Protein AF-A0A2L2TK72-F1 (afdb_monomer_lite)

Radius of gyration: 31.45 Å; chains: 1; bounding box: 76×54×98 Å

Organism: NCBI:txid56646

Foldseek 3Di:
DDPQVVLVCLVPDDDPQCVVVCVVVVDRDDPDPDPDFPDPLQVLQVDPPVQAEPDPVPKDKAKFKDFPDDPQSDDDLQAFWIKMKIKIKDLQQEDEQEDHGRAQHAWDWADADPPQQVDDQPDKGKTKTFDQDPPPCRRVSCCPVHNFQRKYDDYCVHDRRAIKRWHDKAQDPDQDGDPVVVVVGDTPDTIIMTMIGLDQARHDQPMKMKMKMKTWRFRPPSVQRSPDRNDLAPPDPPVTDDDPGPSWQWDKDWPKDWQDKDWDAFDDDDPDTDIFMKTKIKGWIWTKTKTKMKMWIFMDHHRDPDTHTPFIFMWIWIWGKTKMKIKMATFFKDQVVVVVQFFWRKDPKDKDWTDKDKDQSGPNHGIDIDIDMDIDMDIHHKDFAPDDRPPDGGAMFGFHWMWMKIKMWTPFTGGQTPPDGDDPVNVVVRCVPTDDIDIDTDPPTDTPDRPGDPGMDD

Secondary structure (DSSP, 8-state):
--TTHHHHHHHH---TT-HHHHHHHSSPPP--SS------S-HHHHS-TTTS-S--SS-EEEEEEEESS-TTS---TTTS-EEEEEEEE-TTTEEE-S--TTSPPPPEES-PPTTTTTS-TT--EEEEEE--SS-HHHHTGGGTT-STT-EEEPPTTTSTT-EEEEEEEEE-S-----HHHHTT---SS--EEEEEE---SS--TT-PEEEEEEEESSTTHHHHHHTSSS-SS---GGGS--S--TTSEEEEEE--EEEEEEEEEEEEETTEEEEEEEEEEEEEEEEEEEEEEEEEEEEE-TT-SS-EEEEEEEEEEEEEEEEEEEEEEEEEEEETTTTTS-SSEE---EEEE---EEEE-HHHH-EEEE--EEEE--EE--EETTB-TTS-S--EEEEEEEEEEEEEEE--EEE--BS-PPPHHHHHHHHTTSPPPEEEE-TT-EEEE--S-TTEE-

pLDDT: mean 70.31, std 17.59, range [26.52, 97.31]

Structure (mmCIF, N/CA/C/O backbone):
data_AF-A0A2L2TK72-F1
#
_entry.id   AF-A0A2L2TK72-F1
#
loop_
_atom_site.group_PDB
_atom_site.id
_atom_site.type_symbol
_atom_site.label_atom_id
_atom_site.label_alt_id
_atom_site.label_comp_id
_atom_site.label_asym_id
_atom_site.label_e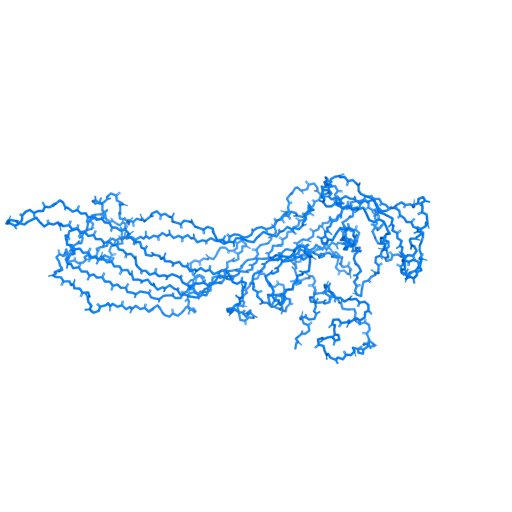ntity_id
_atom_site.label_seq_id
_atom_site.pdbx_PDB_ins_code
_atom_site.Cartn_x
_atom_site.Cartn_y
_atom_site.Cartn_z
_atom_site.occupancy
_atom_site.B_iso_or_equiv
_atom_site.auth_seq_id
_atom_site.auth_comp_id
_atom_site.auth_asym_id
_atom_site.auth_atom_id
_atom_site.pdbx_PDB_model_num
ATOM 1 N N . MET A 1 1 ? 1.131 -26.979 3.089 1.00 32.81 1 MET A N 1
ATOM 2 C CA . MET A 1 1 ? 0.862 -25.588 3.504 1.00 32.81 1 MET A CA 1
ATOM 3 C C . MET A 1 1 ? 1.694 -25.320 4.748 1.00 32.81 1 MET A C 1
ATOM 5 O O . MET A 1 1 ? 1.658 -26.150 5.648 1.00 32.81 1 MET A O 1
ATOM 9 N N . GLY A 1 2 ? 2.533 -24.282 4.749 1.00 26.52 2 GLY A N 1
ATOM 10 C CA . GLY A 1 2 ? 3.331 -23.904 5.924 1.00 26.52 2 GLY A CA 1
ATOM 11 C C . GLY A 1 2 ? 2.484 -23.118 6.926 1.00 26.52 2 GLY A C 1
ATOM 12 O O . GLY A 1 2 ? 1.538 -22.449 6.516 1.00 26.52 2 GLY A O 1
ATOM 13 N N . LEU A 1 3 ? 2.827 -23.199 8.217 1.00 31.69 3 LEU A N 1
ATOM 14 C CA . LEU A 1 3 ? 2.132 -22.524 9.329 1.00 31.69 3 LEU A CA 1
ATOM 15 C C . LEU A 1 3 ? 1.908 -21.009 9.102 1.00 31.69 3 LEU A C 1
ATOM 17 O O . LEU A 1 3 ? 0.992 -20.441 9.683 1.00 31.69 3 LEU A O 1
ATOM 21 N N . SER A 1 4 ? 2.713 -20.369 8.251 1.00 32.19 4 SER A N 1
ATOM 22 C CA . SER A 1 4 ? 2.692 -18.926 7.974 1.00 32.19 4 SER A CA 1
ATOM 23 C C . SER A 1 4 ? 1.518 -18.475 7.083 1.00 32.19 4 SER A C 1
ATOM 25 O O . SER A 1 4 ? 1.006 -17.376 7.274 1.00 32.19 4 SER A O 1
ATOM 27 N N . GLY A 1 5 ? 1.017 -19.343 6.190 1.00 34.62 5 GLY A N 1
ATOM 28 C CA . GLY A 1 5 ? -0.156 -19.051 5.342 1.00 34.62 5 GLY A CA 1
ATOM 29 C C . GLY A 1 5 ? -1.495 -19.179 6.081 1.00 34.62 5 GLY A C 1
ATOM 30 O O . GLY A 1 5 ? -2.492 -18.588 5.686 1.00 34.62 5 GLY A O 1
ATOM 31 N N . LEU A 1 6 ? -1.497 -19.903 7.204 1.00 36.97 6 LEU A N 1
ATOM 32 C CA . LEU A 1 6 ? -2.614 -19.963 8.152 1.00 36.97 6 LEU A CA 1
ATOM 33 C C . LEU A 1 6 ? -2.793 -18.639 8.910 1.00 36.97 6 LEU A C 1
ATOM 35 O O . LEU A 1 6 ? -3.885 -18.348 9.379 1.00 36.97 6 LEU A O 1
ATOM 39 N N . MET A 1 7 ? -1.736 -17.828 9.019 1.00 42.94 7 MET A N 1
ATOM 40 C CA . MET A 1 7 ? -1.713 -16.658 9.895 1.00 42.94 7 MET A CA 1
ATOM 41 C C . MET A 1 7 ? -2.426 -15.439 9.310 1.00 42.94 7 MET A C 1
ATOM 43 O O . MET A 1 7 ? -3.015 -14.681 10.065 1.00 42.94 7 MET A O 1
ATOM 47 N N . VAL A 1 8 ? -2.410 -15.243 7.988 1.00 38.62 8 VAL A N 1
ATOM 48 C CA . VAL A 1 8 ? -3.185 -14.150 7.365 1.00 38.62 8 VAL A CA 1
ATOM 49 C C . VAL A 1 8 ? -4.665 -14.468 7.356 1.00 38.62 8 VAL A C 1
ATOM 51 O O . VAL A 1 8 ? -5.501 -13.594 7.531 1.00 38.62 8 VAL A O 1
ATOM 54 N N . TRP A 1 9 ? -4.979 -15.745 7.211 1.00 39.47 9 TRP A N 1
ATOM 55 C CA . TRP A 1 9 ? -6.352 -16.192 7.191 1.00 39.47 9 TRP A CA 1
ATOM 56 C C . TRP A 1 9 ? -6.968 -16.231 8.597 1.00 39.47 9 TRP A C 1
ATOM 58 O O . TRP A 1 9 ? -8.109 -15.825 8.767 1.00 39.47 9 TRP A O 1
ATOM 68 N N . ALA A 1 10 ? -6.162 -16.534 9.622 1.00 39.47 10 ALA A N 1
ATOM 69 C CA . ALA A 1 10 ? -6.520 -16.329 11.029 1.00 39.47 10 ALA A CA 1
ATOM 70 C C . ALA A 1 10 ? -6.624 -14.844 11.436 1.00 39.47 10 ALA A C 1
ATOM 72 O O . ALA A 1 10 ? -7.178 -14.528 12.485 1.00 39.47 10 ALA A O 1
ATOM 73 N N . ILE A 1 11 ? -6.064 -13.926 10.643 1.00 41.03 11 ILE A N 1
ATOM 74 C CA . ILE A 1 11 ? -6.147 -12.482 10.890 1.00 41.03 11 ILE A CA 1
ATOM 75 C C . ILE A 1 11 ? -7.401 -11.865 10.249 1.00 41.03 11 ILE A C 1
ATOM 77 O O . ILE A 1 11 ? -7.839 -10.824 10.741 1.00 41.03 11 ILE A O 1
ATOM 81 N N . ASP A 1 12 ? -7.967 -12.483 9.203 1.00 38.78 12 ASP A N 1
ATOM 82 C CA . ASP A 1 12 ? -9.069 -11.891 8.433 1.00 38.78 12 ASP A CA 1
ATOM 83 C C . ASP A 1 12 ? -10.415 -12.632 8.545 1.00 38.78 12 ASP A C 1
ATOM 85 O O . ASP A 1 12 ? -11.428 -11.945 8.598 1.00 38.78 12 ASP A O 1
ATOM 89 N N . GLN A 1 13 ? -10.498 -13.972 8.646 1.00 40.56 13 GLN A N 1
ATOM 90 C CA . GLN A 1 13 ? -11.813 -14.648 8.597 1.00 40.56 13 GLN A CA 1
ATOM 91 C C . GLN A 1 13 ? -11.909 -16.025 9.268 1.00 40.56 13 GLN A C 1
ATOM 93 O O . GLN A 1 13 ? -11.942 -17.043 8.584 1.00 40.56 13 GLN A O 1
ATOM 98 N N . ASP A 1 14 ? -12.111 -16.088 10.581 1.00 42.03 14 ASP A N 1
ATOM 99 C CA . ASP A 1 14 ? -12.797 -17.262 11.131 1.00 42.03 14 ASP A CA 1
ATOM 100 C C . ASP A 1 14 ? -13.988 -16.804 11.976 1.00 42.03 14 ASP A C 1
ATOM 102 O O . ASP A 1 14 ? -13.871 -16.089 12.971 1.00 42.03 14 ASP A O 1
ATOM 106 N N . ASP A 1 15 ? -15.178 -17.192 11.516 1.00 41.12 15 ASP A N 1
ATOM 107 C CA . ASP A 1 15 ? -16.360 -17.241 12.359 1.00 41.12 15 ASP A CA 1
ATOM 108 C C . ASP A 1 15 ? -16.159 -18.295 13.470 1.00 41.12 15 ASP A C 1
ATOM 110 O O . ASP A 1 15 ? -15.282 -19.159 13.407 1.00 41.12 15 ASP A O 1
ATOM 114 N N . SER A 1 16 ? -17.023 -18.281 14.489 1.00 37.28 16 SER A N 1
ATOM 115 C CA . SER A 1 16 ? -16.998 -19.243 15.610 1.00 37.28 16 SER A CA 1
ATOM 116 C C . SER A 1 16 ? -17.074 -20.738 15.226 1.00 37.28 16 SER A C 1
ATOM 118 O O . SER A 1 16 ? -17.052 -21.600 16.109 1.00 37.28 16 SER A O 1
ATOM 120 N N . THR A 1 17 ? -17.199 -21.073 13.937 1.00 36.41 17 THR A N 1
ATOM 121 C CA . THR A 1 17 ? -17.339 -22.442 13.436 1.00 36.41 17 THR A CA 1
ATOM 122 C C . THR A 1 17 ? -16.125 -22.967 12.671 1.00 36.41 17 THR A C 1
ATOM 124 O O . THR A 1 17 ? -16.161 -24.133 12.270 1.00 36.41 17 THR A O 1
ATOM 127 N N . LEU A 1 18 ? -15.034 -22.191 12.526 1.00 43.56 18 LEU A N 1
ATOM 128 C CA . LEU A 1 18 ? -13.811 -22.615 11.810 1.00 43.56 18 LEU A CA 1
ATOM 129 C C . LEU A 1 18 ? -14.148 -23.177 10.413 1.00 43.56 18 LEU A C 1
ATOM 131 O O . LEU A 1 18 ? -13.574 -24.175 9.944 1.00 43.56 18 LEU A O 1
ATOM 135 N N . SER A 1 19 ? -15.186 -22.605 9.800 1.00 42.16 19 SER A N 1
ATOM 136 C CA . SER A 1 19 ? -15.826 -23.078 8.571 1.00 42.16 19 SER A CA 1
ATOM 137 C C . SER A 1 19 ? -14.838 -23.040 7.411 1.00 42.16 19 SER A C 1
ATOM 139 O O . SER A 1 19 ? -14.729 -23.986 6.621 1.00 42.16 19 SER A O 1
ATOM 141 N N . ALA A 1 20 ? -14.027 -21.994 7.401 1.00 40.66 20 ALA A N 1
ATOM 142 C CA . ALA A 1 20 ? -12.966 -21.783 6.461 1.00 40.66 20 ALA A CA 1
ATOM 143 C C . ALA A 1 20 ? -11.881 -22.867 6.671 1.00 40.66 20 ALA A C 1
ATOM 145 O O . ALA A 1 20 ? -11.504 -23.567 5.718 1.00 40.66 20 ALA A O 1
ATOM 146 N N . LEU A 1 21 ? -11.407 -23.093 7.912 1.00 36.22 21 LEU A N 1
ATOM 147 C CA . LEU A 1 21 ? -10.333 -24.064 8.223 1.00 36.22 21 LEU A CA 1
ATOM 148 C C . LEU A 1 21 ? -10.729 -25.499 7.857 1.00 36.22 21 LEU A C 1
ATOM 150 O O . LEU A 1 21 ? -9.910 -26.298 7.387 1.00 36.22 21 LEU A O 1
ATOM 154 N N . THR A 1 22 ? -12.013 -25.808 8.009 1.00 38.25 22 THR A N 1
ATOM 155 C CA . THR A 1 22 ? -12.614 -27.088 7.633 1.00 38.25 22 THR A CA 1
ATOM 156 C C . THR A 1 22 ? -12.670 -27.267 6.109 1.00 38.25 22 THR A C 1
ATOM 158 O O . THR A 1 22 ? -12.417 -28.369 5.619 1.00 38.25 22 THR A O 1
ATOM 161 N N . ALA A 1 23 ? -12.918 -26.198 5.342 1.00 38.03 23 ALA A N 1
ATOM 162 C CA . ALA A 1 23 ? -12.967 -26.234 3.877 1.00 38.03 23 ALA A CA 1
ATOM 163 C C . ALA A 1 23 ? -11.594 -26.492 3.228 1.00 38.03 23 ALA A C 1
ATOM 165 O O . ALA A 1 23 ? -11.513 -27.147 2.189 1.00 38.03 23 ALA A O 1
ATOM 166 N N . VAL A 1 24 ? -10.506 -26.029 3.856 1.00 33.03 24 VAL A N 1
ATOM 167 C CA . VAL A 1 24 ? -9.132 -26.202 3.344 1.00 33.03 24 VAL A CA 1
ATOM 168 C C . VAL A 1 24 ? -8.485 -27.506 3.823 1.00 33.03 24 VAL A C 1
ATOM 170 O O . VAL A 1 24 ? -7.696 -28.111 3.096 1.00 33.03 24 VAL A O 1
ATOM 173 N N . THR A 1 25 ? -8.802 -27.964 5.038 1.00 36.28 25 THR A N 1
ATOM 174 C CA . THR A 1 25 ? -8.199 -29.179 5.622 1.00 36.28 25 THR A CA 1
ATOM 175 C C . THR A 1 25 ? -9.037 -30.443 5.418 1.00 36.28 25 THR A C 1
ATOM 177 O O . THR A 1 25 ? -8.523 -31.545 5.598 1.00 36.28 25 THR A O 1
ATOM 180 N N . GLY A 1 26 ? -10.313 -30.310 5.036 1.00 30.77 26 GLY A N 1
ATOM 181 C CA . GLY A 1 26 ? -11.240 -31.431 4.856 1.00 30.77 26 GLY A CA 1
ATOM 182 C C . GLY A 1 26 ? -11.622 -32.149 6.158 1.00 30.77 26 GLY A C 1
ATOM 183 O O . GLY A 1 26 ? -12.250 -33.206 6.111 1.00 30.77 26 GLY A O 1
ATOM 184 N N . SER A 1 27 ? -11.243 -31.610 7.321 1.00 33.19 27 SER A N 1
ATOM 185 C CA . SER A 1 27 ? -11.465 -32.226 8.631 1.00 33.19 27 SER A CA 1
ATOM 186 C C . SER A 1 27 ? -11.706 -31.171 9.706 1.00 33.19 27 SER A C 1
ATOM 188 O O . SER A 1 27 ? -11.025 -30.151 9.727 1.00 33.19 27 SER A O 1
ATOM 190 N N . THR A 1 28 ? -12.632 -31.432 10.630 1.00 37.25 28 THR A N 1
ATOM 191 C CA . THR A 1 28 ? -12.854 -30.572 11.797 1.00 37.25 28 THR A CA 1
ATOM 192 C C . THR A 1 28 ? -11.617 -30.597 12.708 1.00 37.25 28 THR A C 1
ATOM 194 O O . THR A 1 28 ? -11.225 -31.674 13.179 1.00 37.25 28 THR A O 1
ATOM 197 N N . PRO A 1 29 ? -10.970 -29.447 12.977 1.00 36.25 29 PRO A N 1
ATOM 198 C CA . PRO A 1 29 ? -9.775 -29.402 13.807 1.00 36.25 29 PRO A CA 1
ATOM 199 C C . PRO A 1 29 ? -10.086 -29.847 15.237 1.00 36.25 29 PRO A C 1
ATOM 201 O O . PRO A 1 29 ? -11.012 -29.364 15.890 1.00 36.25 29 PRO A O 1
ATOM 204 N N . ARG A 1 30 ? -9.284 -30.777 15.758 1.00 30.41 30 ARG A N 1
ATOM 205 C CA . ARG A 1 30 ? -9.352 -31.190 17.161 1.00 30.41 30 ARG A CA 1
ATOM 206 C C . ARG A 1 30 ? -8.782 -30.058 18.020 1.00 30.41 30 ARG A C 1
ATOM 208 O O . ARG A 1 30 ? -7.614 -29.717 17.861 1.00 30.41 30 ARG A O 1
ATOM 215 N N . ARG A 1 31 ? -9.593 -29.507 18.934 1.00 31.34 31 ARG A N 1
ATOM 216 C CA . ARG A 1 31 ? -9.184 -28.519 19.955 1.00 31.34 31 ARG A CA 1
ATOM 217 C C . ARG A 1 31 ? -7.857 -28.960 20.593 1.00 31.34 31 ARG A C 1
ATOM 219 O O . ARG A 1 31 ? -7.825 -29.963 21.307 1.00 31.34 31 ARG A O 1
ATOM 226 N N . HIS A 1 32 ? -6.764 -28.254 20.304 1.00 30.98 32 HIS A N 1
ATOM 227 C CA . HIS A 1 32 ? -5.466 -28.540 20.909 1.00 30.98 32 HIS A CA 1
ATOM 228 C C . HIS A 1 32 ? -5.526 -28.214 22.408 1.00 30.98 32 HIS A C 1
ATOM 230 O O . HIS A 1 32 ? -5.906 -27.121 22.814 1.00 30.98 32 HIS A O 1
ATOM 236 N N . SER A 1 33 ? -5.166 -29.190 23.240 1.00 29.67 33 SER A N 1
ATOM 237 C CA . SER A 1 33 ? -5.298 -29.182 24.702 1.00 29.67 33 SER A CA 1
ATOM 238 C C . SER A 1 33 ? -4.138 -28.497 25.442 1.00 29.67 33 SER A C 1
ATOM 240 O O . SER A 1 33 ? -3.812 -28.872 26.565 1.00 29.67 33 SER A O 1
ATOM 242 N N . SER A 1 34 ? -3.487 -27.512 24.832 1.00 30.72 34 SER A N 1
ATOM 243 C CA . SER A 1 34 ? -2.422 -26.730 25.467 1.00 30.72 34 SER A CA 1
ATOM 244 C C . SER A 1 34 ? -2.531 -25.290 24.982 1.00 30.72 34 SER A C 1
ATOM 246 O O . SER A 1 34 ? -2.223 -25.025 23.823 1.00 30.72 34 SER A O 1
ATOM 248 N N . GLY A 1 35 ? -3.020 -24.403 25.853 1.00 30.30 35 GLY A N 1
ATOM 249 C CA . GLY A 1 35 ? -3.303 -22.990 25.583 1.00 30.30 35 GLY A CA 1
ATOM 250 C C . GLY A 1 35 ? -2.060 -22.154 25.282 1.00 30.30 35 GLY A C 1
ATOM 251 O O . GLY A 1 35 ? -1.646 -21.338 26.096 1.00 30.30 35 GLY A O 1
ATOM 252 N N . GLY A 1 36 ? -1.446 -22.387 24.126 1.00 30.09 36 GLY A N 1
ATOM 253 C CA . GLY A 1 36 ? -0.603 -21.398 23.476 1.00 30.09 36 GLY A CA 1
ATOM 254 C C . GLY A 1 36 ? -1.496 -20.543 22.592 1.00 30.09 36 GLY A C 1
ATOM 255 O O . GLY A 1 36 ? -2.000 -21.045 21.588 1.00 30.09 36 GLY A O 1
ATOM 256 N N . ASP A 1 37 ? -1.708 -19.291 22.985 1.00 34.56 37 ASP A N 1
ATOM 257 C CA . ASP A 1 37 ? -2.432 -18.315 22.177 1.00 34.56 37 ASP A CA 1
ATOM 258 C C . ASP A 1 37 ? -1.758 -18.180 20.808 1.00 34.56 37 ASP A C 1
ATOM 260 O O . ASP A 1 37 ? -0.535 -18.019 20.707 1.00 34.56 37 ASP A O 1
ATOM 264 N N . PHE A 1 38 ? -2.555 -18.245 19.742 1.00 35.31 38 PHE A N 1
ATOM 265 C CA . PHE A 1 38 ? -2.121 -17.837 18.411 1.00 35.31 38 PHE A CA 1
ATOM 266 C C . PHE A 1 38 ? -1.865 -16.327 18.448 1.00 35.31 38 PHE A C 1
ATOM 268 O O . PHE A 1 38 ? -2.761 -15.516 18.251 1.00 35.31 38 PHE A O 1
ATOM 275 N N . ASN A 1 39 ? -0.634 -15.940 18.770 1.00 40.09 39 ASN A N 1
ATOM 276 C CA . ASN A 1 39 ? -0.240 -14.540 18.828 1.00 40.09 39 ASN A CA 1
ATOM 277 C C . ASN A 1 39 ? 0.274 -14.084 17.459 1.00 40.09 39 ASN A C 1
ATOM 279 O O . ASN A 1 39 ? 0.845 -14.885 16.719 1.00 40.09 39 ASN A O 1
ATOM 283 N N . LEU A 1 40 ? 0.100 -12.800 17.142 1.00 46.66 40 LEU A N 1
ATOM 284 C CA . LEU A 1 40 ? 0.697 -12.153 15.974 1.00 46.66 40 LEU A CA 1
ATOM 285 C C . LEU A 1 40 ? 2.171 -12.544 15.798 1.00 46.66 40 LEU A C 1
ATOM 287 O O . LEU A 1 40 ? 2.887 -12.782 16.774 1.00 46.66 40 LEU A O 1
ATOM 291 N N . VAL A 1 41 ? 2.653 -12.505 14.552 1.00 52.47 41 VAL A N 1
ATOM 292 C CA . VAL A 1 41 ? 4.094 -12.459 14.264 1.00 52.47 41 VAL A CA 1
ATOM 293 C C . VAL A 1 41 ? 4.745 -11.454 15.217 1.00 52.47 41 VAL A C 1
ATOM 295 O O . VAL A 1 41 ? 4.272 -10.322 15.320 1.00 52.47 41 VAL A O 1
ATOM 298 N N . ASP A 1 42 ? 5.802 -11.876 15.920 1.00 59.44 42 ASP A N 1
ATOM 299 C CA . ASP A 1 42 ? 6.518 -11.044 16.895 1.00 59.44 42 ASP A CA 1
ATOM 300 C C . ASP A 1 42 ? 6.739 -9.640 16.316 1.00 59.44 42 ASP A C 1
ATOM 302 O O . ASP A 1 42 ? 7.415 -9.488 15.296 1.00 59.44 42 ASP A O 1
ATOM 306 N N . LEU A 1 43 ? 6.159 -8.614 16.950 1.00 63.19 43 LEU A N 1
ATOM 307 C CA . LEU A 1 43 ? 6.202 -7.231 16.466 1.00 63.19 43 LEU A CA 1
ATOM 308 C C . LEU A 1 43 ? 7.628 -6.723 16.264 1.00 63.19 43 LEU A C 1
ATOM 310 O O . LEU A 1 43 ? 7.859 -5.871 15.408 1.00 63.19 43 LEU A O 1
ATOM 314 N N . LYS A 1 44 ? 8.601 -7.304 16.977 1.00 63.66 44 LYS A N 1
ATOM 315 C CA . LYS A 1 44 ? 10.039 -7.045 16.799 1.00 63.66 44 LYS A CA 1
ATOM 316 C C . LYS A 1 44 ? 10.563 -7.451 15.421 1.00 63.66 44 LYS A C 1
ATOM 318 O O . LYS A 1 44 ? 11.668 -7.064 15.051 1.00 63.66 44 LYS A O 1
ATOM 323 N N . ARG A 1 45 ? 9.806 -8.256 14.675 1.00 60.72 45 ARG A N 1
ATOM 324 C CA . ARG A 1 45 ? 10.068 -8.613 13.276 1.00 60.72 45 ARG A CA 1
ATOM 325 C C . ARG A 1 45 ? 9.358 -7.688 12.295 1.00 60.72 45 ARG A C 1
ATOM 327 O O . ARG A 1 45 ? 9.772 -7.628 11.143 1.00 60.72 45 ARG A O 1
ATOM 334 N N . LEU A 1 46 ? 8.307 -6.992 12.732 1.00 64.62 46 LEU A N 1
ATOM 335 C CA . LEU A 1 46 ? 7.503 -6.124 11.876 1.00 64.62 46 LEU A CA 1
ATOM 336 C C . LEU A 1 46 ? 7.933 -4.655 11.928 1.00 64.62 46 LEU A C 1
ATOM 338 O O . LEU A 1 46 ? 7.734 -3.950 10.942 1.00 64.62 46 LEU A O 1
ATOM 342 N N . PHE A 1 47 ? 8.539 -4.215 13.029 1.00 68.50 47 PHE A N 1
ATOM 343 C CA . PHE A 1 47 ? 8.961 -2.834 13.247 1.00 68.50 47 PHE A CA 1
ATOM 344 C C . PHE A 1 47 ? 10.406 -2.766 13.776 1.00 68.50 47 PHE A C 1
ATOM 346 O O . PHE A 1 47 ? 10.851 -3.684 14.474 1.00 68.50 47 PHE A O 1
ATOM 353 N N . PRO A 1 48 ? 11.145 -1.675 13.500 1.00 69.00 48 PRO A N 1
ATOM 354 C CA . PRO A 1 48 ? 12.385 -1.358 14.195 1.00 69.00 48 PRO A CA 1
ATOM 355 C C . PRO A 1 48 ? 12.153 -1.278 15.706 1.00 69.00 48 PRO A C 1
ATOM 357 O O . PRO A 1 48 ? 11.129 -0.769 16.156 1.00 69.00 48 PRO A O 1
ATOM 360 N N . LYS A 1 49 ? 13.116 -1.750 16.507 1.00 68.94 49 LYS A N 1
ATOM 361 C CA . LYS A 1 49 ? 12.990 -1.780 17.977 1.00 68.94 49 LYS A CA 1
ATOM 362 C C . LYS A 1 49 ? 12.727 -0.395 18.568 1.00 68.94 49 LYS A C 1
ATOM 364 O O . LYS A 1 49 ? 12.033 -0.286 19.568 1.00 68.94 49 LYS A O 1
ATOM 369 N N . GLU A 1 50 ? 13.295 0.631 17.950 1.00 70.31 50 GLU A N 1
ATOM 370 C CA . GLU A 1 50 ? 13.166 2.038 18.314 1.00 70.31 50 GLU A CA 1
ATOM 371 C C . GLU A 1 50 ? 11.763 2.628 18.081 1.00 70.31 50 GLU A C 1
ATOM 373 O O . GLU A 1 50 ? 11.430 3.638 18.703 1.00 70.31 50 GLU A O 1
ATOM 378 N N . ASP A 1 51 ? 10.939 2.000 17.235 1.00 70.19 51 ASP A N 1
ATOM 379 C CA . ASP A 1 51 ? 9.618 2.504 16.838 1.00 70.19 51 ASP A CA 1
ATOM 380 C C . ASP A 1 51 ? 8.446 1.684 17.416 1.00 70.19 51 ASP A C 1
ATOM 382 O O . ASP A 1 51 ? 7.290 2.060 17.234 1.00 70.19 51 ASP A O 1
ATOM 386 N N . ILE A 1 52 ? 8.715 0.584 18.128 1.00 68.88 52 ILE A N 1
ATOM 387 C CA . ILE A 1 52 ? 7.698 -0.234 18.815 1.00 68.88 52 ILE A CA 1
ATOM 388 C C . ILE A 1 52 ? 7.335 0.415 20.165 1.00 68.88 52 ILE A C 1
ATOM 390 O O . ILE A 1 52 ? 8.199 1.035 20.789 1.00 68.88 52 ILE A O 1
ATOM 394 N N . PRO A 1 53 ? 6.084 0.271 20.651 1.00 66.19 53 PRO A N 1
ATOM 395 C CA . PRO A 1 53 ? 5.721 0.568 22.036 1.00 66.19 53 PRO A CA 1
ATOM 396 C C . PRO A 1 53 ? 6.755 0.108 23.070 1.00 66.19 53 PRO A C 1
ATOM 398 O O . PRO A 1 53 ? 7.343 -0.967 22.941 1.00 66.19 53 PRO A O 1
ATOM 401 N N . SER A 1 54 ? 6.956 0.917 24.115 1.00 64.19 54 SER A N 1
ATOM 402 C CA . SER A 1 54 ? 7.957 0.635 25.156 1.00 64.19 54 SER A CA 1
ATOM 403 C C . SER A 1 54 ? 7.611 -0.643 25.920 1.00 64.19 54 SER A C 1
ATOM 405 O O . SER A 1 54 ? 8.499 -1.404 26.308 1.00 64.19 54 SER A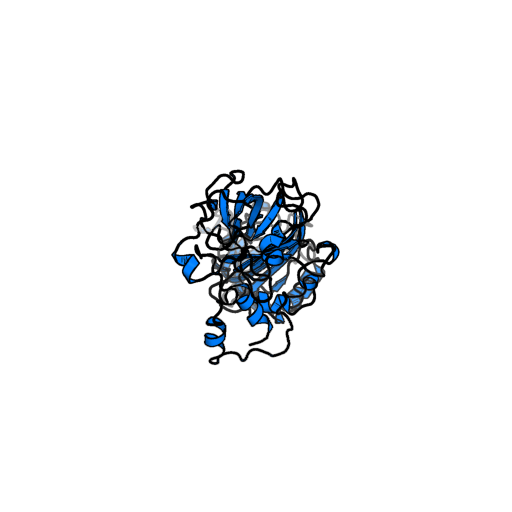 O 1
ATOM 407 N N . ASP A 1 55 ? 6.311 -0.881 26.102 1.00 64.50 55 ASP A N 1
ATOM 408 C CA . ASP A 1 55 ? 5.763 -2.126 26.613 1.00 64.50 55 ASP A CA 1
ATOM 409 C C . ASP A 1 55 ? 5.267 -3.011 25.459 1.00 64.50 55 ASP A C 1
ATOM 411 O O . ASP A 1 55 ? 4.368 -2.649 24.700 1.00 64.50 55 ASP A O 1
ATOM 415 N N . THR A 1 56 ? 5.881 -4.188 25.333 1.00 57.91 56 THR A N 1
ATOM 416 C CA . THR A 1 56 ? 5.529 -5.219 24.342 1.00 57.91 56 THR A CA 1
ATOM 417 C C . THR A 1 56 ? 4.945 -6.469 24.995 1.00 57.91 56 THR A C 1
ATOM 419 O O . THR A 1 56 ? 4.838 -7.498 24.332 1.00 57.91 56 THR A O 1
ATOM 422 N N . SER A 1 57 ? 4.611 -6.408 26.290 1.00 59.22 57 SER A N 1
ATOM 423 C CA . SER A 1 57 ? 4.037 -7.537 27.028 1.00 59.22 57 SER A CA 1
ATOM 424 C C . SER A 1 57 ? 2.606 -7.852 26.586 1.00 59.22 57 SER A C 1
ATOM 426 O O . SER A 1 57 ? 2.265 -9.025 26.458 1.00 59.22 57 SER A O 1
ATOM 428 N N . ASP A 1 58 ? 1.816 -6.825 26.260 1.00 63.91 58 ASP A N 1
ATOM 429 C CA . ASP A 1 58 ? 0.502 -6.953 25.623 1.00 63.91 58 ASP A CA 1
ATOM 430 C C . ASP A 1 58 ? 0.286 -5.860 24.561 1.00 63.91 58 ASP A C 1
ATOM 432 O O . ASP A 1 58 ? -0.402 -4.859 24.791 1.00 63.91 58 ASP A O 1
ATOM 436 N N . PRO A 1 59 ? 0.905 -6.004 23.382 1.00 64.06 59 PRO A N 1
ATOM 437 C CA . PRO A 1 59 ? 0.780 -5.002 22.351 1.00 64.06 59 PRO A CA 1
ATOM 438 C C . PRO A 1 59 ? -0.605 -5.083 21.708 1.00 64.06 59 PRO A C 1
ATOM 440 O O . PRO A 1 59 ? -1.050 -6.152 21.264 1.00 64.06 59 PRO A O 1
ATOM 443 N N . GLN A 1 60 ? -1.258 -3.927 21.622 1.00 71.00 60 GLN A N 1
ATOM 444 C CA . GLN A 1 60 ? -2.505 -3.770 20.893 1.00 71.00 60 GLN A CA 1
ATOM 445 C C . GLN A 1 60 ? -2.207 -3.308 19.478 1.00 71.00 60 GLN A C 1
ATOM 447 O O . GLN A 1 60 ? -1.305 -2.498 19.233 1.00 71.00 60 GLN A O 1
ATOM 452 N N . TYR A 1 61 ? -2.976 -3.837 18.539 1.00 70.94 61 TYR A N 1
ATOM 453 C CA . TYR A 1 61 ? -2.828 -3.509 17.137 1.00 70.94 61 TYR A CA 1
ATOM 454 C C . TYR A 1 61 ? -4.182 -3.330 16.475 1.00 70.94 61 TYR A C 1
ATOM 456 O O . TYR A 1 61 ? -5.176 -3.808 16.993 1.00 70.94 61 TYR A O 1
ATOM 464 N N . GLY A 1 62 ? -4.236 -2.667 15.335 1.00 64.94 62 GLY A N 1
ATOM 465 C CA . GLY A 1 62 ? -5.393 -2.760 14.458 1.00 64.94 62 GLY A CA 1
ATOM 466 C C . GLY A 1 62 ? -4.933 -2.965 13.033 1.00 64.94 62 GLY A C 1
ATOM 467 O O . GLY A 1 62 ? -3.840 -2.516 12.668 1.00 64.94 62 GLY A O 1
ATOM 468 N N . LEU A 1 63 ? -5.753 -3.654 12.250 1.00 68.31 63 LEU A N 1
ATOM 469 C CA . LEU A 1 63 ? -5.447 -3.972 10.867 1.00 68.31 63 LEU A CA 1
ATOM 470 C C . LEU A 1 63 ? -6.556 -3.476 9.960 1.00 68.31 63 LEU A C 1
ATOM 472 O O . LEU A 1 63 ? -7.725 -3.727 10.214 1.00 68.31 63 LEU A O 1
ATOM 476 N N . ILE A 1 64 ? -6.161 -2.834 8.872 1.00 65.00 64 ILE A N 1
ATOM 477 C CA . ILE A 1 64 ? -7.064 -2.526 7.776 1.00 65.00 64 ILE A CA 1
ATOM 478 C C . ILE A 1 64 ? -6.475 -3.114 6.498 1.00 65.00 64 ILE A C 1
ATOM 480 O O . ILE A 1 64 ? -5.283 -2.929 6.244 1.00 65.00 64 ILE A O 1
ATOM 484 N N . THR A 1 65 ? -7.275 -3.835 5.717 1.00 60.09 65 THR A N 1
ATOM 485 C CA . THR A 1 65 ? -6.866 -4.492 4.468 1.00 60.09 65 THR A CA 1
ATOM 486 C C . THR A 1 65 ? -7.461 -3.754 3.273 1.00 60.09 65 THR A C 1
ATOM 488 O O . THR A 1 65 ? -8.560 -3.217 3.330 1.00 60.09 65 THR A O 1
ATOM 491 N N . PHE A 1 66 ? -6.734 -3.670 2.160 1.00 59.91 66 PHE A N 1
ATOM 492 C CA . PHE A 1 66 ? -7.240 -3.011 0.953 1.00 59.91 66 PHE A CA 1
ATOM 493 C C . PHE A 1 66 ? -6.775 -3.732 -0.310 1.00 59.91 66 PHE A C 1
ATOM 495 O O . PHE A 1 66 ? -5.603 -4.097 -0.439 1.00 59.91 66 PHE A O 1
ATOM 502 N N . GLY A 1 67 ? -7.700 -3.925 -1.249 1.00 49.06 67 GLY A N 1
ATOM 503 C CA . GLY A 1 67 ? -7.467 -4.628 -2.507 1.00 49.06 67 GLY A CA 1
ATOM 504 C C . GLY A 1 67 ? -7.564 -3.701 -3.712 1.00 49.06 67 GLY A C 1
ATOM 505 O O . GLY A 1 67 ? -8.277 -2.696 -3.701 1.00 49.06 67 GLY A O 1
ATOM 506 N N . ALA A 1 68 ? -6.869 -4.055 -4.794 1.00 38.12 68 ALA A N 1
ATOM 507 C CA . ALA A 1 68 ? -7.034 -3.404 -6.089 1.00 38.12 68 ALA A CA 1
ATOM 508 C C . ALA A 1 68 ? -8.380 -3.807 -6.738 1.00 38.12 68 ALA A C 1
ATOM 510 O O . ALA A 1 68 ? -8.388 -4.497 -7.752 1.00 38.12 68 ALA A O 1
ATOM 511 N N . GLY A 1 69 ? -9.512 -3.382 -6.160 1.00 39.69 69 GLY A N 1
ATOM 512 C CA . GLY A 1 69 ? -10.827 -3.452 -6.814 1.00 39.69 69 GLY A CA 1
ATOM 513 C C . GLY A 1 69 ? -12.014 -4.020 -6.028 1.00 39.69 69 GLY A C 1
ATOM 514 O O . GLY A 1 69 ? -13.034 -4.261 -6.664 1.00 39.69 69 GLY A O 1
ATOM 515 N N . SER A 1 70 ? -11.951 -4.223 -4.710 1.00 35.72 70 SER A N 1
ATOM 516 C CA . SER A 1 70 ? -13.132 -4.623 -3.926 1.00 35.72 70 SER A CA 1
ATOM 517 C C . SER A 1 70 ? -13.701 -3.438 -3.139 1.00 35.72 70 SER A C 1
ATOM 519 O O . SER A 1 70 ? -13.070 -2.911 -2.228 1.00 35.72 70 SER A O 1
ATOM 521 N N . GLU A 1 71 ? -14.933 -3.042 -3.466 1.00 34.25 71 GLU A N 1
ATOM 522 C CA . GLU A 1 71 ? -15.785 -2.168 -2.639 1.00 34.25 71 GLU A CA 1
ATOM 523 C C . GLU A 1 71 ? -16.175 -2.815 -1.289 1.00 34.25 71 GLU A C 1
ATOM 525 O O . GLU A 1 71 ? -16.893 -2.210 -0.502 1.00 34.25 71 GLU A O 1
ATOM 530 N N . SER A 1 72 ? -15.703 -4.035 -0.996 1.00 37.97 72 SER A N 1
ATOM 531 C CA . SER A 1 72 ? -16.165 -4.864 0.124 1.00 37.97 72 SER A CA 1
ATOM 532 C C . SER A 1 72 ? -15.120 -5.165 1.203 1.00 37.97 72 SER A C 1
ATOM 534 O O . SER A 1 72 ? -15.403 -5.968 2.082 1.00 37.97 72 SER A O 1
ATOM 536 N N . GLY A 1 73 ? -13.920 -4.571 1.170 1.00 40.81 73 GLY A N 1
ATOM 537 C CA . GLY A 1 73 ? -12.913 -4.746 2.236 1.00 40.81 73 GLY A CA 1
ATOM 538 C C . GLY A 1 73 ? -12.326 -6.161 2.374 1.00 40.81 73 GLY A C 1
ATOM 539 O O . GLY A 1 73 ? -11.347 -6.346 3.084 1.00 40.81 73 GLY A O 1
ATOM 540 N N . GLU A 1 74 ? -12.857 -7.145 1.655 1.00 39.44 74 GLU A N 1
ATOM 541 C CA . GLU A 1 74 ? -12.309 -8.492 1.584 1.00 39.44 74 GLU A CA 1
ATOM 542 C C . GLU A 1 74 ? -11.159 -8.492 0.575 1.00 39.44 74 GLU A C 1
ATOM 544 O O . GLU A 1 74 ? -11.308 -8.107 -0.596 1.00 39.44 74 GLU A O 1
ATOM 549 N N . VAL A 1 75 ? -9.978 -8.865 1.050 1.00 48.94 75 VAL A N 1
ATOM 550 C CA . VAL A 1 75 ? -8.766 -8.920 0.244 1.00 48.94 75 VAL A CA 1
ATOM 551 C C . VAL A 1 75 ? -8.242 -10.331 0.342 1.00 48.94 75 VAL A C 1
ATOM 553 O O . VAL A 1 75 ? -8.071 -10.840 1.438 1.00 48.94 75 VAL A O 1
ATOM 556 N N . ASP A 1 76 ? -7.967 -10.963 -0.797 1.00 47.88 76 ASP A N 1
ATOM 557 C CA . ASP A 1 76 ? -7.250 -12.233 -0.822 1.00 47.88 76 ASP A CA 1
ATOM 558 C C . ASP A 1 76 ? -5.749 -11.943 -1.011 1.00 47.88 76 ASP A C 1
ATOM 560 O O . ASP A 1 76 ? -5.300 -11.734 -2.149 1.00 47.88 76 ASP A O 1
ATOM 564 N N . PRO A 1 77 ? -4.952 -11.910 0.075 1.00 46.50 77 PRO A N 1
ATOM 565 C CA . PRO A 1 77 ? -3.515 -11.657 0.020 1.00 46.50 77 PRO A CA 1
ATOM 566 C C . PRO A 1 77 ? -2.732 -12.816 -0.602 1.00 46.50 77 PRO A C 1
ATOM 568 O O . PRO A 1 77 ? -1.562 -12.657 -0.969 1.00 46.50 77 PRO A O 1
ATOM 571 N N . ALA A 1 78 ? -3.361 -13.986 -0.746 1.00 46.41 78 ALA A N 1
ATOM 572 C CA . ALA A 1 78 ? -2.777 -15.125 -1.424 1.00 46.41 78 ALA A CA 1
ATOM 573 C C . ALA A 1 78 ? -2.972 -15.046 -2.942 1.00 46.41 78 ALA A C 1
ATOM 575 O O . ALA A 1 78 ? -2.119 -15.578 -3.649 1.00 46.41 78 ALA A O 1
ATOM 576 N N . ASN A 1 79 ? -4.024 -14.392 -3.460 1.00 44.88 79 ASN A N 1
ATOM 577 C CA . ASN A 1 79 ? -4.359 -14.405 -4.894 1.00 44.88 79 ASN A CA 1
ATOM 578 C C . ASN A 1 79 ? -4.392 -13.039 -5.606 1.00 44.88 79 ASN A C 1
ATOM 580 O O . ASN A 1 79 ? -4.317 -13.017 -6.837 1.00 44.88 79 ASN A O 1
ATOM 584 N N . SER A 1 80 ? -4.418 -11.913 -4.891 1.00 47.19 80 SER A N 1
ATOM 585 C CA . SER A 1 80 ? -4.459 -10.563 -5.479 1.00 47.19 80 SER A CA 1
ATOM 586 C C . SER A 1 80 ? -3.313 -9.666 -4.997 1.00 47.19 80 SER A C 1
ATOM 588 O O . SER A 1 80 ? -2.642 -9.962 -4.007 1.00 47.19 80 SER A O 1
ATOM 590 N N . GLY A 1 81 ? -3.053 -8.570 -5.719 1.00 52.44 81 GLY A N 1
ATOM 591 C CA . GLY A 1 81 ? -2.259 -7.479 -5.160 1.00 52.44 81 GLY A CA 1
ATOM 592 C C . GLY A 1 81 ? -3.014 -6.876 -3.978 1.00 52.44 81 GLY A C 1
ATOM 593 O O . GLY A 1 81 ? -4.128 -6.380 -4.153 1.00 52.44 81 GLY A O 1
ATOM 594 N N . PHE A 1 82 ? -2.420 -6.945 -2.792 1.00 61.72 82 PHE A N 1
ATOM 595 C CA . PHE A 1 82 ? -3.028 -6.503 -1.544 1.00 61.72 82 PHE A CA 1
ATOM 596 C C . PHE A 1 82 ? -2.155 -5.450 -0.872 1.00 61.72 82 PHE A C 1
ATOM 598 O O . PHE A 1 82 ? -0.934 -5.392 -1.067 1.00 61.72 82 PHE A O 1
ATOM 605 N N . GLY A 1 83 ? -2.784 -4.619 -0.055 1.00 63.03 83 GLY A N 1
ATOM 606 C CA . GLY A 1 83 ? -2.081 -3.850 0.949 1.00 63.03 83 GLY A CA 1
ATOM 607 C C . GLY A 1 83 ? -2.795 -3.905 2.281 1.00 63.03 83 GLY A C 1
ATOM 608 O O . GLY A 1 83 ? -3.977 -4.233 2.358 1.00 63.03 83 GLY A O 1
ATOM 609 N N . PHE A 1 84 ? -2.064 -3.597 3.338 1.00 68.62 84 PHE A N 1
ATOM 610 C CA . PHE A 1 84 ? -2.647 -3.453 4.659 1.00 68.62 84 PHE A CA 1
ATOM 611 C C . PHE A 1 84 ? -1.999 -2.296 5.406 1.00 68.62 84 PHE A C 1
ATOM 613 O O . PHE A 1 84 ? -0.863 -1.907 5.123 1.00 68.62 84 PHE A O 1
ATOM 620 N N . LEU A 1 85 ? -2.732 -1.769 6.379 1.00 73.38 85 LEU A N 1
ATOM 621 C CA . LEU A 1 85 ? -2.234 -0.851 7.385 1.00 73.38 85 LEU A CA 1
ATOM 622 C C . LEU A 1 85 ? -2.328 -1.531 8.743 1.00 73.38 85 LEU A C 1
ATOM 624 O O . LEU A 1 85 ? -3.416 -1.856 9.207 1.00 73.38 85 LEU A O 1
ATOM 628 N N . LEU A 1 86 ? -1.180 -1.700 9.385 1.00 76.69 86 LEU A N 1
ATOM 629 C CA . LEU A 1 86 ? -1.054 -2.172 10.752 1.00 76.69 86 LEU A CA 1
ATOM 630 C C . LEU A 1 86 ? -0.693 -0.988 11.647 1.00 76.69 86 LEU A C 1
ATOM 632 O O . LEU A 1 86 ? 0.378 -0.397 11.501 1.00 76.69 86 LEU A O 1
ATOM 636 N N . ALA A 1 87 ? -1.572 -0.651 12.583 1.00 77.50 87 ALA A N 1
ATOM 637 C CA . ALA A 1 87 ? -1.283 0.303 13.645 1.00 77.50 87 ALA A CA 1
ATOM 638 C C . ALA A 1 87 ? -0.979 -0.463 14.930 1.00 77.50 87 ALA A C 1
ATOM 640 O O . ALA A 1 87 ? -1.687 -1.410 15.245 1.00 77.50 87 ALA A O 1
ATOM 641 N N . VAL A 1 88 ? 0.047 -0.061 15.676 1.00 77.12 88 VAL A N 1
ATOM 642 C CA . VAL A 1 88 ? 0.435 -0.689 16.946 1.00 77.12 88 VAL A CA 1
ATOM 643 C C . VAL A 1 88 ? 0.639 0.382 18.012 1.00 77.12 88 VAL A C 1
ATOM 645 O O . VAL A 1 88 ? 1.232 1.435 17.745 1.00 77.12 88 VAL A O 1
ATOM 648 N N . ARG A 1 89 ? 0.148 0.115 19.227 1.00 74.69 89 ARG A N 1
ATOM 649 C CA . ARG A 1 89 ? 0.283 1.000 20.392 1.00 74.69 89 ARG A CA 1
ATOM 650 C C . ARG A 1 89 ? 0.271 0.207 21.702 1.00 74.69 89 ARG A C 1
ATOM 652 O O . ARG A 1 89 ? -0.062 -0.975 21.731 1.00 74.69 89 ARG A O 1
ATOM 659 N N . GLU A 1 90 ? 0.631 0.889 22.785 1.00 73.44 90 GLU A N 1
ATOM 660 C CA . GLU A 1 90 ? 0.367 0.431 24.156 1.00 73.44 90 GLU A CA 1
ATOM 661 C C . GLU A 1 90 ? -1.152 0.295 24.385 1.00 73.44 90 GLU A C 1
ATOM 663 O O . GLU A 1 90 ? -1.943 0.976 23.721 1.00 73.44 90 GLU A O 1
ATOM 668 N N . SER A 1 91 ? -1.558 -0.562 25.326 1.00 69.62 91 SER A N 1
ATOM 669 C CA . SER A 1 91 ? -2.954 -0.993 25.526 1.00 69.62 91 SER A CA 1
ATOM 670 C C . SER A 1 91 ? -3.972 0.137 25.701 1.00 69.62 91 SER A C 1
ATOM 672 O O . SER A 1 91 ? -5.061 0.087 25.139 1.00 69.62 91 SER A O 1
ATOM 674 N N . HIS A 1 92 ? -3.590 1.207 26.395 1.00 77.06 92 HIS A N 1
ATOM 675 C CA . HIS A 1 92 ? -4.437 2.379 26.633 1.00 77.06 92 HIS A CA 1
ATOM 676 C C . HIS A 1 92 ? -4.537 3.338 25.433 1.00 77.06 92 HIS A C 1
ATOM 678 O O . HIS A 1 92 ? -5.336 4.274 25.430 1.00 77.06 92 HIS A O 1
ATOM 684 N N . GLY A 1 93 ? -3.684 3.175 24.420 1.00 79.62 93 GLY A N 1
ATOM 685 C CA . GLY A 1 93 ? -3.653 4.054 23.258 1.00 79.62 93 GLY A CA 1
ATOM 686 C C . GLY A 1 93 ? -4.357 3.482 22.027 1.00 79.62 93 GLY A C 1
ATOM 687 O O . GLY A 1 93 ? -4.738 4.266 21.154 1.00 79.62 93 GLY A O 1
ATOM 688 N N . LEU A 1 94 ? -4.513 2.163 21.922 1.00 84.69 94 LEU A N 1
ATOM 689 C CA . LEU A 1 94 ? -5.229 1.506 20.828 1.00 84.69 94 LEU A CA 1
ATOM 690 C C . LEU A 1 94 ? -6.058 0.348 21.382 1.00 84.69 94 LEU A C 1
ATOM 692 O O . LEU A 1 94 ? -5.530 -0.482 22.113 1.00 84.69 94 LEU A O 1
ATOM 696 N N . THR A 1 95 ? -7.331 0.270 21.000 1.00 85.81 95 THR A N 1
ATOM 697 C CA . THR A 1 95 ? -8.216 -0.848 21.350 1.00 85.81 95 THR A CA 1
ATOM 698 C C . THR A 1 95 ? -8.843 -1.452 20.094 1.00 85.81 95 THR A C 1
ATOM 700 O O . THR A 1 95 ? -9.248 -0.736 19.180 1.00 85.81 95 THR A O 1
ATOM 703 N N . GLN A 1 96 ? -8.924 -2.778 20.045 1.00 80.94 96 GLN A N 1
ATOM 704 C CA . GLN A 1 96 ? -9.644 -3.501 19.000 1.00 80.94 96 GLN A CA 1
ATOM 705 C C . GLN A 1 96 ? -11.119 -3.576 19.380 1.00 80.94 96 GLN A C 1
ATOM 707 O O . GLN A 1 96 ? -11.434 -4.100 20.444 1.00 80.94 96 GLN A O 1
ATOM 712 N N . LEU A 1 97 ? -12.015 -3.061 18.534 1.00 84.50 97 LEU A N 1
ATOM 713 C CA . LEU A 1 97 ? -13.460 -3.263 18.696 1.00 84.50 97 LEU A CA 1
ATOM 714 C C . LEU A 1 97 ? -14.026 -4.282 17.697 1.00 84.50 97 LEU A C 1
ATOM 716 O O . LEU A 1 97 ? -15.235 -4.492 17.639 1.00 84.50 97 LEU A O 1
ATOM 720 N N . LYS A 1 98 ? -13.142 -4.945 16.945 1.00 77.56 98 LYS A N 1
ATOM 721 C CA . LYS A 1 98 ? -13.434 -6.111 16.111 1.00 77.56 98 LYS A CA 1
ATOM 722 C C . LYS A 1 98 ? -13.008 -7.379 16.857 1.00 77.56 98 LYS A C 1
ATOM 724 O O . LYS A 1 98 ? -11.885 -7.447 17.355 1.00 77.56 98 LYS A O 1
ATOM 729 N N . ALA A 1 99 ? -13.911 -8.354 16.962 1.00 72.19 99 ALA A N 1
ATOM 730 C CA . ALA A 1 99 ? -13.649 -9.614 17.659 1.00 72.19 99 ALA A CA 1
ATOM 731 C C . ALA A 1 99 ? -12.576 -10.438 16.926 1.00 72.19 99 ALA A C 1
ATOM 733 O O . ALA A 1 99 ? -12.558 -10.466 15.695 1.00 72.19 99 ALA A O 1
ATOM 734 N N . ARG A 1 100 ? -11.675 -11.085 17.679 1.00 69.44 100 ARG A N 1
ATOM 735 C CA . ARG A 1 100 ? -10.576 -11.912 17.152 1.00 69.44 100 ARG A CA 1
ATOM 736 C C . ARG A 1 100 ? -10.257 -13.060 18.108 1.00 69.44 100 ARG A C 1
ATOM 738 O O . ARG A 1 100 ? -10.249 -12.868 19.324 1.00 69.44 100 ARG A O 1
ATOM 745 N N . ASP A 1 101 ? -9.913 -14.220 17.560 1.00 59.19 101 ASP A N 1
ATOM 746 C CA . ASP A 1 101 ? -9.535 -15.390 18.355 1.00 59.19 101 ASP A CA 1
ATOM 747 C C . ASP A 1 101 ? -8.296 -15.133 19.229 1.00 59.19 101 ASP A C 1
ATOM 749 O O . ASP A 1 101 ? -7.311 -14.524 18.806 1.00 59.19 101 ASP A O 1
ATOM 753 N N . GLY A 1 102 ? -8.338 -15.619 20.474 1.00 63.91 102 GLY A N 1
ATOM 754 C CA . GLY A 1 102 ? -7.244 -15.462 21.442 1.00 63.91 102 GLY A CA 1
ATOM 755 C C . GLY A 1 102 ? -7.091 -14.045 22.012 1.00 63.91 102 GLY A C 1
ATOM 756 O O . GLY A 1 102 ? -6.123 -13.777 22.724 1.00 63.91 102 GLY A O 1
ATOM 757 N N . ARG A 1 103 ? -8.022 -13.128 21.722 1.00 69.81 103 ARG A N 1
ATOM 758 C CA . ARG A 1 103 ? -8.098 -11.793 22.332 1.00 69.81 103 ARG A CA 1
ATOM 759 C C . ARG A 1 103 ? -9.391 -11.649 23.146 1.00 69.81 103 ARG A C 1
ATOM 761 O O . ARG A 1 103 ? -10.348 -12.370 22.877 1.00 69.81 103 ARG A O 1
ATOM 768 N N . PRO A 1 104 ? -9.427 -10.757 24.155 1.00 74.44 104 PRO A N 1
ATOM 769 C CA . PRO A 1 104 ? -10.670 -10.443 24.851 1.00 74.44 104 PRO A CA 1
ATOM 770 C C . PRO A 1 104 ? -11.736 -9.957 23.867 1.00 74.44 104 PRO A C 1
ATOM 772 O O . PRO A 1 104 ? -11.436 -9.142 22.992 1.00 74.44 104 PRO A O 1
ATOM 775 N N . ASP A 1 105 ? -12.967 -10.441 24.021 1.00 81.19 105 ASP A N 1
ATOM 776 C CA . ASP A 1 105 ? -14.079 -10.007 23.179 1.00 81.19 105 ASP A CA 1
ATOM 777 C C . ASP A 1 105 ? -14.347 -8.508 23.396 1.00 81.19 105 ASP A C 1
ATOM 779 O O . ASP A 1 105 ? -14.453 -8.071 24.548 1.00 81.19 105 ASP A O 1
ATOM 783 N N . PRO A 1 106 ? -14.504 -7.705 22.332 1.00 85.44 106 PRO A N 1
ATOM 784 C CA . PRO A 1 106 ? -14.938 -6.325 22.476 1.00 85.44 106 PRO A CA 1
ATOM 785 C C . PRO A 1 106 ? -16.421 -6.250 22.861 1.00 85.44 106 PRO A C 1
ATOM 787 O O . PRO A 1 106 ? -17.174 -7.225 22.781 1.00 85.44 106 PRO A O 1
ATOM 790 N N . PHE A 1 107 ? -16.879 -5.058 23.248 1.00 90.69 107 PHE A N 1
ATOM 791 C CA . PHE A 1 107 ? -18.316 -4.813 23.349 1.00 90.69 107 PHE A CA 1
ATOM 792 C C . PHE A 1 107 ? -19.006 -4.921 21.977 1.00 90.69 107 PHE A C 1
ATOM 794 O O . PHE A 1 107 ? -18.437 -4.595 20.936 1.00 90.69 107 PHE A O 1
ATOM 801 N N . VAL A 1 108 ? -20.265 -5.355 21.993 1.00 90.31 108 VAL A N 1
ATOM 802 C CA . VAL A 1 108 ? -21.140 -5.485 20.824 1.00 90.31 108 VAL A CA 1
ATOM 803 C C . VAL A 1 108 ? -21.846 -4.158 20.575 1.00 90.31 108 VAL A C 1
ATOM 805 O O . VAL A 1 108 ? -22.409 -3.578 21.505 1.00 90.31 108 VAL A O 1
ATOM 808 N N . PHE A 1 109 ? -21.839 -3.693 19.327 1.00 91.81 109 PHE A N 1
ATOM 809 C CA . PHE A 1 109 ? -22.581 -2.510 18.896 1.00 91.81 109 PHE A CA 1
ATOM 810 C C . PHE A 1 109 ? -24.042 -2.865 18.601 1.00 91.81 109 PHE A C 1
ATOM 812 O O . PHE A 1 109 ? -24.329 -3.906 18.017 1.00 91.81 109 PHE A O 1
ATOM 819 N N . LEU A 1 110 ? -24.965 -2.003 19.026 1.00 91.69 110 LEU A N 1
ATOM 820 C CA . LEU A 1 110 ? -26.410 -2.216 18.914 1.00 91.69 110 LEU A CA 1
ATOM 821 C C . LEU A 1 110 ? -27.041 -1.347 17.824 1.00 91.69 110 LEU A C 1
ATOM 823 O O . LEU A 1 110 ? -27.843 -1.845 17.042 1.00 91.69 110 LEU A O 1
ATOM 827 N N . ASP A 1 111 ? -26.667 -0.066 17.771 1.00 90.50 111 ASP A N 1
ATOM 828 C CA . ASP A 1 111 ? -27.255 0.920 16.856 1.00 90.50 111 ASP A CA 1
ATOM 829 C C . ASP A 1 111 ? -26.148 1.758 16.225 1.00 90.50 111 ASP A C 1
ATOM 831 O O . ASP A 1 111 ? -25.817 2.851 16.690 1.00 90.50 111 ASP A O 1
ATOM 835 N N . CYS A 1 112 ? -25.522 1.207 15.193 1.00 91.00 112 CYS A N 1
ATOM 836 C CA . CYS A 1 112 ? -24.530 1.939 14.425 1.00 91.00 112 CYS A CA 1
ATOM 837 C C . CYS A 1 112 ? -25.201 2.953 13.492 1.00 91.00 112 CYS A C 1
ATOM 839 O O . CYS A 1 112 ? -26.161 2.597 12.809 1.00 91.00 112 CYS A O 1
ATOM 841 N N . PRO A 1 113 ? -24.727 4.211 13.459 1.00 90.25 113 PRO A N 1
ATOM 842 C CA . PRO A 1 113 ? -25.249 5.196 12.528 1.00 90.25 113 PRO A CA 1
ATOM 843 C C . PRO A 1 113 ? -24.869 4.848 11.084 1.00 90.25 113 PRO A C 1
ATOM 845 O O . PRO A 1 113 ? -23.795 4.307 10.824 1.00 90.25 113 PRO A O 1
ATOM 848 N N . ASP A 1 114 ? -25.734 5.205 10.137 1.00 88.38 114 ASP A N 1
ATOM 849 C CA . ASP A 1 114 ? -25.475 5.001 8.711 1.00 88.38 114 ASP A CA 1
ATOM 850 C C . ASP A 1 114 ? -24.484 6.036 8.156 1.00 88.38 114 ASP A C 1
ATOM 852 O O . ASP A 1 114 ? -24.460 7.196 8.575 1.00 88.38 114 ASP A O 1
ATOM 856 N N . ASN A 1 115 ? -23.716 5.640 7.134 1.00 85.44 115 ASN A N 1
ATOM 857 C CA . ASN A 1 115 ? -22.843 6.521 6.342 1.00 85.44 115 ASN A CA 1
ATOM 858 C C . ASN A 1 115 ? -21.846 7.347 7.177 1.00 85.44 115 ASN A C 1
ATOM 860 O O . ASN A 1 115 ? -21.509 8.479 6.825 1.00 85.44 115 ASN A O 1
ATOM 864 N N . VAL A 1 116 ? -21.350 6.794 8.289 1.00 87.62 116 VAL A N 1
ATOM 865 C CA . VAL A 1 116 ? -20.413 7.491 9.192 1.00 87.62 116 VAL A CA 1
ATOM 866 C C . VAL A 1 116 ? -19.123 7.937 8.508 1.00 87.62 116 VAL A C 1
ATOM 868 O O . VAL A 1 116 ? -18.539 8.940 8.908 1.00 87.62 116 VAL A O 1
ATOM 871 N N . LEU A 1 117 ? -18.692 7.218 7.467 1.00 83.19 117 LEU A N 1
ATOM 872 C CA . LEU A 1 117 ? -17.479 7.519 6.702 1.00 83.19 117 LEU A CA 1
ATOM 873 C C . LEU A 1 117 ? -17.653 8.695 5.725 1.00 83.19 117 LEU A C 1
ATOM 875 O O . LEU A 1 117 ? -16.651 9.294 5.333 1.00 83.19 117 LEU A O 1
ATOM 879 N N . ASP A 1 118 ? -18.893 9.050 5.375 1.00 86.06 118 ASP A N 1
ATOM 880 C CA . ASP A 1 118 ? -19.212 10.179 4.488 1.00 86.06 118 ASP A CA 1
ATOM 881 C C . ASP A 1 118 ? -19.379 11.501 5.255 1.00 86.06 118 ASP A C 1
ATOM 883 O O . ASP A 1 118 ? -19.433 12.582 4.661 1.00 86.06 118 ASP A O 1
ATOM 887 N N . GLN A 1 119 ? -19.473 11.429 6.585 1.00 87.50 119 GLN A N 1
ATOM 888 C CA . GLN A 1 119 ? -19.608 12.599 7.444 1.00 87.50 119 GLN A CA 1
ATOM 889 C C . GLN A 1 119 ? -18.258 13.328 7.609 1.00 87.50 119 GLN A C 1
ATOM 891 O O . GLN A 1 119 ? -17.189 12.719 7.505 1.00 87.50 119 GLN A O 1
ATOM 896 N N . PRO A 1 120 ? -18.269 14.641 7.911 1.00 88.06 120 PRO A N 1
ATOM 897 C CA . PRO A 1 120 ? -17.076 15.375 8.317 1.00 88.06 120 PRO A CA 1
ATOM 898 C C . PRO A 1 120 ? -16.300 14.648 9.421 1.00 88.06 120 PRO A C 1
ATOM 900 O O . PRO A 1 120 ? -16.878 14.167 10.392 1.00 88.06 120 PRO A O 1
ATOM 903 N N . SER A 1 121 ? -14.971 14.614 9.314 1.00 85.94 121 SER A N 1
ATOM 904 C CA . SER A 1 121 ? -14.131 13.822 10.222 1.00 85.94 121 SER A CA 1
ATOM 905 C C . SER A 1 121 ? -14.213 14.248 11.691 1.00 85.94 121 SER A C 1
ATOM 907 O O . SER A 1 121 ? -13.955 13.439 12.574 1.00 85.94 121 SER A O 1
ATOM 909 N N . ASN A 1 122 ? -14.579 15.499 11.966 1.00 88.12 122 ASN A N 1
ATOM 910 C CA . ASN A 1 122 ? -14.785 16.041 13.310 1.00 88.12 122 ASN A CA 1
ATOM 911 C C . ASN A 1 122 ? -16.221 15.879 13.832 1.00 88.12 122 ASN A C 1
ATOM 913 O O . ASN A 1 122 ? -16.515 16.332 14.937 1.00 88.12 122 ASN A O 1
ATOM 917 N N . GLN A 1 123 ? -17.126 15.292 13.049 1.00 92.62 123 GLN A N 1
ATOM 918 C CA . GLN A 1 123 ? -18.496 15.065 13.478 1.00 92.62 123 GLN A CA 1
ATOM 919 C C . GLN A 1 123 ? -18.566 13.828 14.368 1.00 92.62 123 GLN A C 1
ATOM 921 O O . GLN A 1 123 ? -18.339 12.704 13.917 1.00 92.62 123 GLN A O 1
ATOM 926 N N . THR A 1 124 ? -18.939 14.049 15.626 1.00 94.94 124 THR A N 1
ATOM 927 C CA . THR A 1 124 ? -19.196 12.978 16.584 1.00 94.94 124 THR A CA 1
ATOM 928 C C . THR A 1 124 ? -20.372 12.114 16.144 1.00 94.94 124 THR A C 1
ATOM 930 O O . THR A 1 124 ? -21.474 12.606 15.904 1.00 94.94 124 THR A O 1
ATOM 933 N N . GLN A 1 125 ? -20.116 10.816 16.097 1.00 95.12 125 GLN A N 1
ATOM 934 C CA . GLN A 1 125 ? -21.074 9.742 15.913 1.00 95.12 125 GLN A CA 1
ATOM 935 C C . GLN A 1 125 ? -21.314 9.052 17.254 1.00 95.12 125 GLN A C 1
ATOM 937 O O . GLN A 1 125 ? -20.455 9.074 18.140 1.00 95.12 125 GLN A O 1
ATOM 942 N N . LYS A 1 126 ? -22.486 8.439 17.405 1.00 95.62 126 LYS A N 1
ATOM 943 C CA . LYS A 1 126 ? -22.897 7.752 18.629 1.00 95.62 126 LYS A CA 1
ATOM 944 C C . LYS A 1 126 ? -23.461 6.389 18.283 1.00 95.62 126 LYS A C 1
ATOM 946 O O . LYS A 1 126 ? -24.256 6.282 17.356 1.00 95.62 126 LYS A O 1
ATOM 951 N N . ALA A 1 127 ? -23.077 5.381 19.050 1.00 95.38 127 ALA A N 1
ATOM 952 C CA . ALA A 1 127 ? -23.659 4.051 18.976 1.00 95.38 127 ALA A CA 1
ATOM 953 C C . ALA A 1 127 ? -23.867 3.496 20.383 1.00 95.38 127 ALA A C 1
ATOM 955 O O . ALA A 1 127 ? -23.058 3.742 21.280 1.00 95.38 127 ALA A O 1
ATOM 956 N N . ARG A 1 128 ? -24.935 2.725 20.592 1.00 95.50 128 ARG A N 1
ATOM 957 C CA . ARG A 1 128 ? -25.103 1.979 21.844 1.00 95.50 128 ARG A CA 1
ATOM 958 C C . ARG A 1 128 ? -24.277 0.702 21.806 1.00 95.50 128 ARG A C 1
ATOM 960 O O . ARG A 1 128 ? -24.208 0.042 20.772 1.00 95.50 128 ARG A O 1
ATOM 967 N N . VAL A 1 129 ? -23.656 0.361 22.929 1.00 94.94 129 VAL A N 1
ATOM 968 C CA . VAL A 1 129 ? -22.743 -0.774 23.058 1.00 94.94 129 VAL A CA 1
ATOM 969 C C . VAL A 1 129 ? -22.981 -1.544 24.349 1.00 94.94 129 VAL A C 1
ATOM 971 O O . VAL A 1 129 ? -23.379 -0.974 25.366 1.00 94.94 129 VAL A O 1
ATOM 974 N N . VAL A 1 130 ? -22.711 -2.846 24.332 1.00 94.38 130 VAL A N 1
ATOM 975 C CA . VAL A 1 130 ? -22.898 -3.725 25.493 1.00 94.38 130 VAL A CA 1
ATOM 976 C C . VAL A 1 130 ? -21.843 -4.827 25.520 1.00 94.38 130 VAL A C 1
ATOM 978 O O . VAL A 1 130 ? -21.490 -5.378 24.481 1.00 94.38 130 VAL A O 1
ATOM 981 N N . CYS A 1 131 ? -21.327 -5.178 26.696 1.00 93.31 131 CYS A N 1
ATOM 982 C CA . CYS A 1 131 ? -20.487 -6.365 26.825 1.00 93.31 131 CYS A CA 1
ATOM 983 C C . CYS A 1 131 ? -21.371 -7.608 26.951 1.00 93.31 131 CYS A C 1
ATOM 985 O O . CYS A 1 131 ? -22.381 -7.610 27.659 1.00 93.31 131 CYS A O 1
ATOM 987 N N . THR A 1 132 ? -20.982 -8.667 26.250 1.00 90.19 132 THR A N 1
ATOM 988 C CA . THR A 1 132 ? -21.655 -9.976 26.296 1.00 90.19 132 THR A CA 1
ATOM 989 C C . THR A 1 132 ? -20.710 -11.090 26.756 1.00 90.19 132 THR A C 1
ATOM 991 O O . THR A 1 132 ? -21.134 -12.226 26.970 1.00 90.19 132 THR A O 1
ATOM 994 N N . SER A 1 133 ? -19.432 -10.753 26.958 1.00 88.25 133 SER A N 1
ATOM 995 C CA . SER A 1 133 ? -18.395 -11.655 27.447 1.00 88.25 133 SER A CA 1
ATOM 996 C C . SER A 1 133 ? -18.320 -11.650 28.970 1.00 88.25 133 SER A C 1
ATOM 998 O O . SER A 1 133 ? -18.691 -10.680 29.630 1.00 88.25 133 SER A O 1
ATOM 1000 N N . GLN A 1 134 ? -17.828 -12.744 29.546 1.00 86.19 134 GLN A N 1
ATOM 1001 C CA . GLN A 1 134 ? -17.601 -12.831 30.994 1.00 86.19 134 GLN A CA 1
ATOM 1002 C C . GLN A 1 134 ? -16.416 -11.960 31.437 1.00 86.19 134 GLN A C 1
ATOM 1004 O O . GLN A 1 134 ? -16.366 -11.538 32.591 1.00 86.19 134 GLN A O 1
ATOM 1009 N N . ASP A 1 135 ? -15.488 -11.663 30.523 1.00 86.94 135 ASP A N 1
ATOM 1010 C CA . ASP A 1 135 ? -14.388 -10.727 30.748 1.00 86.94 135 ASP A CA 1
ATOM 1011 C C . ASP A 1 135 ? -14.847 -9.279 30.500 1.00 86.94 135 ASP A C 1
ATOM 1013 O O . ASP A 1 135 ? -14.583 -8.673 29.460 1.00 86.94 135 ASP A O 1
ATOM 1017 N N . VAL A 1 136 ? -15.593 -8.728 31.463 1.00 86.88 136 VAL A N 1
ATOM 1018 C CA . VAL A 1 136 ? -16.138 -7.361 31.375 1.00 86.88 136 VAL A CA 1
ATOM 1019 C C . VAL A 1 136 ? -15.025 -6.309 31.329 1.00 86.88 136 VAL A C 1
ATOM 1021 O O . VAL A 1 136 ? -15.150 -5.314 30.612 1.00 86.88 136 VAL A O 1
ATOM 1024 N N . ASP A 1 137 ? -13.925 -6.528 32.052 1.00 85.69 137 ASP A N 1
ATOM 1025 C CA . ASP A 1 137 ? -12.772 -5.624 32.028 1.00 85.69 137 ASP A CA 1
ATOM 1026 C C . ASP A 1 137 ? -12.084 -5.651 30.654 1.00 85.69 137 ASP A C 1
ATOM 1028 O O . ASP A 1 137 ? -11.728 -4.595 30.125 1.00 85.69 137 ASP A O 1
ATOM 1032 N N . GLY A 1 138 ? -11.980 -6.833 30.034 1.00 83.56 138 GLY A N 1
ATOM 1033 C CA . GLY A 1 138 ? -11.532 -7.020 28.654 1.00 83.56 138 GLY A CA 1
ATOM 1034 C C . GLY A 1 138 ? -12.384 -6.263 27.632 1.00 83.56 138 GLY A C 1
ATOM 1035 O O . GLY A 1 138 ? -11.838 -5.491 26.840 1.00 83.56 138 GLY A O 1
ATOM 1036 N N . CYS A 1 139 ? -13.715 -6.395 27.710 1.00 88.00 139 CYS A N 1
ATOM 1037 C CA . CYS A 1 139 ? -14.664 -5.678 26.846 1.00 88.00 139 CYS A CA 1
ATOM 1038 C C . CYS A 1 139 ? -14.458 -4.158 26.866 1.00 88.00 139 CYS A C 1
ATOM 1040 O O . CYS A 1 139 ? -14.547 -3.493 25.834 1.00 88.00 139 CYS A O 1
ATOM 1042 N N . PHE A 1 140 ? -14.218 -3.587 28.051 1.00 89.81 140 PHE A N 1
ATOM 1043 C CA . PHE A 1 140 ? -14.151 -2.138 28.255 1.00 89.81 140 PHE A CA 1
ATOM 1044 C C . PHE A 1 140 ? -12.728 -1.603 28.415 1.00 89.81 140 PHE A C 1
ATOM 1046 O O . PHE A 1 140 ? -12.537 -0.518 28.970 1.00 89.81 140 PHE A O 1
ATOM 1053 N N . ARG A 1 141 ? -11.734 -2.294 27.846 1.00 86.00 141 ARG A N 1
ATOM 1054 C CA . ARG A 1 141 ? -10.334 -1.839 27.795 1.00 86.00 141 ARG A CA 1
ATOM 1055 C C . ARG A 1 141 ? -10.148 -0.430 27.247 1.00 86.00 141 ARG A C 1
ATOM 1057 O O . ARG A 1 141 ? -9.233 0.264 27.673 1.00 86.00 141 ARG A O 1
ATOM 1064 N N . VAL A 1 142 ? -11.060 0.043 26.395 1.00 89.31 142 VAL A N 1
ATOM 1065 C CA . VAL A 1 142 ? -11.068 1.432 25.903 1.00 89.31 142 VAL A CA 1
ATOM 1066 C C . VAL A 1 142 ? -11.107 2.481 27.029 1.00 89.31 142 VAL A C 1
ATOM 1068 O O . VAL A 1 142 ? -10.762 3.630 26.781 1.00 89.31 142 VAL A O 1
ATOM 1071 N N . ARG A 1 143 ? -11.518 2.109 28.257 1.00 89.75 143 ARG A N 1
ATOM 1072 C CA . ARG A 1 143 ? -11.517 2.967 29.458 1.00 89.75 143 ARG A CA 1
ATOM 1073 C C . ARG A 1 143 ? -10.154 3.086 30.136 1.00 89.75 143 ARG A C 1
ATOM 1075 O O . ARG A 1 143 ? -10.009 3.901 31.053 1.00 89.75 143 ARG A O 1
ATOM 1082 N N . GLU A 1 144 ? -9.179 2.263 29.761 1.00 86.06 144 GLU A N 1
ATOM 1083 C CA . GLU A 1 144 ? -7.864 2.266 30.386 1.00 86.06 144 GLU A CA 1
ATOM 1084 C C . GLU A 1 144 ? -7.224 3.656 30.238 1.00 86.06 144 GLU A C 1
ATOM 1086 O O . GLU A 1 144 ? -7.006 4.160 29.139 1.00 86.06 144 GLU A O 1
ATOM 1091 N N . ARG A 1 145 ? -6.952 4.310 31.375 1.00 85.31 145 ARG A N 1
ATOM 1092 C CA . ARG A 1 145 ? -6.459 5.699 31.440 1.00 85.31 145 ARG A CA 1
ATOM 1093 C C . ARG A 1 145 ? -7.384 6.732 30.765 1.00 85.31 145 ARG A C 1
ATOM 1095 O O . ARG A 1 145 ? -6.911 7.770 30.308 1.00 85.31 145 ARG A O 1
ATOM 1102 N N . GLY A 1 146 ? -8.694 6.480 30.711 1.00 89.25 146 GLY A N 1
ATOM 1103 C CA . GLY A 1 146 ? -9.723 7.351 30.113 1.00 89.25 146 GLY A CA 1
ATOM 1104 C C . GLY A 1 146 ? -10.245 6.809 28.779 1.00 89.25 146 GLY A C 1
ATOM 1105 O O . GLY A 1 146 ? -9.732 5.809 28.303 1.00 89.25 146 GLY A O 1
ATOM 1106 N N . VAL A 1 147 ? -11.218 7.469 28.149 1.00 92.44 147 VAL A N 1
ATOM 1107 C CA . VAL A 1 147 ? -11.746 7.064 26.822 1.00 92.44 147 VAL A CA 1
ATOM 1108 C C . VAL A 1 147 ? -11.305 8.024 25.720 1.00 92.44 147 VAL A C 1
ATOM 1110 O O . VAL A 1 147 ? -10.929 7.598 24.629 1.00 92.44 147 VAL A O 1
ATOM 1113 N N . GLU A 1 148 ? -11.317 9.319 26.019 1.00 92.94 148 GLU A N 1
ATOM 1114 C CA . GLU A 1 148 ? -11.057 10.379 25.053 1.00 92.94 148 GLU A CA 1
ATOM 1115 C C . GLU A 1 148 ? -9.673 10.246 24.398 1.00 92.94 148 GLU A C 1
ATOM 1117 O O . GLU A 1 148 ? -8.637 10.117 25.058 1.00 92.94 148 GLU A O 1
ATOM 1122 N N . GLY A 1 149 ? -9.648 10.276 23.067 1.00 89.19 149 GLY A N 1
ATOM 1123 C CA . GLY A 1 149 ? -8.415 10.233 22.287 1.00 89.19 149 GLY A CA 1
ATOM 1124 C C . GLY A 1 149 ? -7.805 8.835 22.124 1.00 89.19 149 GLY A C 1
ATOM 1125 O O . GLY A 1 149 ? -6.714 8.732 21.541 1.00 89.19 149 GLY A O 1
ATOM 1126 N N . THR A 1 150 ? -8.464 7.779 22.621 1.00 90.56 150 THR A N 1
ATOM 1127 C CA . THR A 1 150 ? -8.093 6.381 22.351 1.00 90.56 150 THR A CA 1
ATOM 1128 C C . THR A 1 150 ? -8.396 6.043 20.889 1.00 90.56 150 THR A C 1
ATOM 1130 O O . THR A 1 150 ? -9.450 6.394 20.365 1.00 90.56 150 THR A O 1
ATOM 1133 N N . LEU A 1 151 ? -7.453 5.393 20.206 1.00 89.06 151 LEU A N 1
ATOM 1134 C CA . LEU A 1 151 ? -7.642 4.930 18.832 1.00 89.06 151 LEU A CA 1
ATOM 1135 C C . LEU A 1 151 ? -8.384 3.592 18.852 1.00 89.06 151 LEU A C 1
ATOM 1137 O O . LEU A 1 151 ? -7.976 2.697 19.586 1.00 89.06 151 LEU A O 1
ATOM 1141 N N . VAL A 1 152 ? -9.427 3.433 18.046 1.00 89.94 152 VAL A N 1
ATOM 1142 C CA . VAL A 1 152 ? -10.204 2.192 17.992 1.00 89.94 152 VAL A CA 1
ATOM 1143 C C . VAL A 1 152 ? -10.281 1.649 16.572 1.00 89.94 152 VAL A C 1
ATOM 1145 O O . VAL A 1 152 ? -10.550 2.400 15.636 1.00 89.94 152 VAL A O 1
ATOM 1148 N N . GLU A 1 153 ? -10.005 0.356 16.402 1.00 86.25 153 GLU A N 1
ATOM 1149 C CA . GLU A 1 153 ? -10.342 -0.367 15.169 1.00 86.25 153 GLU A CA 1
ATOM 1150 C C . GLU A 1 153 ? -11.844 -0.642 15.185 1.00 86.25 153 GLU A C 1
ATOM 1152 O O . GLU A 1 153 ? -12.328 -1.302 16.106 1.00 86.25 153 GLU A O 1
ATOM 1157 N N . MET A 1 154 ? -12.571 -0.102 14.211 1.00 86.81 154 MET A N 1
ATOM 1158 C CA . MET A 1 154 ? -14.028 -0.181 14.183 1.00 86.81 154 MET A CA 1
ATOM 1159 C C . MET A 1 154 ? -14.506 -1.527 13.621 1.00 86.81 154 MET A C 1
ATOM 1161 O O . MET A 1 154 ? -13.868 -2.068 12.716 1.00 86.81 154 MET A O 1
ATOM 1165 N N . PRO A 1 155 ? -15.628 -2.072 14.124 1.00 86.00 155 PRO A N 1
ATOM 1166 C CA . PRO A 1 155 ? -16.205 -3.293 13.578 1.00 86.00 155 PRO A CA 1
ATOM 1167 C C . PRO A 1 155 ? -16.875 -3.049 12.223 1.00 86.00 155 PRO A C 1
ATOM 1169 O O . PRO A 1 155 ? -17.288 -1.928 11.898 1.00 86.00 155 PRO A O 1
ATOM 1172 N N . ASP A 1 156 ? -17.033 -4.140 11.473 1.00 78.69 156 ASP A N 1
ATOM 1173 C CA . ASP A 1 156 ? -17.546 -4.133 10.101 1.00 78.69 156 ASP A CA 1
ATOM 1174 C C . ASP A 1 156 ? -18.973 -3.571 10.002 1.00 78.69 156 ASP A C 1
ATOM 1176 O O . ASP A 1 156 ? -19.279 -2.830 9.072 1.00 78.69 156 ASP A O 1
ATOM 1180 N N . ASP A 1 157 ? -19.809 -3.824 11.011 1.00 80.31 157 ASP A N 1
ATOM 1181 C CA . ASP A 1 157 ? -21.202 -3.357 11.050 1.00 80.31 157 ASP A CA 1
ATOM 1182 C C . ASP A 1 157 ? -21.348 -1.850 11.328 1.00 80.31 157 ASP A C 1
ATOM 1184 O O . ASP A 1 157 ? -22.436 -1.300 11.174 1.00 80.31 157 ASP A O 1
ATOM 1188 N N . CYS A 1 158 ? -20.280 -1.172 11.766 1.00 87.31 158 CYS A N 1
ATOM 1189 C CA . CYS A 1 158 ? -20.353 0.229 12.191 1.00 87.31 158 CYS A CA 1
ATOM 1190 C C . CYS A 1 158 ? -19.568 1.171 11.291 1.00 87.31 158 CYS A C 1
ATOM 1192 O O . CYS A 1 158 ? -20.072 2.197 10.846 1.00 87.31 158 CYS A O 1
ATOM 1194 N N . ALA A 1 159 ? -18.303 0.842 11.060 1.00 84.44 159 ALA A N 1
ATOM 1195 C CA . ALA A 1 159 ? -17.428 1.612 10.198 1.00 84.44 159 ALA A CA 1
ATOM 1196 C C . ALA A 1 159 ? -16.387 0.640 9.635 1.00 84.44 159 ALA A C 1
ATOM 1198 O O . ALA A 1 159 ? -15.268 0.568 10.158 1.00 84.44 159 ALA A O 1
ATOM 1199 N N . PRO A 1 160 ? -16.764 -0.152 8.618 1.00 76.44 160 PRO A N 1
ATOM 1200 C CA . PRO A 1 160 ? -15.937 -1.245 8.146 1.00 76.44 160 PRO A CA 1
ATOM 1201 C C . PRO A 1 160 ? -14.574 -0.744 7.707 1.00 76.44 160 PRO A C 1
ATOM 1203 O O . PRO A 1 160 ? -14.451 0.318 7.089 1.00 76.44 160 PRO A O 1
ATOM 1206 N N . ASN A 1 161 ? -13.552 -1.543 8.019 1.00 72.44 161 ASN A N 1
ATOM 1207 C CA . ASN A 1 161 ? -12.205 -1.330 7.513 1.00 72.44 161 ASN A CA 1
ATOM 1208 C C . ASN A 1 161 ? -11.671 0.086 7.847 1.00 72.44 161 ASN A C 1
ATOM 1210 O O . ASN A 1 161 ? -11.109 0.783 6.997 1.00 72.44 161 ASN A O 1
ATOM 1214 N N . SER A 1 162 ? -11.896 0.552 9.083 1.00 78.31 162 SER A N 1
ATOM 1215 C CA . SER A 1 162 ? -11.568 1.920 9.498 1.00 78.31 162 SER A CA 1
ATOM 1216 C C . SER A 1 162 ? -11.060 2.020 10.941 1.00 78.31 162 SER A C 1
ATOM 1218 O O . SER A 1 162 ? -11.282 1.144 11.779 1.00 78.31 162 SER A O 1
ATOM 1220 N N . PHE A 1 163 ? -10.371 3.127 11.231 1.00 85.00 163 PHE A N 1
ATOM 1221 C CA . PHE A 1 163 ? -10.070 3.543 12.598 1.00 85.00 163 PHE A CA 1
ATOM 1222 C C . PHE A 1 163 ? -10.868 4.785 12.958 1.00 85.00 163 PHE A C 1
ATOM 1224 O O . PHE A 1 163 ? -10.978 5.707 12.149 1.00 85.00 163 PHE A O 1
ATOM 1231 N N . ALA A 1 164 ? -11.313 4.843 14.207 1.00 90.12 164 ALA A N 1
ATOM 1232 C CA . ALA A 1 164 ? -11.926 6.021 14.794 1.00 90.12 164 ALA A CA 1
ATOM 1233 C C . ALA A 1 164 ? -11.190 6.445 16.068 1.00 90.12 164 ALA A C 1
ATOM 1235 O O . ALA A 1 164 ? -10.381 5.713 16.646 1.00 90.12 164 ALA A O 1
ATOM 1236 N N . ARG A 1 165 ? -11.478 7.659 16.514 1.00 91.88 165 ARG A N 1
ATOM 1237 C CA . ARG A 1 165 ? -11.097 8.162 17.823 1.00 91.88 165 ARG A CA 1
ATOM 1238 C C . ARG A 1 165 ? -12.289 8.022 18.760 1.00 91.88 165 ARG A C 1
ATOM 1240 O O . ARG A 1 165 ? -13.357 8.560 18.488 1.00 91.88 165 ARG A O 1
ATOM 1247 N N . ALA A 1 166 ? -12.083 7.351 19.885 1.00 93.81 166 ALA A N 1
ATOM 1248 C CA . ALA A 1 166 ? -13.047 7.331 20.972 1.00 93.81 166 ALA A CA 1
ATOM 1249 C C . ALA A 1 166 ? -13.106 8.708 21.654 1.00 93.81 166 ALA A C 1
ATOM 1251 O O . ALA A 1 166 ? -12.071 9.306 21.959 1.00 93.81 166 ALA A O 1
ATOM 1252 N N . ILE A 1 167 ? -14.318 9.202 21.895 1.00 95.44 167 ILE A N 1
ATOM 1253 C CA . ILE A 1 167 ? -14.587 10.479 22.570 1.00 95.44 167 ILE A CA 1
ATOM 1254 C C . ILE A 1 167 ? -15.085 10.204 23.985 1.00 95.44 167 ILE A C 1
ATOM 1256 O O . ILE A 1 167 ? -14.501 10.687 24.951 1.00 95.44 167 ILE A O 1
ATOM 1260 N N . ALA A 1 168 ? -16.138 9.395 24.116 1.00 96.38 168 ALA A N 1
ATOM 1261 C CA . ALA A 1 168 ? -16.778 9.124 25.397 1.00 96.38 168 ALA A CA 1
ATOM 1262 C C . ALA A 1 168 ? -17.436 7.741 25.419 1.00 96.38 168 ALA A C 1
ATOM 1264 O O . ALA A 1 168 ? -17.745 7.163 24.377 1.00 96.38 168 ALA A O 1
ATOM 1265 N N . LEU A 1 169 ? -17.641 7.219 26.627 1.00 96.56 169 LEU A N 1
ATOM 1266 C CA . LEU A 1 169 ? -18.388 5.992 26.879 1.00 96.56 169 LEU A CA 1
ATOM 1267 C C . LEU A 1 169 ? -19.235 6.197 28.138 1.00 96.56 169 LEU A C 1
ATOM 1269 O O . LEU A 1 169 ? -18.744 6.034 29.258 1.00 96.56 169 LEU A O 1
ATOM 1273 N N . GLU A 1 170 ? -20.489 6.578 27.943 1.00 96.56 170 GLU A N 1
ATOM 1274 C CA . GLU A 1 170 ? -21.407 7.016 29.001 1.00 96.56 170 GLU A CA 1
ATOM 1275 C C . GLU A 1 170 ? -22.552 6.022 29.167 1.00 96.56 170 GLU A C 1
ATOM 1277 O O . GLU A 1 170 ? -22.804 5.216 28.281 1.00 96.56 170 GLU A O 1
ATOM 1282 N N . LEU A 1 171 ? -23.225 5.998 30.318 1.00 96.88 171 LEU A N 1
ATOM 1283 C CA . LEU A 1 171 ? -24.361 5.090 30.501 1.00 96.88 171 LEU A CA 1
ATOM 1284 C C . LEU A 1 171 ? -25.501 5.515 29.565 1.00 96.88 171 LEU A C 1
ATOM 1286 O O . LEU A 1 171 ? -25.919 6.669 29.614 1.00 96.88 171 LEU A O 1
ATOM 1290 N N . ALA A 1 172 ? -26.001 4.600 28.733 1.00 96.19 172 ALA A N 1
ATOM 1291 C CA . ALA A 1 172 ? -27.093 4.922 27.820 1.00 96.19 172 ALA A CA 1
ATOM 1292 C C . ALA A 1 172 ? -28.398 5.144 28.600 1.00 96.19 172 ALA A C 1
ATOM 1294 O O . ALA A 1 172 ? -28.700 4.406 29.540 1.00 96.19 172 ALA A O 1
ATOM 1295 N N . GLU A 1 173 ? -29.208 6.117 28.189 1.00 94.56 173 GLU A N 1
ATOM 1296 C CA . GLU A 1 173 ? -30.556 6.284 28.750 1.00 94.56 173 GLU A CA 1
ATOM 1297 C C . GLU A 1 173 ? -31.445 5.083 28.397 1.00 94.56 173 GLU A C 1
ATOM 1299 O O . GLU A 1 173 ? -32.184 4.566 29.237 1.00 94.56 173 GLU A O 1
ATOM 1304 N N . ASP A 1 174 ? -31.317 4.600 27.159 1.00 93.44 174 ASP A N 1
ATOM 1305 C CA . ASP A 1 174 ? -32.030 3.431 26.666 1.00 93.44 174 ASP A CA 1
ATOM 1306 C C . ASP A 1 174 ? -31.224 2.142 26.896 1.00 93.44 174 ASP A C 1
ATOM 1308 O O . ASP A 1 174 ? -30.260 1.841 26.185 1.00 93.44 174 ASP A O 1
ATOM 1312 N N . GLN A 1 175 ? -31.670 1.364 27.883 1.00 94.50 175 GLN A N 1
ATOM 1313 C CA . GLN A 1 175 ? -31.116 0.062 28.267 1.00 94.50 175 GLN A CA 1
ATOM 1314 C C . GLN A 1 175 ? -31.777 -1.125 27.538 1.00 94.50 175 GLN A C 1
ATOM 1316 O O . GLN A 1 175 ? -31.612 -2.275 27.948 1.00 94.50 175 GLN A O 1
ATOM 1321 N N . THR A 1 176 ? -32.542 -0.879 26.472 1.00 91.88 176 THR A N 1
ATOM 1322 C CA . THR A 1 176 ? -33.148 -1.945 25.665 1.00 91.88 176 THR A CA 1
ATOM 1323 C C . THR A 1 176 ? -32.172 -2.498 24.631 1.00 91.88 176 THR A C 1
ATOM 1325 O O . THR A 1 176 ? -31.446 -1.755 23.977 1.00 91.88 176 THR A O 1
ATOM 1328 N N . MET A 1 177 ? -32.165 -3.820 24.456 1.00 88.69 177 MET A N 1
ATOM 1329 C CA . MET A 1 177 ? -31.350 -4.485 23.440 1.00 88.69 177 MET A CA 1
ATOM 1330 C C . MET A 1 177 ? -32.244 -4.983 22.296 1.00 88.69 177 MET A C 1
ATOM 1332 O O . MET A 1 177 ? -33.297 -5.559 22.580 1.00 88.69 177 MET A O 1
ATOM 1336 N N . PRO A 1 178 ? -31.852 -4.807 21.019 1.00 88.06 178 PRO A N 1
ATOM 1337 C CA . PRO A 1 178 ? -32.635 -5.286 19.885 1.00 88.06 178 PRO A CA 1
ATOM 1338 C C . PRO A 1 178 ? -32.941 -6.791 19.952 1.00 88.06 178 PRO A C 1
ATOM 1340 O O . PRO A 1 178 ? -32.054 -7.610 20.208 1.00 88.06 178 PRO A O 1
ATOM 1343 N N . ASP A 1 179 ? -34.183 -7.178 19.643 1.00 84.81 179 ASP A N 1
ATOM 1344 C CA . ASP A 1 179 ? -34.686 -8.559 19.785 1.00 84.81 179 ASP A CA 1
ATOM 1345 C C . ASP A 1 179 ? -33.834 -9.618 19.067 1.00 84.81 179 ASP A C 1
ATOM 1347 O O . ASP A 1 179 ? -33.724 -10.766 19.510 1.00 84.81 179 ASP A O 1
ATOM 1351 N N . HIS A 1 180 ? -33.238 -9.253 17.931 1.00 79.38 180 HIS A N 1
ATOM 1352 C CA . HIS A 1 180 ? -32.398 -10.152 17.142 1.00 79.38 180 HIS A CA 1
ATOM 1353 C C . HIS A 1 180 ? -31.055 -10.469 17.826 1.00 79.38 180 HIS A C 1
ATOM 1355 O O . HIS A 1 180 ? -30.493 -11.537 17.568 1.00 79.38 180 HIS A O 1
ATOM 1361 N N . LEU A 1 181 ? -30.583 -9.594 18.723 1.00 81.19 181 LEU A N 1
ATOM 1362 C CA . LEU A 1 181 ? -29.370 -9.778 19.523 1.00 81.19 181 LEU A CA 1
ATOM 1363 C C . LEU A 1 181 ? -29.668 -10.471 20.855 1.00 81.19 181 LEU A C 1
ATOM 1365 O O . LEU A 1 181 ? -28.881 -11.316 21.274 1.00 81.19 181 LEU A O 1
ATOM 1369 N N . VAL A 1 182 ? -30.823 -10.208 21.483 1.00 81.81 182 VAL A N 1
ATOM 1370 C CA . VAL A 1 182 ? -31.243 -10.854 22.754 1.00 81.81 182 VAL A CA 1
ATOM 1371 C C . VAL A 1 182 ? -31.296 -12.375 22.638 1.00 81.81 182 VAL A C 1
ATOM 1373 O O . VAL A 1 182 ? -31.033 -13.096 23.595 1.00 81.81 182 VAL A O 1
ATOM 1376 N N . LYS A 1 183 ? -31.592 -12.889 21.443 1.00 78.38 183 LYS A N 1
ATOM 1377 C CA . LYS A 1 183 ? -31.611 -14.334 21.177 1.00 78.38 183 LYS A CA 1
ATOM 1378 C C . LYS A 1 183 ? -30.221 -14.959 21.047 1.00 78.38 183 LYS A C 1
ATOM 1380 O O . LYS A 1 183 ? -30.116 -16.179 21.131 1.00 78.38 183 LYS A O 1
ATOM 1385 N N . ARG A 1 184 ? -29.184 -14.157 20.786 1.00 76.50 184 ARG A N 1
ATOM 1386 C CA . ARG A 1 184 ? -27.812 -14.624 20.523 1.00 76.50 184 ARG A CA 1
ATOM 1387 C C . ARG A 1 184 ? -26.856 -14.338 21.674 1.00 76.50 184 ARG A C 1
ATOM 1389 O O . ARG A 1 184 ? -25.899 -15.084 21.849 1.00 76.50 184 ARG A O 1
ATOM 1396 N N . HIS A 1 185 ? -27.124 -13.295 22.453 1.00 81.44 185 HIS A N 1
ATOM 1397 C CA . HIS A 1 185 ? -26.217 -12.811 23.481 1.00 81.44 185 HIS A CA 1
ATOM 1398 C C . HIS A 1 185 ? -26.937 -12.544 24.800 1.00 81.44 185 HIS A C 1
ATOM 1400 O O . HIS A 1 185 ? -28.048 -12.015 24.823 1.00 81.44 185 HIS A O 1
ATOM 1406 N N . THR A 1 186 ? -26.250 -12.847 25.900 1.00 85.75 186 THR A N 1
ATOM 1407 C CA . THR A 1 186 ? -26.662 -12.448 27.247 1.00 85.75 186 THR A CA 1
ATOM 1408 C C . THR A 1 186 ? -25.800 -11.261 27.676 1.00 85.75 186 THR A C 1
ATOM 1410 O O . THR A 1 186 ? -24.581 -11.421 27.757 1.00 85.75 186 THR A O 1
ATOM 1413 N N . PRO A 1 187 ? -26.385 -10.083 27.954 1.00 88.75 187 PRO A N 1
ATOM 1414 C CA . PRO A 1 187 ? -25.632 -8.932 28.440 1.00 88.75 187 PRO A CA 1
ATOM 1415 C C . PRO A 1 187 ? -24.945 -9.250 29.768 1.00 88.75 187 PRO A C 1
ATOM 1417 O O . PRO A 1 187 ? -25.583 -9.737 30.702 1.00 88.75 187 PRO A O 1
ATOM 1420 N N . THR A 1 188 ? -23.657 -8.943 29.868 1.00 92.12 188 THR A N 1
ATOM 1421 C CA . THR A 1 188 ? -22.875 -9.029 31.112 1.00 92.12 188 THR A CA 1
ATOM 1422 C C . THR A 1 188 ? -22.600 -7.651 31.716 1.00 92.12 188 THR A C 1
ATOM 1424 O O . THR A 1 188 ? -22.100 -7.554 32.836 1.00 92.12 188 THR A O 1
ATOM 1427 N N . SER A 1 189 ? -22.981 -6.576 31.016 1.00 93.44 189 SER A N 1
ATOM 1428 C CA . SER A 1 189 ? -22.884 -5.187 31.471 1.00 93.44 189 SER A CA 1
ATOM 1429 C C . SER A 1 189 ? -24.167 -4.392 31.189 1.00 93.44 189 SER A C 1
ATOM 1431 O O . SER A 1 189 ? -24.979 -4.817 30.365 1.00 93.44 189 SER A O 1
ATOM 1433 N N . PRO A 1 190 ? -24.330 -3.196 31.793 1.00 94.88 190 PRO A N 1
ATOM 1434 C CA . PRO A 1 190 ? -25.261 -2.187 31.290 1.00 94.88 190 PRO A CA 1
ATOM 1435 C C . PRO A 1 190 ? -24.935 -1.786 29.844 1.00 94.88 190 PRO A C 1
ATOM 1437 O O . PRO A 1 190 ? -23.806 -1.984 29.379 1.00 94.88 190 PRO A O 1
ATOM 1440 N N . ILE A 1 191 ? -25.911 -1.192 29.159 1.00 95.94 191 ILE A N 1
ATOM 1441 C CA . ILE A 1 191 ? -25.730 -0.590 27.837 1.00 95.94 191 ILE A CA 1
ATOM 1442 C C . ILE A 1 191 ? -25.099 0.793 28.009 1.0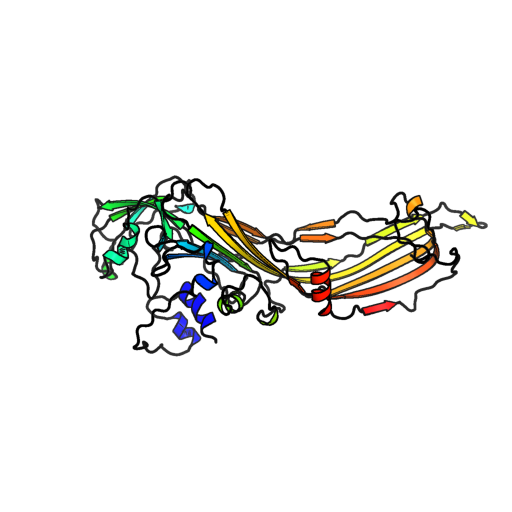0 95.94 191 ILE A C 1
ATOM 1444 O O . ILE A 1 191 ? -25.531 1.597 28.839 1.00 95.94 191 ILE A O 1
ATOM 1448 N N . TYR A 1 192 ? -24.074 1.079 27.219 1.00 96.75 192 TYR A N 1
ATOM 1449 C CA . TYR A 1 192 ? -23.389 2.365 27.196 1.00 96.75 192 TYR A CA 1
ATOM 1450 C C . TYR A 1 192 ? -23.581 3.045 25.841 1.00 96.75 192 TYR A C 1
ATOM 1452 O O . TYR A 1 192 ? -23.731 2.380 24.824 1.00 96.75 192 TYR A O 1
ATOM 1460 N N . GLU A 1 193 ? -23.565 4.369 25.814 1.00 97.31 193 GLU A N 1
ATOM 1461 C CA . GLU A 1 193 ? -23.431 5.164 24.603 1.00 97.31 193 GLU A CA 1
ATOM 1462 C C . GLU A 1 193 ? -21.941 5.409 24.341 1.00 97.31 193 GLU A C 1
ATOM 1464 O O . GLU A 1 193 ? -21.247 6.053 25.132 1.00 97.31 193 GLU A O 1
ATOM 1469 N N . PHE A 1 194 ? -21.438 4.869 23.235 1.00 97.12 194 PHE A N 1
ATOM 1470 C CA . PHE A 1 194 ? -20.085 5.079 22.747 1.00 97.12 194 PHE A CA 1
ATOM 1471 C C . PHE A 1 194 ? -20.081 6.201 21.710 1.00 97.12 194 PHE A C 1
ATOM 1473 O O . PHE A 1 194 ? -20.708 6.094 20.656 1.00 97.12 194 PHE A O 1
ATOM 1480 N N . SER A 1 195 ? -19.365 7.280 22.017 1.00 96.50 195 SER A N 1
ATOM 1481 C CA . SER A 1 195 ? -19.171 8.415 21.115 1.00 96.50 195 SER A CA 1
ATOM 1482 C C . SER A 1 195 ? -17.807 8.324 20.442 1.00 96.50 195 SER A C 1
ATOM 1484 O O . SER A 1 195 ? -16.796 8.135 21.125 1.00 96.50 195 SER A O 1
ATOM 1486 N N . PHE A 1 196 ? -17.758 8.508 19.125 1.00 95.00 196 PHE A N 1
ATOM 1487 C CA . PHE A 1 196 ? -16.525 8.447 18.337 1.00 95.00 196 PHE A CA 1
ATOM 1488 C C . PHE A 1 196 ? -16.538 9.432 17.165 1.00 95.00 196 PHE A C 1
ATOM 1490 O O . PHE A 1 196 ? -17.595 9.870 16.726 1.00 95.00 196 PHE A O 1
ATOM 1497 N N . ASP A 1 197 ? -15.367 9.796 16.652 1.00 93.00 197 ASP A N 1
ATOM 1498 C CA . ASP A 1 197 ? -15.223 10.543 15.398 1.00 93.00 197 ASP A CA 1
ATOM 1499 C C . ASP A 1 197 ? -14.011 10.054 14.593 1.00 93.00 197 ASP A C 1
ATOM 1501 O O . ASP A 1 197 ? -13.299 9.134 14.999 1.00 93.00 197 ASP A O 1
ATOM 1505 N N . PHE A 1 198 ? -13.759 10.669 13.441 1.00 89.00 198 PHE A N 1
ATOM 1506 C CA . PHE A 1 198 ? -12.614 10.349 12.588 1.00 89.00 198 PHE A CA 1
ATOM 1507 C C . PHE A 1 198 ? -11.532 11.440 12.652 1.00 89.00 198 PHE A C 1
ATOM 1509 O O . PHE A 1 198 ? -10.701 11.569 11.747 1.00 89.00 198 PHE A O 1
ATOM 1516 N N . ASN A 1 199 ? -11.515 12.244 13.724 1.00 86.31 199 ASN A N 1
ATOM 1517 C CA . ASN A 1 199 ? -10.582 13.349 13.879 1.00 86.31 199 ASN A CA 1
ATOM 1518 C C . ASN A 1 199 ? -9.240 12.847 14.423 1.00 86.31 199 ASN A C 1
ATOM 1520 O O . ASN A 1 199 ? -9.027 12.671 15.624 1.00 86.31 199 ASN A O 1
ATOM 1524 N N . LYS A 1 200 ? -8.279 12.669 13.517 1.00 78.19 200 LYS A N 1
ATOM 1525 C CA . LYS A 1 200 ? -6.938 12.164 13.842 1.00 78.19 200 LYS A CA 1
ATOM 1526 C C . LYS A 1 200 ? -6.060 13.114 14.676 1.00 78.19 200 LYS A C 1
ATOM 1528 O O . LYS A 1 200 ? -5.000 12.682 15.149 1.00 78.19 200 LYS A O 1
ATOM 1533 N N . HIS A 1 201 ? -6.448 14.385 14.832 1.00 76.50 201 HIS A N 1
ATOM 1534 C CA . HIS A 1 201 ? -5.601 15.430 15.423 1.00 76.50 201 HIS A CA 1
ATOM 1535 C C . HIS A 1 201 ? -5.562 15.387 16.947 1.00 76.50 201 HIS A C 1
ATOM 1537 O O . HIS A 1 201 ? -4.482 15.441 17.534 1.00 76.50 201 HIS A O 1
ATOM 1543 N N . GLU A 1 202 ? -6.711 15.206 17.587 1.00 81.62 202 GLU A N 1
ATOM 1544 C CA . GLU A 1 202 ? -6.843 15.289 19.046 1.00 81.62 202 GLU A CA 1
ATOM 1545 C C . GLU A 1 202 ? -6.866 13.891 19.684 1.00 81.62 202 GLU A C 1
ATOM 1547 O O . GLU A 1 202 ? -7.703 13.533 20.510 1.00 81.62 202 GLU A O 1
ATOM 1552 N N . ARG A 1 203 ? -5.891 13.075 19.272 1.00 81.56 203 ARG A N 1
ATOM 1553 C CA . ARG A 1 203 ? -5.549 11.819 19.944 1.00 81.56 203 ARG A CA 1
ATOM 1554 C C . ARG A 1 203 ? -4.815 12.081 21.258 1.00 81.56 203 ARG A C 1
ATOM 1556 O O . ARG A 1 203 ? -4.238 13.143 21.484 1.00 81.56 203 ARG A O 1
ATOM 1563 N N . ARG A 1 204 ? -4.737 11.037 22.079 1.00 81.56 204 ARG A N 1
ATOM 1564 C CA . ARG A 1 204 ? -3.880 10.962 23.268 1.00 81.56 204 ARG A CA 1
ATOM 1565 C C . ARG A 1 204 ? -2.439 11.406 23.007 1.00 81.56 204 ARG A C 1
ATOM 1567 O O . ARG A 1 204 ? -1.775 10.851 22.129 1.00 81.56 204 ARG A O 1
ATOM 1574 N N . ALA A 1 205 ? -1.956 12.367 23.796 1.00 78.00 205 ALA A N 1
ATOM 1575 C CA . ALA A 1 205 ? -0.570 12.847 23.749 1.00 78.00 205 ALA A CA 1
ATOM 1576 C C . ALA A 1 205 ? 0.424 11.854 24.370 1.00 78.00 205 ALA A C 1
ATOM 1578 O O . ALA A 1 205 ? 1.591 11.822 23.991 1.00 78.00 205 ALA A O 1
ATOM 1579 N N . ASP A 1 206 ? -0.048 11.053 25.321 1.00 75.69 206 ASP A N 1
ATOM 1580 C CA . ASP A 1 206 ? 0.730 10.135 26.149 1.00 75.69 206 ASP A CA 1
ATOM 1581 C C . ASP A 1 206 ? 1.060 8.808 25.464 1.00 75.69 206 ASP A C 1
ATOM 1583 O O . ASP A 1 206 ? 1.800 8.010 26.027 1.00 75.69 206 ASP A O 1
ATOM 1587 N N . ALA A 1 207 ? 0.600 8.583 24.232 1.00 72.56 207 ALA A N 1
ATOM 1588 C CA . ALA A 1 207 ? 0.965 7.375 23.510 1.00 72.56 207 ALA A CA 1
ATOM 1589 C C . ALA A 1 207 ? 1.303 7.646 22.034 1.00 72.56 207 ALA A C 1
ATOM 1591 O O . ALA A 1 207 ? 0.707 8.490 21.365 1.00 72.56 207 ALA A O 1
ATOM 1592 N N . LYS A 1 208 ? 2.268 6.906 21.494 1.00 77.56 208 LYS A N 1
ATOM 1593 C CA . LYS A 1 208 ? 2.697 7.011 20.092 1.00 77.56 208 LYS A CA 1
ATOM 1594 C C . LYS A 1 208 ? 2.112 5.851 19.297 1.00 77.56 208 LYS A C 1
ATOM 1596 O O . LYS A 1 208 ? 2.061 4.741 19.811 1.00 77.56 208 LYS A O 1
ATOM 1601 N N . VAL A 1 209 ? 1.663 6.107 18.069 1.00 80.06 209 VAL A N 1
ATOM 1602 C CA . VAL A 1 209 ? 1.218 5.039 17.161 1.00 80.06 209 VAL A CA 1
ATOM 1603 C C . VAL A 1 209 ? 2.360 4.720 16.205 1.00 80.06 209 VAL A C 1
ATOM 1605 O O . VAL A 1 209 ? 2.832 5.619 15.500 1.00 80.06 209 VAL A O 1
ATOM 1608 N N . ALA A 1 210 ? 2.774 3.457 16.180 1.00 81.31 210 ALA A N 1
ATOM 1609 C CA . ALA A 1 210 ? 3.610 2.908 15.123 1.00 81.31 210 ALA A CA 1
ATOM 1610 C C . ALA A 1 210 ? 2.700 2.411 14.000 1.00 81.31 210 ALA A C 1
ATOM 1612 O O . ALA A 1 210 ? 1.704 1.741 14.261 1.00 81.31 210 ALA A O 1
ATOM 1613 N N . ILE A 1 211 ? 3.011 2.774 12.764 1.00 80.94 211 ILE A N 1
ATOM 1614 C CA . ILE A 1 211 ? 2.209 2.450 11.588 1.00 80.94 211 ILE A CA 1
ATOM 1615 C C . ILE A 1 211 ? 3.106 1.730 10.605 1.00 80.94 211 ILE A C 1
ATOM 1617 O O . ILE A 1 211 ? 4.196 2.204 10.285 1.00 80.94 211 ILE A O 1
ATOM 1621 N N . ARG A 1 212 ? 2.625 0.602 10.107 1.00 80.38 212 ARG A N 1
ATOM 1622 C CA . ARG A 1 212 ? 3.233 -0.124 9.010 1.00 80.38 212 ARG A CA 1
ATOM 1623 C C . ARG A 1 212 ? 2.215 -0.239 7.890 1.00 80.38 212 ARG A C 1
ATOM 1625 O O . ARG A 1 212 ? 1.096 -0.682 8.119 1.00 80.38 212 ARG A O 1
ATOM 1632 N N . MET A 1 213 ? 2.606 0.191 6.702 1.00 78.19 213 MET A N 1
ATOM 1633 C CA . MET A 1 213 ? 1.815 0.056 5.489 1.00 78.19 213 MET A CA 1
ATOM 1634 C C . MET A 1 213 ? 2.591 -0.808 4.512 1.00 78.19 213 MET A C 1
ATOM 1636 O O . MET A 1 213 ? 3.728 -0.475 4.186 1.00 78.19 213 MET A O 1
ATOM 1640 N N . ASP A 1 214 ? 1.983 -1.872 4.011 1.00 74.31 214 ASP A N 1
ATOM 1641 C CA . ASP A 1 214 ? 2.565 -2.679 2.943 1.00 74.31 214 ASP A CA 1
ATOM 1642 C C . ASP A 1 214 ? 1.636 -2.647 1.731 1.00 74.31 214 ASP A C 1
ATOM 1644 O O . ASP A 1 214 ? 0.416 -2.648 1.872 1.00 74.31 214 ASP A O 1
ATOM 1648 N N . MET A 1 215 ? 2.215 -2.605 0.535 1.00 75.19 215 MET A N 1
ATOM 1649 C CA . MET A 1 215 ? 1.502 -2.712 -0.734 1.00 75.19 215 MET A CA 1
ATOM 1650 C C . MET A 1 215 ? 2.329 -3.512 -1.719 1.00 75.19 215 MET A C 1
ATOM 1652 O O . MET A 1 215 ? 3.517 -3.248 -1.899 1.00 75.19 215 MET A O 1
ATOM 1656 N N . THR A 1 216 ? 1.690 -4.446 -2.410 1.00 75.44 216 THR A N 1
ATOM 1657 C CA . THR A 1 216 ? 2.369 -5.305 -3.374 1.00 75.44 216 THR A CA 1
ATOM 1658 C C . THR A 1 216 ? 1.435 -5.739 -4.492 1.00 75.44 216 THR A C 1
ATOM 1660 O O . THR A 1 216 ? 0.234 -5.893 -4.285 1.00 75.44 216 THR A O 1
ATOM 1663 N N . ASN A 1 217 ? 1.987 -5.963 -5.682 1.00 73.69 217 ASN A N 1
ATOM 1664 C CA . ASN A 1 217 ? 1.308 -6.729 -6.731 1.00 73.69 217 ASN A CA 1
ATOM 1665 C C . ASN A 1 217 ? 1.868 -8.161 -6.864 1.00 73.69 217 ASN A C 1
ATOM 1667 O O . ASN A 1 217 ? 1.511 -8.891 -7.790 1.00 73.69 217 ASN A O 1
ATOM 1671 N N . VAL A 1 218 ? 2.743 -8.574 -5.939 1.00 72.44 218 VAL A N 1
ATOM 1672 C CA . VAL A 1 218 ? 3.412 -9.879 -5.937 1.00 72.44 218 VAL A CA 1
ATOM 1673 C C . VAL A 1 218 ? 2.631 -10.898 -5.118 1.00 72.44 218 VAL A C 1
ATOM 1675 O O . VAL A 1 218 ? 2.405 -10.729 -3.920 1.00 72.44 218 VAL A O 1
ATOM 1678 N N . LYS A 1 219 ? 2.281 -12.010 -5.768 1.00 68.06 219 LYS A N 1
ATOM 1679 C CA . LYS A 1 219 ? 1.612 -13.152 -5.139 1.00 68.06 219 LYS A CA 1
ATOM 1680 C C . LYS A 1 219 ? 2.499 -13.789 -4.060 1.00 68.06 219 LYS A C 1
ATOM 1682 O O . LYS A 1 219 ? 3.675 -14.051 -4.308 1.00 68.06 219 LYS A O 1
ATOM 1687 N N . GLY A 1 220 ? 1.934 -14.082 -2.885 1.00 57.53 220 GLY A N 1
ATOM 1688 C CA . GLY A 1 220 ? 2.664 -14.731 -1.784 1.00 57.53 220 GLY A CA 1
ATOM 1689 C C . GLY A 1 220 ? 3.711 -13.834 -1.113 1.00 57.53 220 GLY A C 1
ATOM 1690 O O . GLY A 1 220 ? 4.618 -14.329 -0.447 1.00 57.53 220 GLY A O 1
ATOM 1691 N N . TYR A 1 221 ? 3.606 -12.513 -1.295 1.00 62.12 221 TYR A N 1
ATOM 1692 C CA . TYR A 1 221 ? 4.504 -11.537 -0.680 1.00 62.12 221 TYR A CA 1
ATOM 1693 C C . TYR A 1 221 ? 4.563 -11.667 0.852 1.00 62.12 221 TYR A C 1
ATOM 1695 O O . TYR A 1 221 ? 5.642 -11.586 1.439 1.00 62.12 221 TYR A O 1
ATOM 1703 N N . TRP A 1 222 ? 3.421 -11.914 1.498 1.00 58.16 222 TRP A N 1
ATOM 1704 C CA . TRP A 1 222 ? 3.361 -12.002 2.955 1.00 58.16 222 TRP A CA 1
ATOM 1705 C C . TRP A 1 222 ? 4.168 -13.169 3.524 1.00 58.16 222 TRP A C 1
ATOM 1707 O O . TRP A 1 222 ? 4.955 -12.972 4.450 1.00 58.16 222 TRP A O 1
ATOM 1717 N N . ASP A 1 223 ? 4.027 -14.357 2.929 1.00 56.41 223 ASP A N 1
ATOM 1718 C CA . ASP A 1 223 ? 4.707 -15.580 3.372 1.00 56.41 223 ASP A CA 1
ATOM 1719 C C . ASP A 1 223 ? 6.232 -15.392 3.407 1.00 56.41 223 ASP A C 1
ATOM 1721 O O . ASP A 1 223 ? 6.911 -15.827 4.337 1.00 56.41 223 ASP A O 1
ATOM 1725 N N . GLY A 1 224 ? 6.788 -14.685 2.416 1.00 55.38 224 GLY A N 1
ATOM 1726 C CA . GLY A 1 224 ? 8.221 -14.398 2.346 1.00 55.38 224 GLY A CA 1
ATOM 1727 C C . GLY A 1 224 ? 8.720 -13.426 3.423 1.00 55.38 224 GLY A C 1
ATOM 1728 O O . GLY A 1 224 ? 9.870 -13.538 3.860 1.00 55.38 224 GLY A O 1
ATOM 1729 N N . LEU A 1 225 ? 7.864 -12.495 3.851 1.00 57.94 225 LEU A N 1
ATOM 1730 C CA . LEU A 1 225 ? 8.189 -11.388 4.749 1.00 57.94 225 LEU A CA 1
ATOM 1731 C C . LEU A 1 225 ? 8.223 -11.824 6.222 1.00 57.94 225 LEU A C 1
ATOM 1733 O O . LEU A 1 225 ? 9.210 -11.568 6.917 1.00 57.94 225 LEU A O 1
ATOM 1737 N N . VAL A 1 226 ? 7.187 -12.528 6.688 1.00 50.88 226 VAL A N 1
ATOM 1738 C CA . VAL A 1 226 ? 7.030 -12.930 8.104 1.00 50.88 226 VAL A CA 1
ATOM 1739 C C . VAL A 1 226 ? 7.985 -14.044 8.545 1.00 50.88 226 VAL A C 1
ATOM 1741 O O . VAL A 1 226 ? 8.330 -14.153 9.726 1.00 50.88 226 VAL A O 1
ATOM 1744 N N . ASP A 1 227 ? 8.495 -14.815 7.584 1.00 44.28 227 ASP A N 1
ATOM 1745 C CA . ASP A 1 227 ? 9.483 -15.880 7.788 1.00 44.28 227 ASP A CA 1
ATOM 1746 C C . ASP A 1 227 ? 10.929 -15.356 7.924 1.00 44.28 227 ASP A C 1
ATOM 1748 O O . ASP A 1 227 ? 11.885 -16.140 7.927 1.00 44.28 227 ASP A O 1
ATOM 1752 N N . SER A 1 228 ? 11.136 -14.036 8.002 1.00 42.00 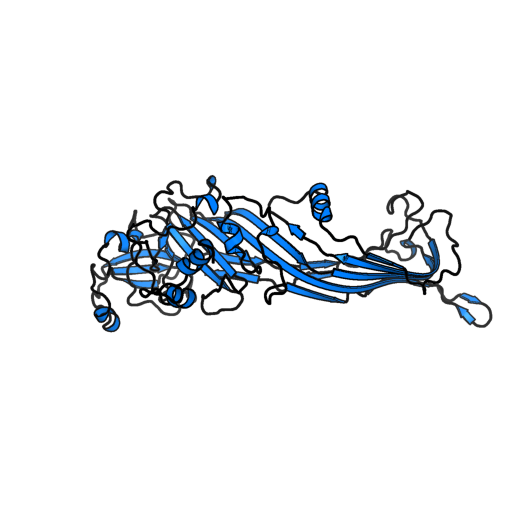228 SER A N 1
ATOM 1753 C CA . SER A 1 228 ? 12.458 -13.426 8.173 1.00 42.00 228 SER A CA 1
ATOM 1754 C C . SER A 1 228 ? 12.513 -12.522 9.416 1.00 42.00 228 SER A C 1
ATOM 1756 O O . SER A 1 228 ? 11.606 -11.727 9.653 1.00 42.00 228 SER A O 1
ATOM 1758 N N . PRO A 1 229 ? 13.548 -12.640 10.271 1.00 35.72 229 PRO A N 1
ATOM 1759 C CA . PRO A 1 229 ? 13.654 -11.814 11.468 1.00 35.72 229 PRO A CA 1
ATOM 1760 C C . PRO A 1 229 ? 14.025 -10.381 11.087 1.00 35.72 229 PRO A C 1
ATOM 1762 O O . PRO A 1 229 ? 15.193 -10.135 10.806 1.00 35.72 229 PRO A O 1
ATOM 1765 N N . GLY A 1 230 ? 13.049 -9.462 11.079 1.00 35.78 230 GLY A N 1
ATOM 1766 C CA . GLY A 1 230 ? 13.234 -7.999 11.092 1.00 35.78 230 GLY A CA 1
ATOM 1767 C C . GLY A 1 230 ? 14.300 -7.444 10.143 1.00 35.78 230 GLY A C 1
ATOM 1768 O O . GLY A 1 230 ? 14.914 -6.418 10.441 1.00 35.78 230 GLY A O 1
ATOM 1769 N N . LYS A 1 231 ? 14.601 -8.147 9.045 1.00 37.81 231 LYS A N 1
ATOM 1770 C CA . LYS A 1 231 ? 15.653 -7.734 8.124 1.00 37.81 231 LYS A CA 1
ATOM 1771 C C . LYS A 1 231 ? 15.093 -6.588 7.295 1.00 37.81 231 LYS A C 1
ATOM 1773 O O . LYS A 1 231 ? 14.118 -6.750 6.572 1.00 37.81 231 LYS A O 1
ATOM 1778 N N . ARG A 1 232 ? 15.759 -5.443 7.432 1.00 43.94 232 ARG A N 1
ATOM 1779 C CA . ARG A 1 232 ? 15.467 -4.133 6.826 1.00 43.94 232 ARG A CA 1
ATOM 1780 C C . ARG A 1 232 ? 15.612 -4.106 5.297 1.00 43.94 232 ARG A C 1
ATOM 1782 O O . ARG A 1 232 ? 15.402 -3.083 4.665 1.00 43.94 232 ARG A O 1
ATOM 1789 N N . THR A 1 233 ? 15.990 -5.222 4.684 1.00 42.19 233 THR A N 1
ATOM 1790 C CA . THR A 1 233 ? 16.315 -5.319 3.263 1.00 42.19 233 THR A CA 1
ATOM 1791 C C . THR A 1 233 ? 15.702 -6.579 2.664 1.00 42.19 233 THR A C 1
ATOM 1793 O O . THR A 1 233 ? 15.818 -7.677 3.216 1.00 42.19 233 THR A O 1
ATOM 1796 N N . PHE A 1 234 ? 15.069 -6.423 1.496 1.00 48.94 234 PHE A N 1
ATOM 1797 C CA . PHE A 1 234 ? 14.598 -7.514 0.637 1.00 48.94 234 PHE A CA 1
ATOM 1798 C C . PHE A 1 234 ? 15.802 -8.254 0.023 1.00 48.94 234 PHE A C 1
ATOM 1800 O O . PHE A 1 234 ? 16.044 -8.197 -1.174 1.00 48.94 234 PHE A O 1
ATOM 1807 N N . GLU A 1 235 ? 16.614 -8.912 0.850 1.00 43.75 235 GLU A N 1
ATOM 1808 C CA . GLU A 1 235 ? 17.907 -9.478 0.437 1.00 43.75 235 GLU A CA 1
ATOM 1809 C C . GLU A 1 235 ? 17.813 -10.825 -0.287 1.00 43.75 235 GLU A C 1
ATOM 1811 O O . GLU A 1 235 ? 18.836 -11.358 -0.705 1.00 43.75 235 GLU A O 1
ATOM 1816 N N . LYS A 1 236 ? 16.621 -11.404 -0.469 1.00 44.97 236 LYS A N 1
ATOM 1817 C CA . LYS A 1 236 ? 16.481 -12.650 -1.234 1.00 44.97 236 LYS A CA 1
ATOM 1818 C C . LYS A 1 236 ? 15.226 -12.667 -2.093 1.00 44.97 236 LYS A C 1
ATOM 1820 O O . LYS A 1 236 ? 14.138 -12.989 -1.620 1.00 44.97 236 LYS A O 1
ATOM 1825 N N . GLY A 1 237 ? 15.423 -12.394 -3.382 1.00 44.78 237 GLY A N 1
ATOM 1826 C CA . GLY A 1 237 ? 14.445 -12.662 -4.437 1.00 44.78 237 GLY A CA 1
ATOM 1827 C C . GLY A 1 237 ? 14.016 -14.135 -4.510 1.00 44.78 237 GLY A C 1
ATOM 1828 O O . GLY A 1 237 ? 12.926 -14.415 -4.989 1.00 44.78 237 GLY A O 1
ATOM 1829 N N . ASP A 1 238 ? 14.798 -15.065 -3.953 1.00 47.53 238 ASP A N 1
ATOM 1830 C CA . ASP A 1 238 ? 14.563 -16.515 -4.048 1.00 47.53 238 ASP A CA 1
ATOM 1831 C C . ASP A 1 238 ? 13.267 -17.019 -3.383 1.00 47.53 238 ASP A C 1
ATOM 1833 O O . ASP A 1 238 ? 12.831 -18.135 -3.664 1.00 47.53 238 ASP A O 1
ATOM 1837 N N . LYS A 1 239 ? 12.648 -16.243 -2.479 1.00 50.84 239 LYS A N 1
ATOM 1838 C CA . LYS A 1 239 ? 11.419 -16.659 -1.771 1.00 50.84 239 LYS A CA 1
ATOM 1839 C C . LYS A 1 239 ? 10.122 -16.270 -2.481 1.00 50.84 239 LYS A C 1
ATOM 1841 O O . LYS A 1 239 ? 9.071 -16.819 -2.157 1.00 50.84 239 LYS A O 1
ATOM 1846 N N . PHE A 1 240 ? 10.174 -15.333 -3.420 1.00 56.94 240 PHE A N 1
ATOM 1847 C CA . PHE A 1 240 ? 8.981 -14.813 -4.079 1.00 56.94 240 PHE A CA 1
ATOM 1848 C C . PHE A 1 240 ? 8.781 -15.515 -5.424 1.00 56.94 240 PHE A C 1
ATOM 1850 O O . PHE A 1 240 ? 9.705 -15.639 -6.228 1.00 56.94 240 PHE A O 1
ATOM 1857 N N . LYS A 1 241 ? 7.558 -15.988 -5.685 1.00 55.38 241 LYS A N 1
ATOM 1858 C CA . LYS A 1 241 ? 7.218 -16.601 -6.972 1.00 55.38 241 LYS A CA 1
ATOM 1859 C C . LYS A 1 241 ? 6.876 -15.511 -7.980 1.00 55.38 241 LYS A C 1
ATOM 1861 O O . LYS A 1 241 ? 5.738 -15.059 -8.056 1.00 55.38 241 LYS A O 1
ATOM 1866 N N . TYR A 1 242 ? 7.874 -15.114 -8.760 1.00 59.66 242 TYR A N 1
ATOM 1867 C CA . TYR A 1 242 ? 7.702 -14.225 -9.904 1.00 59.66 242 TYR A CA 1
ATOM 1868 C C . TYR A 1 242 ? 7.357 -15.060 -11.139 1.00 59.66 242 TYR A C 1
ATOM 1870 O O . TYR A 1 242 ? 8.163 -15.864 -11.600 1.00 59.66 242 TYR A O 1
ATOM 1878 N N . GLY A 1 243 ? 6.144 -14.912 -11.651 1.00 53.41 243 GLY A N 1
ATOM 1879 C CA . GLY A 1 243 ? 5.657 -15.625 -12.828 1.00 53.41 243 GLY A CA 1
ATOM 1880 C C . GLY A 1 243 ? 4.390 -14.960 -13.343 1.00 53.41 243 GLY A C 1
ATOM 1881 O O . GLY A 1 243 ? 3.792 -14.181 -12.604 1.00 53.41 243 GLY A O 1
ATOM 1882 N N . SER A 1 244 ? 4.008 -15.264 -14.590 1.00 46.78 244 SER A N 1
ATOM 1883 C CA . SER A 1 244 ? 2.899 -14.655 -15.341 1.00 46.78 244 SER A CA 1
ATOM 1884 C C . SER A 1 244 ? 1.547 -14.789 -14.622 1.00 46.78 244 SER A C 1
ATOM 1886 O O . SER A 1 244 ? 0.730 -15.652 -14.941 1.00 46.78 244 SER A O 1
ATOM 1888 N N . GLY A 1 245 ? 1.331 -13.970 -13.602 1.00 50.91 245 GLY A N 1
ATOM 1889 C CA . GLY A 1 245 ? 0.066 -13.803 -12.907 1.00 50.91 245 GLY A CA 1
ATOM 1890 C C . GLY A 1 245 ? -0.671 -12.582 -13.445 1.00 50.91 245 GLY A C 1
ATOM 1891 O O . GLY A 1 245 ? -0.065 -11.685 -14.024 1.00 50.91 245 GLY A O 1
ATOM 1892 N N . GLU A 1 246 ? -1.981 -12.526 -13.227 1.00 56.59 246 GLU A N 1
ATOM 1893 C CA . GLU A 1 246 ? -2.851 -11.431 -13.689 1.00 56.59 246 GLU A CA 1
ATOM 1894 C C . GLU A 1 246 ? -2.521 -10.059 -13.063 1.00 56.59 246 GLU A C 1
ATOM 1896 O O . GLU A 1 246 ? -2.966 -9.033 -13.570 1.00 56.59 246 GLU A O 1
ATOM 1901 N N . ASN A 1 247 ? -1.700 -10.022 -12.005 1.00 66.00 247 ASN A N 1
ATOM 1902 C CA . ASN A 1 247 ? -1.431 -8.818 -11.209 1.00 66.00 247 ASN A CA 1
ATOM 1903 C C . ASN A 1 247 ? -0.160 -8.046 -11.623 1.00 66.00 247 ASN A C 1
ATOM 1905 O O . ASN A 1 247 ? 0.115 -6.982 -11.060 1.00 66.00 247 ASN A O 1
ATOM 1909 N N . SER A 1 248 ? 0.640 -8.553 -12.572 1.00 75.44 248 SER A N 1
ATOM 1910 C CA . SER A 1 248 ? 1.816 -7.822 -13.062 1.00 75.44 248 SER A CA 1
ATOM 1911 C C . SER A 1 248 ? 1.405 -6.565 -13.834 1.00 75.44 248 SER A C 1
ATOM 1913 O O . SER A 1 248 ? 0.397 -6.529 -14.544 1.00 75.44 248 SER A O 1
ATOM 1915 N N . LEU A 1 249 ? 2.212 -5.506 -13.733 1.00 78.50 249 LEU A N 1
ATOM 1916 C CA . LEU A 1 249 ? 2.042 -4.340 -14.593 1.00 78.50 249 LEU A CA 1
ATOM 1917 C C . LEU A 1 249 ? 2.720 -4.612 -15.935 1.00 78.50 249 LEU A C 1
ATOM 1919 O O . LEU A 1 249 ? 3.940 -4.492 -16.061 1.00 78.50 249 LEU A O 1
ATOM 1923 N N . LYS A 1 250 ? 1.911 -4.969 -16.932 1.00 82.25 250 LYS A N 1
ATOM 1924 C CA . LYS A 1 250 ? 2.389 -5.270 -18.283 1.00 82.25 250 LYS A CA 1
ATOM 1925 C C . LYS A 1 250 ? 2.834 -4.015 -19.026 1.00 82.25 250 LYS A C 1
ATOM 1927 O O . LYS A 1 250 ? 2.105 -3.024 -19.118 1.00 82.25 250 LYS A O 1
ATOM 1932 N N . ILE A 1 251 ? 4.010 -4.092 -19.630 1.00 84.38 251 ILE A N 1
ATOM 1933 C CA . ILE A 1 251 ? 4.563 -3.110 -20.551 1.00 84.38 251 ILE A CA 1
ATOM 1934 C C . ILE A 1 251 ? 4.732 -3.798 -21.894 1.00 84.38 251 ILE A C 1
ATOM 1936 O O . ILE A 1 251 ? 5.699 -4.511 -22.119 1.00 84.38 251 ILE A O 1
ATOM 1940 N N . GLN A 1 252 ? 3.814 -3.507 -22.806 1.00 87.69 252 GLN A N 1
ATOM 1941 C CA . GLN A 1 252 ? 3.959 -3.856 -24.211 1.00 87.69 252 GLN A CA 1
ATOM 1942 C C . GLN A 1 252 ? 3.966 -2.568 -25.011 1.00 87.69 252 GLN A C 1
ATOM 1944 O O . GLN A 1 252 ? 2.967 -1.844 -25.057 1.00 87.69 252 GLN A O 1
ATOM 1949 N N . LYS A 1 253 ? 5.127 -2.226 -25.569 1.00 86.00 253 LYS A N 1
ATOM 1950 C CA . LYS A 1 253 ? 5.286 -1.003 -26.354 1.00 86.00 253 LYS A CA 1
ATOM 1951 C C . LYS A 1 253 ? 6.194 -1.224 -27.544 1.00 86.00 253 LYS A C 1
ATOM 1953 O O . LYS A 1 253 ? 7.278 -1.783 -27.412 1.00 86.00 253 LYS A O 1
ATOM 1958 N N . ASP A 1 254 ? 5.772 -0.669 -28.668 1.00 88.38 254 ASP A N 1
ATOM 1959 C CA . ASP A 1 254 ? 6.652 -0.387 -29.789 1.00 88.38 254 ASP A CA 1
ATOM 1960 C C . ASP A 1 254 ? 7.543 0.812 -29.424 1.00 88.38 254 ASP A C 1
ATOM 1962 O O . ASP A 1 254 ? 7.060 1.870 -29.002 1.00 88.38 254 ASP A O 1
ATOM 1966 N N . LEU A 1 255 ? 8.855 0.617 -29.506 1.00 86.50 255 LEU A N 1
ATOM 1967 C CA . LEU A 1 255 ? 9.869 1.637 -29.256 1.00 86.50 255 LEU A CA 1
ATOM 1968 C C . LEU A 1 255 ? 10.466 2.182 -30.557 1.00 86.50 255 LEU A C 1
ATOM 1970 O O . LEU A 1 255 ? 11.398 2.984 -30.494 1.00 86.50 255 LEU A O 1
ATOM 1974 N N . SER A 1 256 ? 9.913 1.795 -31.709 1.00 87.44 256 SER A N 1
ATOM 1975 C CA . SER A 1 256 ? 10.367 2.245 -33.017 1.00 87.44 256 SER A CA 1
ATOM 1976 C C . SER A 1 256 ? 10.245 3.760 -33.144 1.00 87.44 256 SER A C 1
ATOM 1978 O O . SER A 1 256 ? 9.175 4.340 -32.953 1.00 87.44 256 SER A O 1
ATOM 1980 N N . THR A 1 257 ? 11.359 4.419 -33.442 1.00 83.69 257 THR A N 1
ATOM 1981 C CA . THR A 1 257 ? 11.418 5.870 -33.598 1.00 83.69 257 THR A CA 1
ATOM 1982 C C . THR A 1 257 ? 12.611 6.265 -34.462 1.00 83.69 257 THR A C 1
ATOM 1984 O O . THR A 1 257 ? 13.697 5.698 -34.304 1.00 83.69 257 THR A O 1
ATOM 1987 N N . PRO A 1 258 ? 12.472 7.277 -35.336 1.00 80.69 258 PRO A N 1
ATOM 1988 C CA . PRO A 1 258 ? 13.638 7.981 -35.841 1.00 80.69 258 PRO A CA 1
ATOM 1989 C C . PRO A 1 258 ? 14.331 8.688 -34.668 1.00 80.69 258 PRO A C 1
ATOM 1991 O O . PRO A 1 258 ? 13.679 9.263 -33.792 1.00 80.69 258 PRO A O 1
ATOM 1994 N N . VAL A 1 259 ? 15.655 8.617 -34.634 1.00 75.50 259 VAL A N 1
ATOM 1995 C CA . VAL A 1 259 ? 16.512 9.226 -33.605 1.00 75.50 259 VAL A CA 1
ATOM 1996 C C . VAL A 1 259 ? 17.166 10.485 -34.160 1.00 75.50 259 VAL A C 1
ATOM 1998 O O . VAL A 1 259 ? 17.213 11.538 -33.514 1.00 75.50 259 VAL A O 1
ATOM 2001 N N . PHE A 1 260 ? 17.643 10.376 -35.395 1.00 77.19 260 PHE A N 1
ATOM 2002 C CA . PHE A 1 260 ? 18.418 11.394 -36.073 1.00 77.19 260 PHE A CA 1
ATOM 2003 C C . PHE A 1 260 ? 18.066 11.407 -37.558 1.00 77.19 260 PHE A C 1
ATOM 2005 O O . PHE A 1 260 ? 17.867 10.353 -38.156 1.00 77.19 260 PHE A O 1
ATOM 2012 N N . TRP A 1 261 ? 17.996 12.600 -38.139 1.00 74.88 261 TRP A N 1
ATOM 2013 C CA . TRP A 1 261 ? 17.874 12.797 -39.576 1.00 74.88 261 TRP A CA 1
ATOM 2014 C C . TRP A 1 261 ? 18.647 14.054 -39.961 1.00 74.88 261 TRP A C 1
ATOM 2016 O O . TRP A 1 261 ? 18.427 15.118 -39.376 1.00 74.88 261 TRP A O 1
ATOM 2026 N N . GLN A 1 262 ? 19.526 13.923 -40.945 1.00 71.62 262 GLN A N 1
ATOM 2027 C CA . GLN A 1 262 ? 20.221 15.014 -41.612 1.00 71.62 262 GLN A CA 1
ATOM 2028 C C . GLN A 1 262 ? 20.056 14.793 -43.110 1.00 71.62 262 GLN A C 1
ATOM 2030 O O . GLN A 1 262 ? 20.326 13.700 -43.587 1.00 71.62 262 GLN A O 1
ATOM 2035 N N . ALA A 1 263 ? 19.632 15.818 -43.841 1.00 68.00 263 ALA A N 1
ATOM 2036 C CA . ALA A 1 263 ? 19.671 15.832 -45.297 1.00 68.00 263 ALA A CA 1
ATOM 2037 C C . ALA A 1 263 ? 20.562 16.997 -45.736 1.00 68.00 263 ALA A C 1
ATOM 2039 O O . ALA A 1 263 ? 20.496 18.070 -45.129 1.00 68.00 263 ALA A O 1
ATOM 2040 N N . ALA A 1 264 ? 21.397 16.782 -46.746 1.00 60.28 264 ALA A N 1
ATOM 2041 C CA . ALA A 1 264 ? 22.021 17.857 -47.502 1.00 60.28 264 ALA A CA 1
ATOM 2042 C C . ALA A 1 264 ? 21.221 18.077 -48.796 1.00 60.28 264 ALA A C 1
ATOM 2044 O O . ALA A 1 264 ? 20.587 17.154 -49.312 1.00 60.28 264 ALA A O 1
ATOM 2045 N N . ASP A 1 265 ? 21.186 19.327 -49.263 1.00 58.09 265 ASP A N 1
ATOM 2046 C CA . ASP A 1 265 ? 20.430 19.716 -50.455 1.00 58.09 265 ASP A CA 1
ATOM 2047 C C . ASP A 1 265 ? 20.842 18.884 -51.679 1.00 58.09 265 ASP A C 1
ATOM 2049 O O . ASP A 1 265 ? 21.998 18.477 -51.810 1.00 58.09 265 ASP A O 1
ATOM 2053 N N . ASN A 1 266 ? 19.878 18.647 -52.575 1.00 56.56 266 ASN A N 1
ATOM 2054 C CA . ASN A 1 266 ? 20.062 17.872 -53.799 1.00 56.56 266 ASN A CA 1
ATOM 2055 C C . ASN A 1 266 ? 21.304 18.342 -54.575 1.00 56.56 266 ASN A C 1
ATOM 2057 O O . ASN A 1 266 ? 21.369 19.496 -55.006 1.00 56.56 266 ASN A O 1
ATOM 2061 N N . TYR A 1 267 ? 22.255 17.437 -54.804 1.00 53.88 267 TYR A N 1
ATOM 2062 C CA . TYR A 1 267 ? 23.370 17.674 -55.712 1.00 53.88 267 TYR A CA 1
ATOM 2063 C C . TYR A 1 267 ? 23.016 17.138 -57.106 1.00 53.88 267 TYR A C 1
ATOM 2065 O O . TYR A 1 267 ? 22.745 15.940 -57.254 1.00 53.88 267 TYR A O 1
ATOM 2073 N N . PRO A 1 268 ? 23.017 17.987 -58.148 1.00 49.00 268 PRO A N 1
ATOM 2074 C CA . PRO A 1 268 ? 22.797 17.520 -59.507 1.00 49.00 268 PRO A CA 1
ATOM 2075 C C . PRO A 1 268 ? 24.049 16.783 -60.002 1.00 49.00 268 PRO A C 1
ATOM 2077 O O . PRO A 1 268 ? 25.131 17.366 -60.106 1.00 49.00 268 PRO A O 1
ATOM 2080 N N . ILE A 1 269 ? 23.904 15.499 -60.336 1.00 54.16 269 ILE A N 1
ATOM 2081 C CA . ILE A 1 269 ? 24.928 14.711 -61.035 1.00 54.16 269 ILE A CA 1
ATOM 2082 C C . ILE A 1 269 ? 24.327 14.271 -62.376 1.00 54.16 269 ILE A C 1
ATOM 2084 O O . ILE A 1 269 ? 23.574 13.298 -62.461 1.00 54.16 269 ILE A O 1
ATOM 2088 N N . GLY A 1 270 ? 24.655 15.004 -63.443 1.00 65.88 270 GLY A N 1
ATOM 2089 C CA . GLY A 1 270 ? 24.014 14.841 -64.755 1.00 65.88 270 GLY A CA 1
ATOM 2090 C C . GLY A 1 270 ? 22.571 15.364 -64.755 1.00 65.88 270 GLY A C 1
ATOM 2091 O O . GLY A 1 270 ? 22.300 16.391 -64.143 1.00 65.88 270 GLY A O 1
ATOM 2092 N N . ASP A 1 271 ? 21.645 14.648 -65.405 1.00 58.56 271 ASP A N 1
ATOM 2093 C CA . ASP A 1 271 ? 20.205 14.985 -65.451 1.00 58.56 271 ASP A CA 1
ATOM 2094 C C . ASP A 1 271 ? 19.411 14.458 -64.235 1.00 58.56 271 ASP A C 1
ATOM 2096 O O . ASP A 1 271 ? 18.187 14.314 -64.290 1.00 58.56 271 ASP A O 1
ATOM 2100 N N . LYS A 1 272 ? 20.097 14.074 -63.150 1.00 49.38 272 LYS A N 1
ATOM 2101 C CA . LYS A 1 272 ? 19.482 13.482 -61.957 1.00 49.38 272 LYS A CA 1
ATOM 2102 C C . LYS A 1 272 ? 19.923 14.219 -60.699 1.00 49.38 272 LYS A C 1
ATOM 2104 O O . LYS A 1 272 ? 21.116 14.428 -60.480 1.00 49.38 272 LYS A O 1
ATOM 2109 N N . ASP A 1 273 ? 18.945 14.537 -59.863 1.00 57.69 273 ASP A N 1
ATOM 2110 C CA . ASP A 1 273 ? 19.155 15.055 -58.517 1.00 57.69 273 ASP A CA 1
ATOM 2111 C C . ASP A 1 273 ? 19.416 13.889 -57.559 1.00 57.69 273 ASP A C 1
ATOM 2113 O O . ASP A 1 273 ? 18.606 12.962 -57.467 1.00 57.69 273 ASP A O 1
ATOM 2117 N N . TYR A 1 274 ? 20.534 13.939 -56.838 1.00 56.06 274 TYR A N 1
ATOM 2118 C CA . TYR A 1 274 ? 20.836 13.007 -55.756 1.00 56.06 274 TYR A CA 1
ATOM 2119 C C . TYR A 1 274 ? 20.735 13.749 -54.425 1.00 56.06 274 TYR A C 1
ATOM 2121 O O . TYR A 1 274 ? 21.381 14.776 -54.231 1.00 56.06 274 TYR A O 1
ATOM 2129 N N . GLY A 1 275 ? 19.900 13.243 -53.519 1.00 61.22 275 GLY A N 1
ATOM 2130 C CA . GLY A 1 275 ? 19.818 13.741 -52.150 1.00 61.22 275 GLY A CA 1
ATOM 2131 C C . GLY A 1 275 ? 20.814 13.001 -51.266 1.00 61.22 275 GLY A C 1
ATOM 2132 O O . GLY A 1 275 ? 20.790 11.772 -51.209 1.00 61.22 275 GLY A O 1
ATOM 2133 N N . GLU A 1 276 ? 21.669 13.740 -50.570 1.00 69.50 276 GLU A N 1
ATOM 2134 C CA . GLU A 1 276 ? 22.484 13.200 -49.485 1.00 69.50 276 GLU A CA 1
ATOM 2135 C C . GLU A 1 276 ? 21.677 13.245 -48.188 1.00 69.50 276 GLU A C 1
ATOM 2137 O O . GLU A 1 276 ? 20.980 14.219 -47.891 1.00 69.50 276 GLU A O 1
ATOM 2142 N N . GLY A 1 277 ? 21.768 12.197 -47.381 1.00 74.00 277 GLY A N 1
ATOM 2143 C CA . GLY A 1 277 ? 21.101 12.189 -46.093 1.00 74.00 277 GLY A CA 1
ATOM 2144 C C . GLY A 1 277 ? 21.423 10.967 -45.264 1.00 74.00 277 GLY A C 1
ATOM 2145 O O . GLY A 1 277 ? 21.634 9.884 -45.799 1.00 74.00 277 GLY A O 1
ATOM 2146 N N . ILE A 1 278 ? 21.462 11.162 -43.948 1.00 78.12 278 ILE A N 1
ATOM 2147 C CA . ILE A 1 278 ? 21.756 10.137 -42.952 1.00 78.12 278 ILE A CA 1
ATOM 2148 C C . ILE A 1 278 ? 20.630 10.101 -41.926 1.00 78.12 278 ILE A C 1
ATOM 2150 O O . ILE A 1 278 ? 20.250 11.123 -41.346 1.00 78.12 278 ILE A O 1
ATOM 2154 N N . ALA A 1 279 ? 20.128 8.896 -41.680 1.00 80.56 279 ALA A N 1
ATOM 2155 C CA . ALA A 1 279 ? 19.114 8.593 -40.690 1.00 80.56 279 ALA A CA 1
ATOM 2156 C C . ALA A 1 279 ? 19.668 7.642 -39.637 1.00 80.56 279 ALA A C 1
ATOM 2158 O O . ALA A 1 279 ? 20.184 6.580 -39.973 1.00 80.56 279 ALA A O 1
ATOM 2159 N N . GLY A 1 280 ? 19.480 7.985 -38.367 1.00 84.00 280 GLY A N 1
ATOM 2160 C CA . GLY A 1 280 ? 19.582 7.044 -37.258 1.00 84.00 280 GLY A CA 1
ATOM 2161 C C . GLY A 1 280 ? 18.183 6.681 -36.777 1.00 84.00 280 GLY A C 1
ATOM 2162 O O . GLY A 1 280 ? 17.345 7.568 -36.590 1.00 84.00 280 GLY A O 1
ATOM 2163 N N . PHE A 1 281 ? 17.913 5.402 -36.551 1.00 86.00 281 PHE A N 1
ATOM 2164 C CA . PHE A 1 281 ? 16.623 4.920 -36.073 1.00 86.00 281 PHE A CA 1
ATOM 2165 C C . PHE A 1 281 ? 16.775 3.787 -35.062 1.00 86.00 281 PHE A C 1
ATOM 2167 O O . PHE A 1 281 ? 17.774 3.075 -35.015 1.00 86.00 281 PHE A O 1
ATOM 2174 N N . ILE A 1 282 ? 15.733 3.618 -34.259 1.00 89.19 282 ILE A N 1
ATOM 2175 C CA . ILE A 1 282 ? 15.502 2.422 -33.458 1.00 89.19 282 ILE A CA 1
ATOM 2176 C C . ILE A 1 282 ? 14.234 1.782 -33.994 1.00 89.19 282 ILE A C 1
ATOM 2178 O O . ILE A 1 282 ? 13.271 2.481 -34.312 1.00 89.19 282 ILE A O 1
ATOM 2182 N N . LYS A 1 283 ? 14.221 0.458 -34.084 1.00 91.75 283 LYS A N 1
ATOM 2183 C CA . LYS A 1 283 ? 13.046 -0.343 -34.408 1.00 91.75 283 LYS A CA 1
ATOM 2184 C C . LYS A 1 283 ? 12.944 -1.483 -33.415 1.00 91.75 283 LYS A C 1
ATOM 2186 O O . LYS A 1 283 ? 13.936 -2.148 -33.169 1.00 91.75 283 LYS A O 1
ATOM 2191 N N . GLY A 1 284 ? 11.764 -1.751 -32.881 1.00 91.25 284 GLY A N 1
ATOM 2192 C CA . GLY A 1 284 ? 11.573 -2.909 -32.015 1.00 91.25 284 GLY A CA 1
ATOM 2193 C C . GLY A 1 284 ? 10.620 -2.646 -30.872 1.00 91.25 284 GLY A C 1
ATOM 2194 O O . GLY A 1 284 ? 9.961 -1.610 -30.812 1.00 91.25 284 GLY A O 1
ATOM 2195 N N . LYS A 1 285 ? 10.534 -3.607 -29.960 1.00 91.69 285 LYS A N 1
ATOM 2196 C CA . LYS A 1 285 ? 9.537 -3.608 -28.894 1.00 91.69 285 LYS A CA 1
ATOM 2197 C C . LYS A 1 285 ? 10.160 -3.918 -27.544 1.00 91.69 285 LYS A C 1
ATOM 2199 O O . LYS A 1 285 ? 11.205 -4.554 -27.440 1.00 91.69 285 LYS A O 1
ATOM 2204 N N . VAL A 1 286 ? 9.462 -3.478 -26.511 1.00 89.00 286 VAL A N 1
ATOM 2205 C CA . VAL A 1 286 ? 9.644 -3.961 -25.147 1.00 89.00 286 VAL A CA 1
ATOM 2206 C C . VAL A 1 286 ? 8.413 -4.768 -24.760 1.00 89.00 286 VAL A C 1
ATOM 2208 O O . VAL A 1 286 ? 7.284 -4.313 -24.978 1.00 89.00 286 VAL A O 1
ATOM 2211 N N . ASP A 1 287 ? 8.650 -5.958 -24.216 1.00 89.12 287 ASP A N 1
ATOM 2212 C CA . ASP A 1 287 ? 7.637 -6.812 -23.602 1.00 89.12 287 ASP A CA 1
ATOM 2213 C C . ASP A 1 287 ? 8.131 -7.192 -22.207 1.00 89.12 287 ASP A C 1
ATOM 2215 O O . ASP A 1 287 ? 9.110 -7.929 -22.053 1.00 89.12 287 ASP A O 1
ATOM 2219 N N . ALA A 1 288 ? 7.517 -6.590 -21.193 1.00 85.50 288 ALA A N 1
ATOM 2220 C CA . ALA A 1 288 ? 7.977 -6.693 -19.821 1.00 85.50 288 ALA A CA 1
ATOM 2221 C C . ALA A 1 288 ? 6.827 -6.707 -18.817 1.00 85.50 288 ALA A C 1
ATOM 2223 O O . ALA A 1 288 ? 5.784 -6.089 -19.020 1.00 85.50 288 ALA A O 1
ATOM 2224 N N . ASP A 1 289 ? 7.071 -7.347 -17.685 1.00 82.44 289 ASP A N 1
ATOM 2225 C CA . ASP A 1 289 ? 6.203 -7.390 -16.521 1.00 82.44 289 ASP A CA 1
ATOM 2226 C C . ASP A 1 289 ? 6.902 -6.703 -15.349 1.00 82.44 289 ASP A C 1
ATOM 2228 O O . ASP A 1 289 ? 8.025 -7.065 -14.988 1.00 82.44 289 ASP A O 1
ATOM 2232 N N . ILE A 1 290 ? 6.226 -5.733 -14.729 1.00 80.38 290 ILE A N 1
ATOM 2233 C CA . ILE A 1 290 ? 6.698 -5.098 -13.497 1.00 80.38 290 ILE A CA 1
ATOM 2234 C C . ILE A 1 290 ? 5.992 -5.695 -12.282 1.00 80.38 290 ILE A C 1
ATOM 2236 O O . ILE A 1 290 ? 4.762 -5.672 -12.157 1.00 80.38 290 ILE A O 1
ATOM 2240 N N . TYR A 1 291 ? 6.818 -6.135 -11.343 1.00 78.56 291 TYR A N 1
ATOM 2241 C CA . TYR A 1 291 ? 6.466 -6.552 -9.997 1.00 78.56 291 TYR A CA 1
ATOM 2242 C C . TYR A 1 291 ? 7.049 -5.554 -9.009 1.00 78.56 291 TYR A C 1
ATOM 2244 O O . TYR A 1 291 ? 8.185 -5.108 -9.165 1.00 78.56 291 TYR A O 1
ATOM 2252 N N . TYR A 1 292 ? 6.299 -5.199 -7.981 1.00 77.75 292 TYR A N 1
ATOM 2253 C CA . TYR A 1 292 ? 6.771 -4.295 -6.953 1.00 77.75 292 TYR A CA 1
ATOM 2254 C C . TYR A 1 292 ? 6.166 -4.655 -5.603 1.00 77.75 292 TYR A C 1
ATOM 2256 O O . TYR A 1 292 ? 5.041 -5.150 -5.509 1.00 77.75 292 TYR A O 1
ATOM 2264 N N . ALA A 1 293 ? 6.896 -4.309 -4.551 1.00 75.62 293 ALA A N 1
ATOM 2265 C CA . ALA A 1 293 ? 6.306 -4.105 -3.243 1.00 75.62 293 ALA A CA 1
ATOM 2266 C C . ALA A 1 293 ? 6.917 -2.882 -2.575 1.00 75.62 293 ALA A C 1
ATOM 2268 O O . ALA A 1 293 ? 8.057 -2.502 -2.855 1.00 75.62 293 ALA A O 1
ATOM 2269 N N . ALA A 1 294 ? 6.150 -2.287 -1.676 1.00 77.31 294 ALA A N 1
ATOM 2270 C CA . ALA A 1 294 ? 6.574 -1.203 -0.821 1.00 77.31 294 ALA A CA 1
ATOM 2271 C C . ALA A 1 294 ? 6.073 -1.460 0.601 1.00 77.31 294 ALA A C 1
ATOM 2273 O O . ALA A 1 294 ? 4.903 -1.771 0.798 1.00 77.31 294 ALA A O 1
ATOM 2274 N N . THR A 1 295 ? 6.961 -1.289 1.568 1.00 77.69 295 THR A N 1
ATOM 2275 C CA . THR A 1 295 ? 6.697 -1.268 3.001 1.00 77.69 295 THR A CA 1
ATOM 2276 C C . THR A 1 295 ? 7.093 0.106 3.510 1.00 77.69 295 THR A C 1
ATOM 2278 O O . THR A 1 295 ? 8.237 0.526 3.345 1.00 77.69 295 THR A O 1
ATOM 2281 N N . VAL A 1 296 ? 6.172 0.805 4.153 1.00 79.88 296 VAL A N 1
ATOM 2282 C CA . VAL A 1 296 ? 6.417 2.086 4.807 1.00 79.88 296 VAL A CA 1
ATOM 2283 C C . VAL A 1 296 ? 6.198 1.905 6.294 1.00 79.88 296 VAL A C 1
ATOM 2285 O O . VAL A 1 296 ? 5.130 1.476 6.724 1.00 79.88 296 VAL A O 1
ATOM 2288 N N . ILE A 1 297 ? 7.206 2.261 7.079 1.00 80.19 297 ILE A N 1
ATOM 2289 C CA . ILE A 1 297 ? 7.116 2.330 8.531 1.00 80.19 297 ILE A CA 1
ATOM 2290 C C . ILE A 1 297 ? 7.121 3.798 8.911 1.00 80.19 297 ILE A C 1
ATOM 2292 O O . ILE A 1 297 ? 8.005 4.568 8.525 1.00 80.19 297 ILE A O 1
ATOM 2296 N N . ALA A 1 298 ? 6.107 4.197 9.658 1.00 82.12 298 ALA A N 1
ATOM 2297 C CA . ALA A 1 298 ? 5.929 5.562 10.086 1.00 82.12 298 ALA A CA 1
ATOM 2298 C C . ALA A 1 298 ? 5.457 5.621 11.532 1.00 82.12 298 ALA A C 1
ATOM 2300 O O . ALA A 1 298 ? 4.936 4.669 12.102 1.00 82.12 298 ALA A O 1
ATOM 2301 N N . THR A 1 299 ? 5.624 6.791 12.125 1.00 82.50 299 THR A N 1
ATOM 2302 C CA . THR A 1 299 ? 5.113 7.094 13.459 1.00 82.50 299 THR A CA 1
ATOM 2303 C C . THR A 1 299 ? 4.149 8.259 13.363 1.00 82.50 299 TH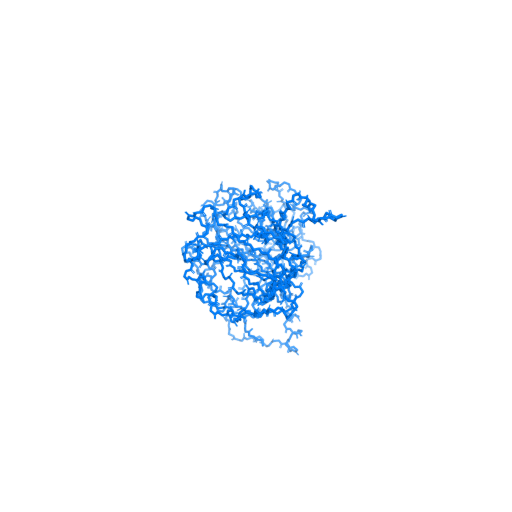R A C 1
ATOM 2305 O O . THR A 1 299 ? 4.322 9.162 12.543 1.00 82.50 299 THR A O 1
ATOM 2308 N N . SER A 1 300 ? 3.117 8.251 14.198 1.00 78.62 300 SER A N 1
ATOM 2309 C CA . SER A 1 300 ? 2.149 9.340 14.245 1.00 78.62 300 SER A CA 1
ATOM 2310 C C . SER A 1 300 ? 1.893 9.790 15.675 1.00 78.62 300 SER A C 1
ATOM 2312 O O . SER A 1 300 ? 1.472 9.004 16.529 1.00 78.62 300 SER A O 1
ATOM 2314 N N . ALA A 1 301 ? 2.110 11.083 15.911 1.00 74.75 301 ALA A N 1
ATOM 2315 C CA . ALA A 1 301 ? 1.897 11.761 17.185 1.00 74.75 301 ALA A CA 1
ATOM 2316 C C . ALA A 1 301 ? 0.709 12.732 17.104 1.00 74.75 301 ALA A C 1
ATOM 2318 O O . ALA A 1 301 ? 0.273 13.101 16.008 1.00 74.75 301 ALA A O 1
ATOM 2319 N N . ARG A 1 302 ? 0.198 13.133 18.273 1.00 75.25 302 ARG A N 1
ATOM 2320 C CA . ARG A 1 302 ? -0.830 14.175 18.416 1.00 75.25 302 ARG A CA 1
ATOM 2321 C C . ARG A 1 302 ? -0.427 15.448 17.652 1.00 75.25 302 ARG A C 1
ATOM 2323 O O . ARG A 1 302 ? 0.761 15.737 17.531 1.00 75.25 302 ARG A O 1
ATOM 2330 N N . ASP A 1 303 ? -1.416 16.154 17.105 1.00 70.69 303 ASP A N 1
ATOM 2331 C CA . ASP A 1 303 ? -1.273 17.417 16.359 1.00 70.69 303 ASP A CA 1
ATOM 2332 C C . ASP A 1 303 ? -0.477 17.339 15.038 1.00 70.69 303 ASP A C 1
ATOM 2334 O O . ASP A 1 303 ? -0.337 18.338 14.332 1.00 70.69 303 ASP A O 1
ATOM 2338 N N . SER A 1 304 ? -0.006 16.154 14.630 1.00 68.00 304 SER A N 1
ATOM 2339 C CA . SER A 1 304 ? 0.663 15.984 13.338 1.00 68.00 304 SER A CA 1
ATOM 2340 C C . SER A 1 304 ? -0.343 15.744 12.211 1.00 68.00 304 SER A C 1
ATOM 2342 O O . SER A 1 304 ? -1.088 14.763 12.217 1.00 68.00 304 SER A O 1
ATOM 2344 N N . LEU A 1 305 ? -0.336 16.618 11.199 1.00 63.84 305 LEU A N 1
ATOM 2345 C CA . LEU A 1 305 ? -1.080 16.423 9.943 1.00 63.84 305 LEU A CA 1
ATOM 2346 C C . LEU A 1 305 ? -0.518 15.262 9.111 1.00 63.84 305 LEU A C 1
ATOM 2348 O O . LEU A 1 305 ? -1.270 14.584 8.406 1.00 63.84 305 LEU A O 1
ATOM 2352 N N . ASN A 1 306 ? 0.790 15.027 9.239 1.00 70.88 306 ASN A N 1
ATOM 2353 C CA . ASN A 1 306 ? 1.549 14.059 8.461 1.00 70.88 306 ASN A CA 1
ATOM 2354 C C . ASN A 1 306 ? 2.036 12.910 9.346 1.00 70.88 306 ASN A C 1
ATOM 2356 O O . ASN A 1 306 ? 2.359 13.098 10.521 1.00 70.88 306 ASN A O 1
ATOM 2360 N N . VAL A 1 307 ? 2.144 11.717 8.777 1.00 76.75 307 VAL A N 1
ATOM 2361 C CA . VAL A 1 307 ? 2.896 10.632 9.412 1.00 76.75 307 VAL A CA 1
ATOM 2362 C C . VAL A 1 307 ? 4.396 10.905 9.256 1.00 76.75 307 VAL A C 1
ATOM 2364 O O . VAL A 1 307 ? 4.844 11.381 8.214 1.00 76.75 307 VAL A O 1
ATOM 2367 N N . ASN A 1 308 ? 5.182 10.634 10.296 1.00 80.44 308 ASN A N 1
ATOM 2368 C CA . ASN A 1 308 ? 6.636 10.742 10.242 1.00 80.44 308 ASN A CA 1
ATOM 2369 C C . ASN A 1 308 ? 7.205 9.413 9.743 1.00 80.44 308 ASN A C 1
ATOM 2371 O O . ASN A 1 308 ? 7.299 8.458 10.519 1.00 80.44 308 ASN A O 1
ATOM 2375 N N . VAL A 1 309 ? 7.530 9.356 8.451 1.00 81.81 309 VAL A N 1
ATOM 2376 C CA . VAL A 1 309 ? 8.131 8.181 7.808 1.00 81.81 309 VAL A CA 1
ATOM 2377 C C . VAL A 1 309 ? 9.521 7.940 8.391 1.00 81.81 309 VAL A C 1
ATOM 2379 O O . VAL A 1 309 ? 10.395 8.800 8.318 1.00 81.81 309 VAL A O 1
ATOM 2382 N N . LYS A 1 310 ? 9.709 6.759 8.975 1.00 81.62 310 LYS A N 1
ATOM 2383 C CA . LYS A 1 310 ? 10.974 6.297 9.552 1.00 81.62 310 LYS A CA 1
ATOM 2384 C C . LYS A 1 310 ? 11.772 5.480 8.555 1.00 81.62 310 LYS A C 1
ATOM 2386 O O . LYS A 1 310 ? 12.979 5.658 8.432 1.00 81.62 310 LYS A O 1
ATOM 2391 N N . GLU A 1 311 ? 11.075 4.622 7.823 1.00 77.12 311 GLU A N 1
ATOM 2392 C CA . GLU A 1 311 ? 11.667 3.686 6.881 1.00 77.12 311 GLU A CA 1
ATOM 2393 C C . GLU A 1 311 ? 10.704 3.477 5.711 1.00 77.12 311 GLU A C 1
ATOM 2395 O O . GLU A 1 311 ? 9.486 3.439 5.895 1.00 77.12 311 GLU A O 1
ATOM 2400 N N . ALA A 1 312 ? 11.242 3.362 4.499 1.00 77.19 312 ALA A N 1
ATOM 2401 C CA . ALA A 1 312 ? 10.460 3.013 3.322 1.00 77.19 312 ALA A CA 1
ATOM 2402 C C . ALA A 1 312 ? 11.248 2.007 2.485 1.00 77.19 312 ALA A C 1
ATOM 2404 O O . ALA A 1 312 ? 12.132 2.358 1.712 1.00 77.19 312 ALA A O 1
ATOM 2405 N N . ASN A 1 313 ? 10.920 0.732 2.622 1.00 74.50 313 ASN A N 1
ATOM 2406 C CA . ASN A 1 313 ? 11.553 -0.316 1.845 1.00 74.50 313 ASN A CA 1
ATOM 2407 C C . ASN A 1 313 ? 10.713 -0.596 0.620 1.00 74.50 313 ASN A C 1
ATOM 2409 O O . ASN A 1 313 ? 9.520 -0.844 0.724 1.00 74.50 313 ASN A O 1
ATOM 2413 N N . ARG A 1 314 ? 11.327 -0.599 -0.555 1.00 73.94 314 ARG A N 1
ATOM 2414 C CA . ARG A 1 314 ? 10.641 -0.985 -1.783 1.00 73.94 314 ARG A CA 1
ATOM 2415 C C . ARG A 1 314 ? 11.536 -1.900 -2.598 1.00 73.94 314 ARG A C 1
ATOM 2417 O O . ARG A 1 314 ? 12.759 -1.876 -2.473 1.00 73.94 314 ARG A O 1
ATOM 2424 N N . PHE A 1 315 ? 10.916 -2.704 -3.438 1.00 73.62 315 PHE A N 1
ATOM 2425 C CA . PHE A 1 315 ? 11.617 -3.402 -4.498 1.00 73.62 315 PHE A CA 1
ATOM 2426 C C . PHE A 1 315 ? 10.817 -3.282 -5.782 1.00 73.62 315 PHE A C 1
ATOM 2428 O O . PHE A 1 315 ? 9.589 -3.167 -5.758 1.00 73.62 315 PHE A O 1
ATOM 2435 N N . ILE A 1 316 ? 11.534 -3.310 -6.898 1.00 75.56 316 ILE A N 1
ATOM 2436 C CA . ILE A 1 316 ? 10.951 -3.412 -8.224 1.00 75.56 316 ILE A CA 1
ATOM 2437 C C . ILE A 1 316 ? 11.669 -4.564 -8.919 1.00 75.56 316 ILE A C 1
ATOM 2439 O O . ILE A 1 316 ? 12.888 -4.679 -8.876 1.00 75.56 316 ILE A O 1
ATOM 2443 N N . LYS A 1 317 ? 10.909 -5.448 -9.544 1.00 76.00 317 LYS A N 1
ATOM 2444 C CA . LYS A 1 317 ? 11.433 -6.518 -10.380 1.00 76.00 317 LYS A CA 1
ATOM 2445 C C . LYS A 1 317 ? 10.807 -6.399 -11.754 1.00 76.00 317 LYS A C 1
ATOM 2447 O O . LYS A 1 317 ? 9.587 -6.281 -11.862 1.00 76.00 317 LYS A O 1
ATOM 2452 N N . VAL A 1 318 ? 11.645 -6.403 -12.785 1.00 78.25 318 VAL A N 1
ATOM 2453 C CA . VAL A 1 318 ? 11.209 -6.258 -14.170 1.00 78.25 318 VAL A CA 1
ATOM 2454 C C . VAL A 1 318 ? 11.614 -7.511 -14.926 1.00 78.25 318 VAL A C 1
ATOM 2456 O O . VAL A 1 318 ? 12.778 -7.719 -15.235 1.00 78.25 318 VAL A O 1
ATOM 2459 N N . THR A 1 319 ? 10.654 -8.376 -15.230 1.00 80.12 319 THR A N 1
ATOM 2460 C CA . THR A 1 319 ? 10.931 -9.564 -16.045 1.00 80.12 319 THR A CA 1
ATOM 2461 C C . THR A 1 319 ? 10.525 -9.315 -17.483 1.00 80.12 319 THR A C 1
ATOM 2463 O O . THR A 1 319 ? 9.566 -8.593 -17.731 1.00 80.12 319 THR A O 1
ATOM 2466 N N . GLY A 1 320 ? 11.211 -9.947 -18.426 1.00 82.31 320 GLY A N 1
ATOM 2467 C CA . GLY A 1 320 ? 10.952 -9.782 -19.851 1.00 82.31 320 GLY A CA 1
ATOM 2468 C C . GLY A 1 320 ? 12.186 -9.281 -20.578 1.00 82.31 320 GLY A C 1
ATOM 2469 O O . GLY A 1 320 ? 13.302 -9.333 -20.052 1.00 82.31 320 GLY A O 1
ATOM 2470 N N . GLU A 1 321 ? 11.975 -8.818 -21.799 1.00 87.19 321 GLU A N 1
ATOM 2471 C CA . GLU A 1 321 ? 13.054 -8.524 -22.728 1.00 87.19 321 GLU A CA 1
ATOM 2472 C C . GLU A 1 321 ? 12.766 -7.276 -23.558 1.00 87.19 321 GLU A C 1
ATOM 2474 O O . GLU A 1 321 ? 11.626 -6.893 -23.844 1.00 87.19 321 GLU A O 1
ATOM 2479 N N . THR A 1 322 ? 13.855 -6.634 -23.947 1.00 89.38 322 THR A N 1
ATOM 2480 C CA . THR A 1 322 ? 13.875 -5.662 -25.031 1.00 89.38 322 THR A CA 1
ATOM 2481 C C . THR A 1 322 ? 14.430 -6.350 -26.262 1.00 89.38 322 THR A C 1
ATOM 2483 O O . THR A 1 322 ? 15.408 -7.086 -26.167 1.00 89.38 322 THR A O 1
ATOM 2486 N N . ASP A 1 323 ? 13.792 -6.124 -27.404 1.00 92.75 323 ASP A N 1
ATOM 2487 C CA . ASP A 1 323 ? 14.243 -6.603 -28.707 1.00 92.75 323 ASP A CA 1
ATOM 2488 C C . ASP A 1 323 ? 14.275 -5.394 -29.636 1.00 92.75 323 ASP A C 1
ATOM 2490 O O . ASP A 1 323 ? 13.232 -4.941 -30.127 1.00 92.75 323 ASP A O 1
ATOM 2494 N N . LEU A 1 324 ? 15.463 -4.799 -29.758 1.00 92.12 324 LEU A N 1
ATOM 2495 C CA . LEU A 1 324 ? 15.681 -3.518 -30.414 1.00 92.12 324 LEU A CA 1
ATOM 2496 C C . LEU A 1 324 ? 16.730 -3.652 -31.507 1.00 92.12 324 LEU A C 1
ATOM 2498 O O . LEU A 1 324 ? 17.863 -4.038 -31.268 1.00 92.12 324 LEU A O 1
ATOM 2502 N N . THR A 1 325 ? 16.366 -3.260 -32.715 1.00 92.50 325 THR A N 1
ATOM 2503 C CA . THR A 1 325 ? 17.277 -3.016 -33.825 1.00 92.50 325 THR A CA 1
ATOM 2504 C C . THR A 1 325 ? 17.647 -1.543 -33.860 1.00 92.50 325 THR A C 1
ATOM 2506 O O . THR A 1 325 ? 16.792 -0.681 -34.076 1.00 92.50 325 THR A O 1
ATOM 2509 N N . PHE A 1 326 ? 18.925 -1.259 -33.663 1.00 90.31 326 PHE A N 1
ATOM 2510 C CA . PHE A 1 326 ? 19.520 0.050 -33.878 1.00 90.31 326 PHE A CA 1
ATOM 2511 C C . PHE A 1 326 ? 20.021 0.101 -35.309 1.00 90.31 326 PHE A C 1
ATOM 2513 O O . PHE A 1 326 ? 20.676 -0.831 -35.764 1.00 90.31 326 PHE A O 1
ATOM 2520 N N . GLY A 1 327 ? 19.684 1.163 -36.027 1.00 88.00 327 GLY A N 1
ATOM 2521 C CA . GLY A 1 327 ? 20.082 1.315 -37.412 1.00 88.00 327 GLY A CA 1
ATOM 2522 C C . GLY A 1 327 ? 20.604 2.699 -37.705 1.00 88.00 327 GLY A C 1
ATOM 2523 O O . GLY A 1 327 ? 20.043 3.695 -37.244 1.00 88.00 327 GLY A O 1
ATOM 2524 N N . ILE A 1 328 ? 21.644 2.754 -38.524 1.00 86.44 328 ILE A N 1
ATOM 2525 C CA . ILE A 1 328 ? 22.058 3.968 -39.203 1.00 86.44 328 ILE A CA 1
ATOM 2526 C C . ILE A 1 328 ? 22.170 3.681 -40.694 1.00 86.44 328 ILE A C 1
ATOM 2528 O O . ILE A 1 328 ? 22.685 2.646 -41.108 1.00 86.44 328 ILE A O 1
ATOM 2532 N N . GLY A 1 329 ? 21.639 4.569 -41.521 1.00 84.75 329 GLY A N 1
ATOM 2533 C CA . GLY A 1 329 ? 21.716 4.402 -42.961 1.00 84.75 329 GLY A CA 1
ATOM 2534 C C . GLY A 1 329 ? 21.619 5.720 -43.691 1.00 84.75 329 GLY A C 1
ATOM 2535 O O . GLY A 1 329 ? 21.037 6.681 -43.185 1.00 84.75 329 GLY A O 1
ATOM 2536 N N . GLY A 1 330 ? 22.200 5.759 -44.880 1.00 81.88 330 GLY A N 1
ATOM 2537 C CA . GLY A 1 330 ? 22.268 6.966 -45.674 1.00 81.88 330 GLY A CA 1
ATOM 2538 C C . GLY A 1 330 ? 23.540 7.080 -46.491 1.00 81.88 330 GLY A C 1
ATOM 2539 O O . GLY A 1 330 ? 24.333 6.147 -46.575 1.00 81.88 330 GLY A O 1
ATOM 2540 N N . MET A 1 331 ? 23.704 8.258 -47.073 1.00 77.88 331 MET A N 1
ATOM 2541 C CA . MET A 1 331 ? 24.858 8.637 -47.872 1.00 77.88 331 MET A CA 1
ATOM 2542 C C . MET A 1 331 ? 25.249 10.064 -47.501 1.00 77.88 331 MET A C 1
ATOM 2544 O O . MET A 1 331 ? 24.408 10.965 -47.566 1.00 77.88 331 MET A O 1
ATOM 2548 N N . GLY A 1 332 ? 26.499 10.263 -47.086 1.00 74.62 332 GLY A N 1
ATOM 2549 C CA . GLY A 1 332 ? 27.070 11.586 -46.839 1.00 74.62 332 GLY A CA 1
ATOM 2550 C C . GLY A 1 332 ? 27.927 11.662 -45.576 1.00 74.62 332 GLY A C 1
ATOM 2551 O O . GLY A 1 332 ? 28.483 10.670 -45.100 1.00 74.62 332 GLY A O 1
ATOM 2552 N N . TYR A 1 333 ? 28.036 12.873 -45.030 1.00 73.06 333 TYR A N 1
ATOM 2553 C CA . TYR A 1 333 ? 28.863 13.184 -43.864 1.00 73.06 333 TYR A CA 1
ATOM 2554 C C . TYR A 1 333 ? 27.994 13.400 -42.615 1.00 73.06 333 TYR A C 1
ATOM 2556 O O . TYR A 1 333 ? 27.240 14.373 -42.527 1.00 73.06 333 TYR A O 1
ATOM 2564 N N . LEU A 1 334 ? 28.095 12.489 -41.642 1.00 71.81 334 LEU A N 1
ATOM 2565 C CA . LEU A 1 334 ? 27.416 12.585 -40.352 1.00 71.81 334 LEU A CA 1
ATOM 2566 C C . LEU A 1 334 ? 28.172 13.566 -39.464 1.00 71.81 334 LEU A C 1
ATOM 2568 O O . LEU A 1 334 ? 29.195 13.206 -38.889 1.00 71.81 334 LEU A O 1
ATOM 2572 N N . ASP A 1 335 ? 27.642 14.776 -39.312 1.00 69.69 335 ASP A N 1
ATOM 2573 C CA . ASP A 1 335 ? 28.109 15.748 -38.326 1.00 69.69 335 ASP A CA 1
ATOM 2574 C C . ASP A 1 335 ? 26.948 16.089 -37.386 1.00 69.69 335 ASP A C 1
ATOM 2576 O O . ASP A 1 335 ? 26.020 16.834 -37.718 1.00 69.69 335 ASP A O 1
ATOM 2580 N N . ILE A 1 336 ? 27.001 15.535 -36.175 1.00 67.88 336 ILE A N 1
ATOM 2581 C CA . ILE A 1 336 ? 25.942 15.712 -35.177 1.00 67.88 336 ILE A CA 1
ATOM 2582 C C . ILE A 1 336 ? 25.787 17.200 -34.777 1.00 67.88 336 ILE A C 1
ATOM 2584 O O . ILE A 1 336 ? 24.681 17.646 -34.442 1.00 67.88 336 ILE A O 1
ATOM 2588 N N . ASN A 1 337 ? 26.848 18.014 -34.876 1.00 64.75 337 ASN A N 1
ATOM 2589 C CA . ASN A 1 337 ? 26.749 19.455 -34.634 1.00 64.75 337 ASN A CA 1
ATOM 2590 C C . ASN A 1 337 ? 26.067 20.198 -35.779 1.00 64.75 337 ASN A C 1
ATOM 2592 O O . ASN A 1 337 ? 25.365 21.175 -35.508 1.00 64.75 337 ASN A O 1
ATOM 2596 N N . MET A 1 338 ? 26.222 19.753 -37.032 1.00 59.03 338 MET A N 1
ATOM 2597 C CA . MET A 1 338 ? 25.508 20.351 -38.172 1.00 59.03 338 MET A CA 1
ATOM 2598 C C . MET A 1 338 ? 23.988 20.230 -38.010 1.00 59.03 338 MET A C 1
ATOM 2600 O O . MET A 1 338 ? 23.255 21.147 -38.378 1.00 59.03 338 MET A O 1
ATOM 2604 N N . ALA A 1 339 ? 23.512 19.175 -37.344 1.00 60.03 339 ALA A N 1
ATOM 2605 C CA . ALA A 1 339 ? 22.107 19.018 -36.967 1.00 60.03 339 ALA A CA 1
ATOM 2606 C C . ALA A 1 339 ? 21.659 19.902 -35.778 1.00 60.03 339 ALA A C 1
ATOM 2608 O O . ALA A 1 339 ? 20.507 19.815 -35.350 1.00 60.03 339 ALA A O 1
ATOM 2609 N N . LYS A 1 340 ? 22.549 20.737 -35.215 1.00 64.69 340 LYS A N 1
ATOM 2610 C CA . LYS A 1 340 ? 22.327 21.606 -34.038 1.00 64.69 340 LYS A CA 1
ATOM 2611 C C . LYS A 1 340 ? 21.848 20.871 -32.777 1.00 64.69 340 LYS A C 1
ATOM 2613 O O . LYS A 1 340 ? 21.278 21.495 -31.884 1.00 64.69 340 LYS A O 1
ATOM 2618 N N . LYS A 1 341 ? 22.083 19.557 -32.682 1.00 65.19 341 LYS A N 1
ATOM 2619 C CA . LYS A 1 341 ? 21.712 18.742 -31.510 1.00 65.19 341 LYS A CA 1
ATOM 2620 C C . LYS A 1 341 ? 22.846 18.573 -30.490 1.00 65.19 341 LYS A C 1
ATOM 2622 O O . LYS A 1 341 ? 22.571 18.153 -29.369 1.00 65.19 341 LYS A O 1
ATOM 2627 N N . GLY A 1 342 ? 24.075 18.951 -30.858 1.00 68.62 342 GLY A N 1
ATOM 2628 C CA . GLY A 1 342 ? 25.288 18.745 -30.061 1.00 68.62 342 GLY A CA 1
ATOM 2629 C C . GLY A 1 342 ? 25.727 17.279 -30.046 1.00 68.62 342 GLY A C 1
ATOM 2630 O O . GLY A 1 342 ? 24.931 16.397 -30.342 1.00 68.62 342 GLY A O 1
ATOM 2631 N N . ASN A 1 343 ? 26.985 17.009 -29.699 1.00 72.00 343 ASN A N 1
ATOM 2632 C CA . ASN A 1 343 ? 27.487 15.654 -29.463 1.00 72.00 343 ASN A CA 1
ATOM 2633 C C . ASN A 1 343 ? 27.585 15.413 -27.940 1.00 72.00 343 ASN A C 1
ATOM 2635 O O . ASN A 1 343 ? 28.383 16.085 -27.281 1.00 72.00 343 ASN A O 1
ATOM 2639 N N . PRO A 1 344 ? 26.762 14.532 -27.342 1.00 74.88 344 PRO A N 1
ATOM 2640 C CA . PRO A 1 344 ? 25.835 13.602 -27.986 1.00 74.88 344 PRO A CA 1
ATOM 2641 C C . PRO A 1 344 ? 24.469 14.226 -28.337 1.00 74.88 344 PRO A C 1
ATOM 2643 O O . PRO A 1 344 ? 23.925 15.023 -27.566 1.00 74.88 344 PRO A O 1
ATOM 2646 N N . ALA A 1 345 ? 23.862 13.790 -29.443 1.00 75.88 345 ALA A N 1
ATOM 2647 C CA . ALA A 1 345 ? 22.495 14.144 -29.807 1.00 75.88 345 ALA A CA 1
ATOM 2648 C C . ALA A 1 345 ? 21.508 13.334 -28.971 1.00 75.88 345 ALA A C 1
ATOM 2650 O O . ALA A 1 345 ? 21.504 12.104 -28.999 1.00 75.88 345 ALA A O 1
ATOM 2651 N N . LYS A 1 346 ? 20.628 14.028 -28.253 1.00 78.75 346 LYS A N 1
ATOM 2652 C CA . LYS A 1 346 ? 19.622 13.404 -27.388 1.00 78.75 346 LYS A CA 1
ATOM 2653 C C . LYS A 1 346 ? 18.228 13.583 -27.973 1.00 78.75 346 LYS A C 1
ATOM 2655 O O . LYS A 1 346 ? 17.894 14.651 -28.487 1.00 78.75 346 LYS A O 1
ATOM 2660 N N . SER A 1 347 ? 17.402 12.548 -27.877 1.00 77.12 347 SER A N 1
ATOM 2661 C CA . SER A 1 347 ? 15.966 12.677 -28.103 1.00 77.12 347 SER A CA 1
ATOM 2662 C C . SER A 1 347 ? 15.315 13.446 -26.955 1.00 77.12 347 SER A C 1
ATOM 2664 O O . SER A 1 347 ? 15.856 13.528 -25.843 1.00 77.12 347 SER A O 1
ATOM 2666 N N . GLU A 1 348 ? 14.099 13.934 -27.198 1.00 79.88 348 GLU A N 1
ATOM 2667 C CA . GLU A 1 348 ? 13.220 14.328 -26.105 1.00 79.88 348 GLU A CA 1
ATOM 2668 C C . GLU A 1 348 ? 13.015 13.154 -25.146 1.00 79.88 348 GLU A C 1
ATOM 2670 O O . GLU A 1 348 ? 12.999 11.979 -25.538 1.00 79.88 348 GLU A O 1
ATOM 2675 N N . ILE A 1 349 ? 12.896 13.500 -23.870 1.00 82.44 349 ILE A N 1
ATOM 2676 C CA . ILE A 1 349 ? 12.650 12.554 -22.795 1.00 82.44 349 ILE A CA 1
ATOM 2677 C C . ILE A 1 349 ? 11.175 12.157 -22.866 1.00 82.44 349 ILE A C 1
ATOM 2679 O O . ILE A 1 349 ? 10.290 12.986 -22.660 1.00 82.44 349 ILE A O 1
ATOM 2683 N N . ASN A 1 350 ? 10.899 10.887 -23.155 1.00 80.62 350 ASN A N 1
ATOM 2684 C CA . ASN A 1 350 ? 9.543 10.357 -23.121 1.00 80.62 350 ASN A CA 1
ATOM 2685 C C . ASN A 1 350 ? 9.251 9.788 -21.732 1.00 80.62 350 ASN A C 1
ATOM 2687 O O . ASN A 1 350 ? 9.753 8.725 -21.362 1.00 80.62 350 ASN A O 1
ATOM 2691 N N . TYR A 1 351 ? 8.420 10.505 -20.982 1.00 85.75 351 TYR A N 1
ATOM 2692 C CA . TYR A 1 351 ? 7.909 10.073 -19.690 1.00 85.75 351 TYR A CA 1
ATOM 2693 C C . TYR A 1 351 ? 6.499 9.498 -19.843 1.00 85.75 351 TYR A C 1
ATOM 2695 O O . TYR A 1 351 ? 5.618 10.134 -20.424 1.00 85.75 351 TYR A O 1
ATOM 2703 N N . LYS A 1 352 ? 6.259 8.310 -19.283 1.00 82.06 352 LYS A N 1
ATOM 2704 C CA . LYS A 1 352 ? 4.913 7.736 -19.176 1.00 82.06 352 LYS A CA 1
ATOM 2705 C C . LYS A 1 352 ? 4.712 7.108 -17.803 1.00 82.06 352 LYS A C 1
ATOM 2707 O O . LYS A 1 352 ? 5.343 6.097 -17.495 1.00 82.06 352 LYS A O 1
ATOM 2712 N N . ALA A 1 353 ? 3.779 7.653 -17.030 1.00 80.00 353 ALA A N 1
ATOM 2713 C CA . ALA A 1 353 ? 3.249 6.979 -15.852 1.00 80.00 353 ALA A CA 1
ATOM 2714 C C . ALA A 1 353 ? 2.485 5.713 -16.276 1.00 80.00 353 ALA A C 1
ATOM 2716 O O . ALA A 1 353 ? 1.692 5.731 -17.222 1.00 80.00 353 ALA A O 1
ATOM 2717 N N . LEU A 1 354 ? 2.760 4.601 -15.605 1.00 76.44 354 LEU A N 1
ATOM 2718 C CA . LEU A 1 354 ? 1.973 3.377 -15.715 1.00 76.44 354 LEU A CA 1
ATOM 2719 C C . LEU A 1 354 ? 0.768 3.468 -14.777 1.00 76.44 354 LEU A C 1
ATOM 2721 O O . LEU A 1 354 ? 0.655 4.409 -13.989 1.00 76.44 354 LEU A O 1
ATOM 2725 N N . LYS A 1 355 ? -0.149 2.498 -14.873 1.00 69.19 355 LYS A N 1
ATOM 2726 C CA . LYS A 1 355 ? -1.271 2.405 -13.936 1.00 69.19 355 LYS A CA 1
ATOM 2727 C C . LYS A 1 355 ? -0.696 2.278 -12.522 1.00 69.19 355 LYS A C 1
ATOM 2729 O O . LYS A 1 355 ? -0.055 1.282 -12.200 1.00 69.19 355 LYS A O 1
ATOM 2734 N N . GLY A 1 356 ? -0.868 3.332 -11.732 1.00 63.12 356 GLY A N 1
ATOM 2735 C CA . GLY A 1 356 ? -0.504 3.342 -10.326 1.00 63.12 356 GLY A CA 1
ATOM 2736 C C . GLY A 1 356 ? -1.571 2.662 -9.483 1.00 63.12 356 GLY A C 1
ATOM 2737 O O . GLY A 1 356 ? -2.711 2.485 -9.917 1.00 63.12 356 GLY A O 1
ATOM 2738 N N . HIS A 1 357 ? -1.188 2.310 -8.266 1.00 66.31 357 HIS A N 1
ATOM 2739 C CA . HIS A 1 357 ? -2.096 1.820 -7.246 1.00 66.31 357 HIS A CA 1
ATOM 2740 C C . HIS A 1 357 ? -2.129 2.844 -6.121 1.00 66.31 357 HIS A C 1
ATOM 2742 O O . HIS A 1 357 ? -1.092 3.203 -5.560 1.00 66.31 357 HIS A O 1
ATOM 2748 N N . THR A 1 358 ? -3.328 3.336 -5.833 1.00 64.19 358 THR A N 1
ATOM 2749 C CA . THR A 1 358 ? -3.601 4.162 -4.664 1.00 64.19 358 THR A CA 1
ATOM 2750 C C . THR A 1 358 ? -4.404 3.326 -3.695 1.00 64.19 358 THR A C 1
ATOM 2752 O O . THR A 1 358 ? -5.454 2.797 -4.048 1.00 64.19 358 THR A O 1
ATOM 2755 N N . ILE A 1 359 ? -3.894 3.215 -2.481 1.00 60.06 359 ILE A N 1
ATOM 2756 C CA . ILE A 1 359 ? -4.565 2.576 -1.365 1.00 60.06 359 ILE A CA 1
ATOM 2757 C C . ILE A 1 359 ? -5.017 3.675 -0.420 1.00 60.06 359 ILE A C 1
ATOM 2759 O O . ILE A 1 359 ? -4.209 4.509 -0.020 1.00 60.06 359 ILE A O 1
ATOM 2763 N N . SER A 1 360 ? -6.298 3.678 -0.073 1.00 59.31 360 SER A N 1
ATOM 2764 C CA . SER A 1 360 ? -6.861 4.571 0.936 1.00 59.31 360 SER A CA 1
ATOM 2765 C C . SER A 1 360 ? -7.001 3.808 2.239 1.00 59.31 360 SER A C 1
ATOM 2767 O O . SER A 1 360 ? -7.657 2.778 2.249 1.00 59.31 360 SER A O 1
ATOM 2769 N N . ALA A 1 361 ? -6.438 4.329 3.324 1.00 56.97 361 ALA A N 1
ATOM 2770 C CA . ALA A 1 361 ? -6.640 3.827 4.676 1.00 56.97 361 ALA A CA 1
ATOM 2771 C C . ALA A 1 361 ? -7.708 4.615 5.450 1.00 56.97 361 ALA A C 1
ATOM 2773 O O . ALA A 1 361 ? -7.595 4.854 6.657 1.00 56.97 361 ALA A O 1
ATOM 2774 N N . GLY A 1 362 ? -8.738 5.043 4.717 1.00 59.72 362 GLY A N 1
ATOM 2775 C CA . GLY A 1 362 ? -9.840 5.844 5.228 1.00 59.72 362 GLY A CA 1
ATOM 2776 C C . GLY A 1 362 ? -9.447 7.284 5.569 1.00 59.72 362 GLY A C 1
ATOM 2777 O O . GLY A 1 362 ? -8.296 7.716 5.434 1.00 59.72 362 GLY A O 1
ATOM 2778 N N . SER A 1 363 ? -10.433 8.041 6.049 1.00 59.28 363 SER A N 1
ATOM 2779 C CA . SER A 1 363 ? -10.295 9.445 6.466 1.00 59.28 363 SER A CA 1
ATOM 2780 C C . SER A 1 363 ? -9.247 9.647 7.572 1.00 59.28 363 SER A C 1
ATOM 2782 O O . SER A 1 363 ? -8.634 10.714 7.665 1.00 59.28 363 SER A O 1
ATOM 2784 N N . PHE A 1 364 ? -8.985 8.608 8.370 1.00 64.00 364 PHE A N 1
ATOM 2785 C CA . PHE A 1 364 ? -8.093 8.669 9.522 1.00 64.00 364 PHE A CA 1
ATOM 2786 C C . PHE A 1 364 ? -6.597 8.624 9.158 1.00 64.00 364 PHE A C 1
ATOM 2788 O O . PHE A 1 364 ? -5.809 9.408 9.694 1.00 64.00 364 PHE A O 1
ATOM 2795 N N . TRP A 1 365 ? -6.181 7.749 8.234 1.00 66.69 365 TRP A N 1
ATOM 2796 C CA . TRP A 1 365 ? -4.758 7.529 7.917 1.00 66.69 365 TRP A CA 1
ATOM 2797 C C . TRP A 1 365 ? -4.318 8.042 6.542 1.00 66.69 365 TRP A C 1
ATOM 2799 O O . TRP A 1 365 ? -3.116 8.135 6.290 1.00 66.69 365 TRP A O 1
ATOM 2809 N N . GLY A 1 366 ? -5.256 8.477 5.697 1.00 66.19 366 GLY A N 1
ATOM 2810 C CA . GLY A 1 366 ? -4.961 9.037 4.379 1.00 66.19 366 GLY A CA 1
ATOM 2811 C C . GLY A 1 366 ? -4.770 7.957 3.318 1.00 66.19 366 GLY A C 1
ATOM 2812 O O . GLY A 1 366 ? -5.366 6.890 3.405 1.00 66.19 366 GLY A O 1
ATOM 2813 N N . TYR A 1 367 ? -3.961 8.237 2.297 1.00 67.38 367 TYR A N 1
ATOM 2814 C CA . TYR A 1 367 ? -3.729 7.317 1.185 1.00 67.38 367 TYR A CA 1
ATOM 2815 C C . TYR A 1 367 ? -2.237 7.143 0.892 1.00 67.38 367 TYR A C 1
ATOM 2817 O O . TYR A 1 367 ? -1.440 8.067 1.060 1.00 67.38 367 TYR A O 1
ATOM 2825 N N . MET A 1 368 ? -1.866 5.960 0.412 1.00 70.69 368 MET A N 1
ATOM 2826 C CA . MET A 1 368 ? -0.557 5.665 -0.155 1.00 70.69 368 MET A CA 1
ATOM 2827 C C . MET A 1 368 ? -0.716 5.425 -1.653 1.00 70.69 368 MET A C 1
ATOM 2829 O O . MET A 1 368 ? -1.482 4.560 -2.065 1.00 70.69 368 MET A O 1
ATOM 2833 N N . SER A 1 369 ? 0.031 6.166 -2.467 1.00 72.06 369 SER A N 1
ATOM 2834 C CA . SER A 1 369 ? 0.040 5.998 -3.922 1.00 72.06 369 SER A CA 1
ATOM 2835 C C . SER A 1 369 ? 1.412 5.550 -4.392 1.00 72.06 369 SER A C 1
ATOM 2837 O O . SER A 1 369 ? 2.412 6.208 -4.106 1.00 72.06 369 SER A O 1
ATOM 2839 N N . LEU A 1 370 ? 1.457 4.472 -5.168 1.00 73.06 370 LEU A N 1
ATOM 2840 C CA . LEU A 1 370 ? 2.637 4.086 -5.929 1.00 73.06 370 LEU A CA 1
ATOM 2841 C C . LEU A 1 370 ? 2.299 4.114 -7.410 1.00 73.06 370 LEU A C 1
ATOM 2843 O O . LEU A 1 370 ? 1.446 3.364 -7.883 1.00 73.06 370 LEU A O 1
ATOM 2847 N N . THR A 1 371 ? 3.025 4.948 -8.144 1.00 76.19 371 THR A N 1
ATOM 2848 C CA . THR A 1 371 ? 2.861 5.090 -9.588 1.00 76.19 371 THR A CA 1
ATOM 2849 C C . THR A 1 371 ? 4.177 4.750 -10.270 1.00 76.19 371 THR A C 1
ATOM 2851 O O . THR A 1 371 ? 5.044 5.619 -10.397 1.00 76.19 371 THR A O 1
ATOM 2854 N N . PRO A 1 372 ? 4.363 3.491 -10.701 1.00 75.94 372 PRO A N 1
ATOM 2855 C CA . PRO A 1 372 ? 5.490 3.129 -11.544 1.00 75.94 372 PRO A CA 1
ATOM 2856 C C . PRO A 1 372 ? 5.478 3.968 -12.822 1.00 75.94 372 PRO A C 1
ATOM 2858 O O . PRO A 1 372 ? 4.419 4.295 -13.359 1.00 75.94 372 PRO A O 1
ATOM 2861 N N . PHE A 1 373 ? 6.651 4.329 -13.326 1.00 79.50 373 PHE A N 1
ATOM 2862 C CA . PHE A 1 373 ? 6.777 5.115 -14.547 1.00 79.50 373 PHE A CA 1
ATOM 2863 C C . PHE A 1 373 ? 7.911 4.579 -15.409 1.00 79.50 373 PHE A C 1
ATOM 2865 O O . PHE A 1 373 ? 8.851 3.959 -14.919 1.00 79.50 373 PHE A O 1
ATOM 2872 N N . ILE A 1 374 ? 7.816 4.845 -16.706 1.00 79.62 374 ILE A N 1
ATOM 2873 C CA . ILE A 1 374 ? 8.877 4.571 -17.669 1.00 79.62 374 ILE A CA 1
ATOM 2874 C C . ILE A 1 374 ? 9.413 5.907 -18.147 1.00 79.62 374 ILE A C 1
ATOM 2876 O O . ILE A 1 374 ? 8.639 6.789 -18.532 1.00 79.62 374 ILE A O 1
ATOM 2880 N N . ASN A 1 375 ? 10.735 6.021 -18.151 1.00 83.25 375 ASN A N 1
ATOM 2881 C CA . ASN A 1 375 ? 11.442 7.126 -18.761 1.00 83.25 375 ASN A CA 1
ATOM 2882 C C . ASN A 1 375 ? 12.325 6.600 -19.900 1.00 83.25 375 ASN A C 1
ATOM 2884 O O . ASN A 1 375 ? 13.088 5.659 -19.696 1.00 83.25 375 ASN A O 1
ATOM 2888 N N . ARG A 1 376 ? 12.211 7.188 -21.092 1.00 82.75 376 ARG A N 1
ATOM 2889 C CA . ARG A 1 376 ? 12.992 6.809 -22.274 1.00 82.75 376 ARG A CA 1
ATOM 2890 C C . ARG A 1 376 ? 13.684 8.030 -22.857 1.00 82.75 376 ARG A C 1
ATOM 2892 O O . ARG A 1 376 ? 13.025 9.006 -23.209 1.00 82.75 376 ARG A O 1
ATOM 2899 N N . GLN A 1 377 ? 14.988 7.916 -23.065 1.00 83.38 377 GLN A N 1
ATOM 2900 C CA . GLN A 1 377 ? 15.772 8.856 -23.850 1.00 83.38 377 GLN A CA 1
ATOM 2901 C C . GLN A 1 377 ? 16.703 8.067 -24.762 1.00 83.38 377 GLN A C 1
ATOM 2903 O O . GLN A 1 377 ? 17.396 7.161 -24.307 1.00 83.38 377 GLN A O 1
ATOM 2908 N N . THR A 1 378 ? 16.714 8.418 -26.040 1.00 80.94 378 THR A N 1
ATOM 2909 C CA . THR A 1 378 ? 17.674 7.882 -26.996 1.00 80.94 378 THR A CA 1
ATOM 2910 C C . THR A 1 378 ? 18.809 8.871 -27.175 1.00 80.94 378 THR A C 1
ATOM 2912 O O . THR A 1 378 ? 18.592 10.085 -27.188 1.00 80.94 378 THR A O 1
ATOM 2915 N N . VAL A 1 379 ? 20.019 8.347 -27.318 1.00 79.88 379 VAL A N 1
ATOM 2916 C CA . VAL A 1 379 ? 21.229 9.136 -27.490 1.00 79.88 379 VAL A CA 1
ATOM 2917 C C . VAL A 1 379 ? 22.000 8.581 -28.682 1.00 79.88 379 VAL A C 1
ATOM 2919 O O . VAL A 1 379 ? 22.192 7.374 -28.768 1.00 79.88 379 VAL A O 1
ATOM 2922 N N . LEU A 1 380 ? 22.415 9.462 -29.589 1.00 78.81 380 LEU A N 1
ATOM 2923 C CA . LEU A 1 380 ? 23.360 9.179 -30.667 1.00 78.81 380 LEU A CA 1
ATOM 2924 C C . LEU A 1 380 ? 24.607 10.028 -30.422 1.00 78.81 380 LEU A C 1
ATOM 2926 O O . LEU A 1 380 ? 24.490 11.212 -30.108 1.00 78.81 380 LEU A O 1
ATOM 2930 N N . PHE A 1 381 ? 25.790 9.452 -30.563 1.00 75.31 381 PHE A N 1
ATOM 2931 C CA . PHE A 1 381 ? 27.045 10.178 -30.428 1.00 75.31 381 PHE A CA 1
ATOM 2932 C C . PHE A 1 381 ? 28.029 9.709 -31.485 1.00 75.31 381 PHE A C 1
ATOM 2934 O O . PHE A 1 381 ? 27.815 8.691 -32.117 1.00 75.31 381 PHE A O 1
ATOM 2941 N N . THR A 1 382 ? 29.081 10.482 -31.696 1.00 73.81 382 THR A N 1
ATOM 2942 C CA . THR A 1 382 ? 30.218 10.096 -32.536 1.00 73.81 382 THR A CA 1
ATOM 2943 C C . THR A 1 382 ? 31.480 10.273 -31.712 1.00 73.81 382 THR A C 1
ATOM 2945 O O . THR A 1 382 ? 31.600 11.256 -30.972 1.00 73.81 382 THR A O 1
ATOM 2948 N N . SER A 1 383 ? 32.435 9.361 -31.836 1.00 67.81 383 SER A N 1
ATOM 2949 C CA . SER A 1 383 ? 33.746 9.452 -31.188 1.00 67.81 383 SER A CA 1
ATOM 2950 C C . SER A 1 383 ? 34.874 9.293 -32.206 1.00 67.81 383 SER A C 1
ATOM 2952 O O . SER A 1 383 ? 34.654 8.933 -33.364 1.00 67.81 383 SER A O 1
ATOM 2954 N N . TYR A 1 384 ? 36.094 9.610 -31.783 1.00 62.97 384 TYR A N 1
ATOM 2955 C CA . TYR A 1 384 ? 37.296 9.442 -32.591 1.00 62.97 384 TYR A CA 1
ATOM 2956 C C . TYR A 1 384 ? 38.400 8.828 -31.739 1.00 62.97 384 TYR A C 1
ATOM 2958 O O . TYR A 1 384 ? 38.844 9.436 -30.766 1.00 62.97 384 TYR A O 1
ATOM 2966 N N . MET A 1 385 ? 38.874 7.648 -32.133 1.00 65.00 385 MET A N 1
ATOM 2967 C CA . MET A 1 385 ? 39.840 6.842 -31.389 1.00 65.00 385 MET A CA 1
ATOM 2968 C C . MET A 1 385 ? 39.346 6.608 -29.945 1.00 65.00 385 MET A C 1
ATOM 2970 O O . MET A 1 385 ? 38.150 6.425 -29.722 1.00 65.00 385 MET A O 1
ATOM 2974 N N . ASP A 1 386 ? 40.247 6.656 -28.960 1.00 61.16 386 ASP A N 1
ATOM 2975 C CA . ASP A 1 386 ? 39.932 6.525 -27.531 1.00 61.16 386 ASP A CA 1
ATOM 2976 C C . ASP A 1 386 ? 39.423 7.836 -26.888 1.00 61.16 386 ASP A C 1
ATOM 2978 O O . ASP A 1 386 ? 39.258 7.916 -25.667 1.00 61.16 386 ASP A O 1
ATOM 2982 N N . GLU A 1 387 ? 39.203 8.902 -27.669 1.00 60.09 387 GLU A N 1
ATOM 2983 C CA . GLU A 1 387 ? 38.669 10.157 -27.139 1.00 60.09 387 GLU A CA 1
ATOM 2984 C C . GLU A 1 387 ? 37.147 10.049 -26.920 1.00 60.09 387 GLU A C 1
ATOM 2986 O O . GLU A 1 387 ? 36.374 9.756 -27.835 1.00 60.09 387 GLU A O 1
ATOM 2991 N N . GLY A 1 388 ? 36.705 10.289 -25.680 1.00 55.88 388 GLY A N 1
ATOM 2992 C CA . GLY A 1 388 ? 35.292 10.217 -25.306 1.00 55.88 388 GLY A CA 1
ATOM 2993 C C . GLY A 1 388 ? 34.414 11.250 -26.038 1.00 55.88 388 GLY A C 1
ATOM 2994 O O . GLY A 1 388 ? 34.893 12.315 -26.421 1.00 55.88 388 GLY A O 1
ATOM 2995 N N . PRO A 1 389 ? 33.098 11.002 -26.168 1.00 56.00 389 PRO A N 1
ATOM 2996 C CA . PRO A 1 389 ? 32.184 11.778 -27.021 1.00 56.00 389 PRO A CA 1
ATOM 2997 C C . PRO A 1 389 ? 32.052 13.275 -26.671 1.00 56.00 389 PRO A C 1
ATOM 2999 O O . PRO A 1 389 ? 31.475 14.037 -27.440 1.00 56.00 389 PRO A O 1
ATOM 3002 N N . SER A 1 390 ? 32.578 13.718 -25.523 1.00 53.94 390 SER A N 1
ATOM 3003 C CA . SER A 1 390 ? 32.525 15.104 -25.042 1.00 53.94 390 SER A CA 1
ATOM 3004 C C . SER A 1 390 ? 33.849 15.878 -25.138 1.00 53.94 390 SER A C 1
ATOM 3006 O O . SER A 1 390 ? 33.873 17.050 -24.765 1.00 53.94 390 SER A O 1
ATOM 3008 N N . SER A 1 391 ? 34.963 15.263 -25.562 1.00 54.12 391 SER A N 1
ATOM 3009 C CA . SER A 1 391 ? 36.286 15.918 -25.554 1.00 54.12 391 SER A CA 1
ATOM 3010 C C . SER A 1 391 ? 36.514 16.850 -26.745 1.00 54.12 391 SER A C 1
ATOM 3012 O O . SER A 1 391 ? 37.265 17.821 -26.624 1.00 54.12 391 SER A O 1
ATOM 3014 N N . ARG A 1 392 ? 35.862 16.596 -27.888 1.00 53.03 392 ARG A N 1
ATOM 3015 C CA . ARG A 1 392 ? 35.927 17.447 -29.082 1.00 53.03 392 ARG A CA 1
ATOM 3016 C C . ARG A 1 392 ? 34.587 17.452 -29.825 1.00 53.03 392 ARG A C 1
ATOM 3018 O O . ARG A 1 392 ? 34.060 16.390 -30.140 1.00 53.03 392 ARG A O 1
ATOM 3025 N N . PRO A 1 393 ? 34.047 18.633 -30.167 1.00 52.12 393 PRO A N 1
ATOM 3026 C CA . PRO A 1 393 ? 32.750 18.727 -30.827 1.00 52.12 393 PRO A CA 1
ATOM 3027 C C . PRO A 1 393 ? 32.777 18.202 -32.275 1.00 52.12 393 PRO A C 1
ATOM 3029 O O . PRO A 1 393 ? 31.787 17.638 -32.716 1.00 52.12 393 PRO A O 1
ATOM 3032 N N . ASN A 1 394 ? 33.883 18.322 -33.015 1.00 55.03 394 ASN A N 1
ATOM 3033 C CA . ASN A 1 394 ? 33.895 18.151 -34.478 1.00 55.03 394 ASN A CA 1
ATOM 3034 C C . ASN A 1 394 ? 34.386 16.769 -34.939 1.00 55.03 394 ASN A C 1
ATOM 3036 O O . ASN A 1 394 ? 35.368 16.675 -35.685 1.00 55.03 394 ASN A O 1
ATOM 3040 N N . HIS A 1 395 ? 33.725 15.703 -34.496 1.00 62.22 395 HIS A N 1
ATOM 3041 C CA . HIS A 1 395 ? 33.910 14.385 -35.095 1.00 62.22 395 HIS A CA 1
ATOM 3042 C C . HIS A 1 395 ? 32.767 14.119 -36.039 1.00 62.22 395 HIS A C 1
ATOM 3044 O O . HIS A 1 395 ? 31.605 14.154 -35.648 1.00 62.22 395 HIS A O 1
ATOM 3050 N N . ALA A 1 396 ? 33.126 13.880 -37.285 1.00 62.25 396 ALA A N 1
ATOM 3051 C CA . ALA A 1 396 ? 32.165 13.501 -38.275 1.00 62.25 396 ALA A CA 1
ATOM 3052 C C . ALA A 1 396 ? 32.660 12.274 -39.023 1.00 62.25 396 ALA A C 1
ATOM 3054 O O . ALA A 1 396 ? 33.867 12.027 -39.155 1.00 62.25 396 ALA A O 1
ATOM 3055 N N . ALA A 1 397 ? 31.688 11.458 -39.391 1.00 67.00 397 ALA A N 1
ATOM 3056 C CA . ALA A 1 397 ? 31.890 10.144 -39.956 1.00 67.00 397 ALA A CA 1
ATOM 3057 C C . ALA A 1 397 ? 31.205 10.103 -41.316 1.00 67.00 397 ALA A C 1
ATOM 3059 O O . ALA A 1 397 ? 30.064 10.535 -41.461 1.00 67.00 397 ALA A O 1
ATOM 3060 N N . THR A 1 398 ? 31.911 9.607 -42.323 1.00 70.25 398 THR A N 1
ATOM 3061 C CA . THR A 1 398 ? 31.312 9.371 -43.633 1.00 70.25 398 THR A CA 1
ATOM 3062 C C . THR A 1 398 ? 30.578 8.040 -43.570 1.00 70.25 398 THR A C 1
ATOM 3064 O O . THR A 1 398 ? 31.166 7.045 -43.147 1.00 70.25 398 THR A O 1
ATOM 3067 N N . LEU A 1 399 ? 29.313 8.023 -43.977 1.00 75.69 399 LEU A N 1
ATOM 3068 C CA . LEU A 1 399 ? 28.521 6.806 -44.098 1.00 75.69 399 LEU A CA 1
ATOM 3069 C C . LEU A 1 399 ? 27.970 6.743 -45.516 1.00 75.69 399 LEU A C 1
ATOM 3071 O O . LEU A 1 399 ? 27.302 7.677 -45.956 1.00 75.69 399 LEU A O 1
ATOM 3075 N N . ASP A 1 400 ? 28.236 5.638 -46.200 1.00 79.19 400 ASP A N 1
ATOM 3076 C CA . ASP A 1 400 ? 27.559 5.276 -47.439 1.00 79.19 400 ASP A CA 1
ATOM 3077 C C . ASP A 1 400 ? 27.089 3.831 -47.319 1.00 79.19 400 ASP A C 1
ATOM 3079 O O . ASP A 1 400 ? 27.888 2.889 -47.362 1.00 79.19 400 ASP A O 1
ATOM 3083 N N . GLY A 1 401 ? 25.792 3.669 -47.079 1.00 82.31 401 GLY A N 1
ATOM 3084 C CA . GLY A 1 401 ? 25.183 2.368 -46.874 1.00 82.31 401 GLY A CA 1
ATOM 3085 C C . GLY A 1 401 ? 24.223 2.322 -45.697 1.00 82.31 401 GLY A C 1
ATOM 3086 O O . GLY A 1 401 ? 23.642 3.329 -45.289 1.00 82.31 401 GLY A O 1
ATOM 3087 N N . ARG A 1 402 ? 24.022 1.122 -45.160 1.00 85.62 402 ARG A N 1
ATOM 3088 C CA . ARG A 1 402 ? 23.152 0.856 -44.016 1.00 85.62 402 ARG A CA 1
ATOM 3089 C C . ARG A 1 402 ? 23.802 -0.178 -43.110 1.00 85.62 402 ARG A C 1
ATOM 3091 O O . ARG A 1 402 ? 24.249 -1.214 -43.588 1.00 85.62 402 ARG A O 1
ATOM 3098 N N . LEU A 1 403 ? 23.802 0.132 -41.820 1.00 87.50 403 LEU A N 1
ATOM 3099 C CA . LEU A 1 403 ? 24.256 -0.728 -40.739 1.00 87.50 403 LEU A CA 1
ATOM 3100 C C . LEU A 1 403 ? 23.118 -0.891 -39.739 1.00 87.50 403 LEU A C 1
ATOM 3102 O O . LEU A 1 403 ? 22.498 0.097 -39.327 1.00 87.50 403 LEU A O 1
ATOM 3106 N N . THR A 1 404 ? 22.838 -2.125 -39.347 1.00 90.44 404 THR A N 1
ATOM 3107 C CA . THR A 1 404 ? 21.819 -2.461 -38.371 1.00 90.44 404 THR A CA 1
ATOM 3108 C C . THR A 1 404 ? 22.300 -3.533 -37.407 1.00 90.44 404 THR A C 1
ATOM 3110 O O . THR A 1 404 ? 22.756 -4.605 -37.782 1.00 90.44 404 THR A O 1
ATOM 3113 N N . THR A 1 405 ? 22.113 -3.259 -36.122 1.00 91.25 405 THR A N 1
ATOM 3114 C CA . THR A 1 405 ? 22.442 -4.193 -35.050 1.00 91.25 405 THR A CA 1
ATOM 3115 C C . THR A 1 405 ? 21.196 -4.440 -34.230 1.00 91.25 405 THR A C 1
ATOM 3117 O O . THR A 1 405 ? 20.632 -3.517 -33.635 1.00 91.25 405 THR A O 1
ATOM 3120 N N . ARG A 1 406 ? 20.754 -5.692 -34.184 1.00 93.38 406 ARG A N 1
ATOM 3121 C CA . ARG A 1 406 ? 19.724 -6.143 -33.261 1.00 93.38 406 ARG A CA 1
ATOM 3122 C C . ARG A 1 406 ? 20.367 -6.505 -31.933 1.00 93.38 406 ARG A C 1
ATOM 3124 O O . ARG A 1 406 ? 21.329 -7.260 -31.870 1.00 93.38 406 ARG A O 1
ATOM 3131 N N . ILE A 1 407 ? 19.815 -5.937 -30.876 1.00 90.50 407 ILE A N 1
ATOM 3132 C CA . ILE A 1 407 ? 20.229 -6.123 -29.499 1.00 90.50 407 ILE A CA 1
ATOM 3133 C C . ILE A 1 407 ? 19.016 -6.635 -28.743 1.00 90.50 407 ILE A C 1
ATOM 3135 O O . ILE A 1 407 ? 17.972 -5.973 -28.684 1.00 90.50 407 ILE A O 1
ATOM 3139 N N . LYS A 1 408 ? 19.168 -7.822 -28.165 1.00 90.31 408 LYS A N 1
ATOM 3140 C CA . LYS A 1 408 ? 18.177 -8.423 -27.294 1.00 90.31 408 LYS A CA 1
ATOM 3141 C C . LYS A 1 408 ? 18.741 -8.518 -25.882 1.00 90.31 408 LYS A C 1
ATOM 3143 O O . LYS A 1 408 ? 19.741 -9.192 -25.641 1.00 90.31 408 LYS A O 1
ATOM 3148 N N . THR A 1 409 ? 18.093 -7.829 -24.949 1.00 86.06 409 THR A N 1
ATOM 3149 C CA . THR A 1 409 ? 18.570 -7.698 -23.566 1.00 86.06 409 THR A CA 1
ATOM 3150 C C . THR A 1 409 ? 17.433 -7.956 -22.594 1.00 86.06 409 THR A C 1
ATOM 3152 O O . THR A 1 409 ? 16.319 -7.453 -22.781 1.00 86.06 409 THR A O 1
ATOM 3155 N N . ASP A 1 410 ? 17.715 -8.721 -21.542 1.00 84.00 410 ASP A N 1
ATOM 3156 C CA . ASP A 1 410 ? 16.792 -8.919 -20.435 1.00 84.00 410 ASP A CA 1
ATOM 3157 C C . ASP A 1 410 ? 16.774 -7.701 -19.498 1.00 84.00 410 ASP A C 1
ATOM 3159 O O . ASP A 1 410 ? 17.758 -6.984 -19.317 1.00 84.00 410 ASP A O 1
ATOM 3163 N N . LEU A 1 411 ? 15.614 -7.427 -18.905 1.00 76.06 411 LEU A N 1
ATOM 3164 C CA . LEU A 1 411 ? 15.451 -6.246 -18.052 1.00 76.06 411 LEU A CA 1
ATOM 3165 C C . LEU A 1 411 ? 15.863 -6.474 -16.589 1.00 76.06 411 LEU A C 1
ATOM 3167 O O . LEU A 1 411 ? 16.024 -5.494 -15.877 1.00 76.06 411 LEU A O 1
ATOM 3171 N N . GLY A 1 412 ? 16.095 -7.721 -16.173 1.00 65.19 412 GLY A N 1
ATOM 3172 C CA . GLY A 1 412 ? 16.671 -8.114 -14.880 1.00 65.19 412 GLY A CA 1
ATOM 3173 C C . GLY A 1 412 ? 16.018 -7.588 -13.590 1.00 65.19 412 GLY A C 1
ATOM 3174 O O . GLY A 1 412 ? 14.929 -7.011 -13.557 1.00 65.19 412 GLY A O 1
ATOM 3175 N N . ASP A 1 413 ? 16.696 -7.848 -12.470 1.00 62.91 413 ASP A N 1
ATOM 3176 C CA . ASP A 1 413 ? 16.183 -7.611 -11.116 1.00 62.91 413 ASP A CA 1
ATOM 3177 C C . ASP A 1 413 ? 16.804 -6.345 -10.510 1.00 62.91 413 ASP A C 1
ATOM 3179 O O . ASP A 1 413 ? 17.995 -6.333 -10.240 1.00 62.91 413 ASP A O 1
ATOM 3183 N N . PHE A 1 414 ? 16.020 -5.298 -10.217 1.00 60.94 414 PHE A N 1
ATOM 3184 C CA . PHE A 1 414 ? 16.534 -4.052 -9.621 1.00 60.94 414 PHE A CA 1
ATOM 3185 C C . PHE A 1 414 ? 15.936 -3.777 -8.227 1.00 60.94 414 PHE A C 1
ATOM 3187 O O . PHE A 1 414 ? 14.952 -3.038 -8.105 1.00 60.94 414 PHE A O 1
ATOM 3194 N N . PRO A 1 415 ? 16.514 -4.317 -7.135 1.00 57.34 415 PRO A N 1
ATOM 3195 C CA . PRO A 1 415 ? 16.105 -3.919 -5.790 1.00 57.34 415 PRO A CA 1
ATOM 3196 C C . PRO A 1 415 ? 16.379 -2.421 -5.593 1.00 57.34 415 PRO A C 1
ATOM 3198 O O . PRO A 1 415 ? 17.416 -1.921 -6.005 1.00 57.34 415 PRO A O 1
ATOM 3201 N N . ALA A 1 416 ? 15.464 -1.677 -4.976 1.00 56.28 416 ALA A N 1
ATOM 3202 C CA . ALA A 1 416 ? 15.651 -0.242 -4.769 1.00 56.28 416 ALA A CA 1
ATOM 3203 C C . ALA A 1 416 ? 15.136 0.166 -3.394 1.00 56.28 416 ALA A C 1
ATOM 3205 O O . ALA A 1 416 ? 14.010 0.620 -3.280 1.00 56.28 416 ALA A O 1
ATOM 3206 N N . THR A 1 417 ? 15.928 0.038 -2.341 1.00 54.69 417 THR A N 1
ATOM 3207 C CA . THR A 1 417 ? 15.525 0.428 -0.981 1.00 54.69 417 THR A CA 1
ATOM 3208 C C . THR A 1 417 ? 15.552 1.954 -0.782 1.00 54.69 417 THR A C 1
ATOM 3210 O O . THR A 1 417 ? 16.203 2.677 -1.525 1.00 54.69 417 THR A O 1
ATOM 3213 N N . PHE A 1 418 ? 14.797 2.501 0.176 1.00 51.66 418 PHE A N 1
ATOM 3214 C CA . PHE A 1 418 ? 14.939 3.896 0.619 1.00 51.66 418 PHE A CA 1
ATOM 3215 C C . PHE A 1 418 ? 15.239 3.900 2.129 1.00 51.66 418 PHE A C 1
ATOM 3217 O O . PHE A 1 418 ? 14.653 3.112 2.866 1.00 51.66 418 PHE A O 1
ATOM 3224 N N . PRO A 1 419 ? 16.152 4.757 2.623 1.00 51.34 419 PRO A N 1
ATOM 3225 C CA . PRO A 1 419 ? 16.853 5.832 1.914 1.00 51.34 419 PRO A CA 1
ATOM 3226 C C . PRO A 1 419 ? 18.078 5.380 1.108 1.00 51.34 419 PRO A C 1
ATOM 3228 O O . PRO A 1 419 ? 18.737 6.225 0.507 1.00 51.34 419 PRO A O 1
ATOM 3231 N N . HIS A 1 420 ? 18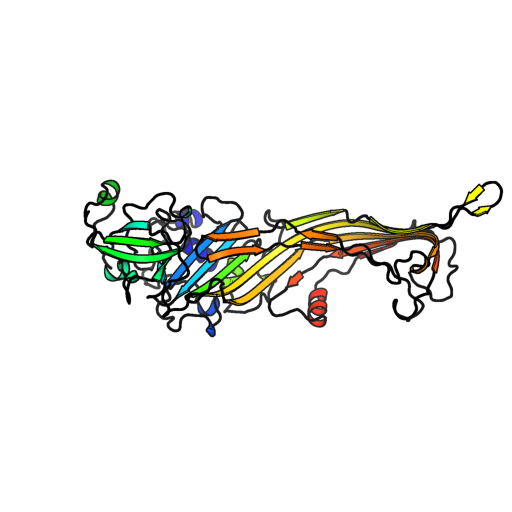.397 4.081 1.093 1.00 62.19 420 HIS A N 1
ATOM 3232 C CA . HIS A 1 420 ? 19.599 3.565 0.432 1.00 62.19 420 HIS A CA 1
ATOM 3233 C C . HIS A 1 420 ? 19.513 3.654 -1.095 1.00 62.19 420 HIS A C 1
ATOM 3235 O O . HIS A 1 420 ? 18.939 2.798 -1.761 1.00 62.19 420 HIS A O 1
ATOM 3241 N N . ILE A 1 421 ? 20.107 4.700 -1.658 1.00 61.78 421 ILE A N 1
ATOM 3242 C CA . ILE A 1 421 ? 20.310 4.806 -3.100 1.00 61.78 421 ILE A CA 1
ATOM 3243 C C . ILE A 1 421 ? 21.457 3.861 -3.459 1.00 61.78 421 ILE A C 1
ATOM 3245 O O . ILE A 1 421 ? 22.568 4.058 -2.976 1.00 61.78 421 ILE A O 1
ATOM 3249 N N . LEU A 1 422 ? 21.183 2.861 -4.302 1.00 61.50 422 LEU A N 1
ATOM 3250 C CA . LEU A 1 422 ? 22.214 1.951 -4.796 1.00 61.50 422 LEU A CA 1
ATOM 3251 C C . LEU A 1 422 ? 23.351 2.729 -5.464 1.00 61.50 422 LEU A C 1
ATOM 3253 O O . LEU A 1 422 ? 23.111 3.556 -6.352 1.00 61.50 422 LEU A O 1
ATOM 3257 N N . PHE A 1 423 ? 24.582 2.424 -5.070 1.00 65.06 423 PHE A N 1
ATOM 3258 C CA . PHE A 1 423 ? 25.775 2.934 -5.730 1.00 65.06 423 PHE A CA 1
ATOM 3259 C C . PHE A 1 423 ? 26.076 2.137 -7.021 1.00 65.06 423 PHE A C 1
ATOM 3261 O O . PHE A 1 423 ? 25.604 1.007 -7.183 1.00 65.06 423 PHE A O 1
ATOM 3268 N N . PRO A 1 424 ? 26.823 2.708 -7.988 1.00 63.31 424 PRO A N 1
ATOM 3269 C CA . PRO A 1 424 ? 27.106 2.053 -9.272 1.00 63.31 424 PRO A CA 1
ATOM 3270 C C . PRO A 1 424 ? 27.717 0.645 -9.166 1.00 63.31 424 PRO A C 1
ATOM 3272 O O . PRO A 1 424 ? 27.381 -0.229 -9.958 1.00 63.31 424 PRO A O 1
ATOM 3275 N N . ASP A 1 425 ? 28.560 0.402 -8.167 1.00 68.12 425 ASP A N 1
ATOM 3276 C CA . ASP A 1 425 ? 29.183 -0.893 -7.876 1.00 68.12 425 ASP A CA 1
ATOM 3277 C C . ASP A 1 425 ? 28.173 -1.952 -7.400 1.00 68.12 425 ASP A C 1
ATOM 3279 O O . ASP A 1 425 ? 28.274 -3.128 -7.765 1.00 68.12 425 ASP A O 1
ATOM 3283 N N . GLU A 1 426 ? 27.153 -1.541 -6.644 1.00 63.34 426 GLU A N 1
ATOM 3284 C CA . GLU A 1 426 ? 26.037 -2.412 -6.263 1.00 63.34 426 GLU A CA 1
ATOM 3285 C C . GLU A 1 426 ? 25.176 -2.762 -7.486 1.00 63.34 426 GLU A C 1
ATOM 3287 O O . GLU A 1 426 ? 24.796 -3.922 -7.662 1.00 63.34 426 GLU A O 1
ATOM 3292 N N . ILE A 1 427 ? 24.933 -1.788 -8.375 1.00 63.84 427 ILE A N 1
ATOM 3293 C CA . ILE A 1 427 ? 24.222 -1.998 -9.648 1.00 63.84 427 ILE A CA 1
ATOM 3294 C C . ILE A 1 427 ? 24.980 -2.995 -10.535 1.00 63.84 427 ILE A C 1
ATOM 3296 O O . ILE A 1 427 ? 24.363 -3.884 -11.121 1.00 63.84 427 ILE A O 1
ATOM 3300 N N . ASP A 1 428 ? 26.307 -2.901 -10.610 1.00 64.69 428 ASP A N 1
ATOM 3301 C CA . ASP A 1 428 ? 27.121 -3.831 -11.398 1.00 64.69 428 ASP A CA 1
ATOM 3302 C C . ASP A 1 428 ? 27.118 -5.252 -10.816 1.00 64.69 428 ASP A C 1
ATOM 3304 O O . ASP A 1 428 ? 27.105 -6.230 -11.564 1.00 64.69 428 ASP A O 1
ATOM 3308 N N . SER A 1 429 ? 27.067 -5.399 -9.488 1.00 63.53 429 SER A N 1
ATOM 3309 C CA . SER A 1 429 ? 26.890 -6.703 -8.834 1.00 63.53 429 SER A CA 1
ATOM 3310 C C . SER A 1 429 ? 25.527 -7.330 -9.155 1.00 63.53 429 SER A C 1
ATOM 3312 O O . SER A 1 429 ? 25.433 -8.530 -9.420 1.00 63.53 429 SER A O 1
ATOM 3314 N N . ILE A 1 430 ? 24.476 -6.508 -9.193 1.00 62.56 430 ILE A N 1
ATOM 3315 C CA . ILE A 1 430 ? 23.120 -6.918 -9.570 1.00 62.56 430 ILE A CA 1
ATOM 3316 C C . ILE A 1 430 ? 23.077 -7.364 -11.042 1.00 62.56 430 ILE A C 1
ATOM 3318 O O . ILE A 1 430 ? 22.529 -8.427 -11.344 1.00 62.56 430 ILE A O 1
ATOM 3322 N N . ARG A 1 431 ? 23.752 -6.631 -11.941 1.00 62.38 431 ARG A N 1
ATOM 3323 C CA . ARG A 1 431 ? 23.849 -6.971 -13.371 1.00 62.38 431 ARG A CA 1
ATOM 3324 C C . ARG A 1 431 ? 24.489 -8.327 -13.657 1.00 62.38 431 ARG A C 1
ATOM 3326 O O . ARG A 1 431 ? 24.193 -8.908 -14.692 1.00 62.38 431 ARG A O 1
ATOM 3333 N N . LYS A 1 432 ? 25.312 -8.880 -12.758 1.00 61.16 432 LYS A N 1
ATOM 3334 C CA . LYS A 1 432 ? 25.944 -10.204 -12.952 1.00 61.16 432 LYS A CA 1
ATOM 3335 C C . LYS A 1 432 ? 24.949 -11.361 -13.098 1.00 61.16 432 LYS A C 1
ATOM 3337 O O . LYS A 1 432 ? 25.351 -12.435 -13.528 1.00 61.16 432 LYS A O 1
ATOM 3342 N N . HIS A 1 433 ? 23.687 -11.162 -12.716 1.00 62.88 433 HIS A N 1
ATOM 3343 C CA . HIS A 1 433 ? 22.627 -12.164 -12.844 1.00 62.88 433 HIS A CA 1
ATOM 3344 C C . HIS A 1 433 ? 21.787 -12.006 -14.123 1.00 62.88 433 HIS A C 1
ATOM 3346 O O . HIS A 1 433 ? 20.858 -12.787 -14.326 1.00 62.88 433 HIS A O 1
ATOM 3352 N N . HIS A 1 434 ? 22.087 -11.012 -14.965 1.00 67.94 434 HIS A N 1
ATOM 3353 C CA . HIS A 1 434 ? 21.457 -10.865 -16.274 1.00 67.94 434 HIS A CA 1
ATOM 3354 C C . HIS A 1 434 ? 21.944 -11.947 -17.232 1.00 67.94 434 HIS A C 1
ATOM 3356 O O . HIS A 1 434 ? 23.081 -12.418 -17.146 1.00 67.94 434 HIS A O 1
ATOM 3362 N N . LYS A 1 435 ? 21.082 -12.319 -18.173 1.00 73.38 435 LYS A N 1
ATOM 3363 C CA . LYS A 1 435 ? 21.509 -13.075 -19.345 1.00 73.38 435 LYS A CA 1
ATOM 3364 C C . LYS A 1 435 ? 22.451 -12.220 -20.184 1.00 73.38 435 LYS A C 1
ATOM 3366 O O . LYS A 1 435 ? 22.302 -11.000 -20.266 1.00 73.38 435 LYS A O 1
ATOM 3371 N N . ASP A 1 436 ? 23.395 -12.883 -20.841 1.00 78.25 436 ASP A N 1
ATOM 3372 C CA . ASP A 1 436 ? 24.247 -12.213 -21.813 1.00 78.25 436 ASP A CA 1
ATOM 3373 C C . ASP A 1 436 ? 23.376 -11.549 -22.885 1.00 78.25 436 ASP A C 1
ATOM 3375 O O . ASP A 1 436 ? 22.400 -12.126 -23.369 1.00 78.25 436 ASP A O 1
ATOM 3379 N N . THR A 1 437 ? 23.718 -10.308 -23.225 1.00 82.62 437 THR A N 1
ATOM 3380 C CA . THR A 1 437 ? 23.020 -9.574 -24.280 1.00 82.62 437 THR A CA 1
ATOM 3381 C C . THR A 1 437 ? 23.282 -10.260 -25.615 1.00 82.62 437 THR A C 1
ATOM 3383 O O . THR A 1 437 ? 24.435 -10.414 -26.020 1.00 82.62 437 THR A O 1
ATOM 3386 N N . GLU A 1 438 ? 22.217 -10.655 -26.306 1.00 87.81 438 GLU A N 1
ATOM 3387 C CA . GLU A 1 438 ? 22.325 -11.232 -27.641 1.00 87.81 438 GLU A CA 1
ATOM 3388 C C . GLU A 1 438 ? 22.463 -10.085 -28.646 1.00 87.81 438 GLU A C 1
ATOM 3390 O O . GLU A 1 438 ? 21.645 -9.160 -28.676 1.00 87.81 438 GLU A O 1
ATOM 3395 N N . ILE A 1 439 ? 23.520 -10.137 -29.454 1.00 88.56 439 ILE A N 1
ATOM 3396 C CA . ILE A 1 439 ? 23.813 -9.149 -30.490 1.00 88.56 439 ILE A CA 1
ATOM 3397 C C . ILE A 1 439 ? 23.836 -9.879 -31.828 1.00 88.56 439 ILE A C 1
ATOM 3399 O O . ILE A 1 439 ? 24.603 -10.822 -32.015 1.00 88.56 439 ILE A O 1
ATOM 3403 N N . GLU A 1 440 ? 22.997 -9.432 -32.750 1.00 90.06 440 GLU A N 1
ATOM 3404 C CA . GLU A 1 440 ? 22.873 -9.963 -34.103 1.00 90.06 440 GLU A CA 1
ATOM 3405 C C . GLU A 1 440 ? 23.081 -8.809 -35.091 1.00 90.06 440 GLU A C 1
ATOM 3407 O O . GLU A 1 440 ? 22.415 -7.776 -35.012 1.00 90.06 440 GLU A O 1
ATOM 3412 N N . VAL A 1 441 ? 24.042 -8.973 -35.998 1.00 84.44 441 VAL A N 1
ATOM 3413 C CA . VAL A 1 441 ? 24.265 -8.071 -37.136 1.00 84.44 441 VAL A CA 1
ATOM 3414 C C . VAL A 1 441 ? 23.649 -8.739 -38.355 1.00 84.44 441 VAL A C 1
ATOM 3416 O O . VAL A 1 441 ? 23.770 -9.956 -38.502 1.00 84.44 441 VAL A O 1
ATOM 3419 N N . PHE A 1 442 ? 22.962 -7.975 -39.198 1.00 81.69 442 PHE A N 1
ATOM 3420 C CA . PHE A 1 442 ? 22.246 -8.556 -40.327 1.00 81.69 442 PHE A CA 1
ATOM 3421 C C . PHE A 1 442 ? 23.138 -8.709 -41.563 1.00 81.69 442 PHE A C 1
ATOM 3423 O O . PHE A 1 442 ? 23.917 -7.821 -41.901 1.00 81.69 442 PHE A O 1
ATOM 3430 N N . ASP A 1 443 ? 22.969 -9.819 -42.284 1.00 76.06 443 ASP A N 1
ATOM 3431 C CA . ASP A 1 443 ? 23.713 -10.107 -43.520 1.00 76.06 443 ASP A CA 1
ATOM 3432 C C . ASP A 1 443 ? 23.353 -9.159 -44.686 1.00 76.06 443 ASP A C 1
ATOM 3434 O O . ASP A 1 443 ? 24.062 -9.126 -45.693 1.00 76.06 443 ASP A O 1
ATOM 3438 N N . ASP A 1 444 ? 22.244 -8.412 -44.585 1.00 81.12 444 ASP A N 1
ATOM 3439 C CA . ASP A 1 444 ? 21.802 -7.422 -45.579 1.00 81.12 444 ASP A CA 1
ATOM 3440 C C . ASP A 1 444 ? 22.328 -6.004 -45.313 1.00 81.12 444 ASP A C 1
ATOM 3442 O O . ASP A 1 444 ? 21.978 -5.075 -46.048 1.00 81.12 444 ASP A O 1
ATOM 3446 N N . ASP A 1 445 ? 23.176 -5.827 -44.297 1.00 80.25 445 ASP A N 1
ATOM 3447 C CA . ASP A 1 445 ? 23.925 -4.592 -44.112 1.00 80.25 445 ASP A CA 1
ATOM 3448 C C . ASP A 1 445 ? 24.933 -4.421 -45.254 1.00 80.25 445 ASP A C 1
ATOM 3450 O O . ASP A 1 445 ? 25.745 -5.298 -45.556 1.00 80.25 445 ASP A O 1
ATOM 3454 N N . ILE A 1 446 ? 24.883 -3.263 -45.911 1.00 77.38 446 ILE A N 1
ATOM 3455 C CA . ILE A 1 446 ? 25.743 -2.953 -47.052 1.00 77.38 446 ILE A CA 1
ATOM 3456 C C . ILE A 1 446 ? 26.471 -1.658 -46.748 1.00 77.38 446 ILE A C 1
ATOM 3458 O O . ILE A 1 446 ? 25.830 -0.634 -46.522 1.00 77.38 446 ILE A O 1
ATOM 3462 N N . LEU A 1 447 ? 27.801 -1.705 -46.789 1.00 74.31 447 LEU A N 1
ATOM 3463 C CA . LEU A 1 447 ? 28.673 -0.539 -46.721 1.00 74.31 447 LEU A CA 1
ATOM 3464 C C . LEU A 1 447 ? 29.364 -0.371 -48.080 1.00 74.31 447 LEU A C 1
ATOM 3466 O O . LEU A 1 447 ? 30.102 -1.256 -48.513 1.00 74.31 447 LEU A O 1
ATOM 3470 N N . TYR A 1 448 ? 29.118 0.746 -48.761 1.00 69.56 448 TYR A N 1
ATOM 3471 C CA . TYR A 1 448 ? 29.686 1.027 -50.084 1.00 69.56 448 TYR A CA 1
ATOM 3472 C C . TYR A 1 448 ? 31.047 1.745 -50.009 1.00 69.56 448 TYR A C 1
ATOM 3474 O O . TYR A 1 448 ? 31.802 1.720 -50.982 1.00 69.56 448 TYR A O 1
ATOM 3482 N N . GLY A 1 449 ? 31.411 2.309 -48.850 1.00 58.72 449 GLY A N 1
ATOM 3483 C CA . GLY A 1 449 ? 32.750 2.841 -48.580 1.00 58.72 449 GLY A CA 1
ATOM 3484 C C . GLY A 1 449 ? 32.941 3.338 -47.141 1.00 58.72 449 GLY A C 1
ATOM 3485 O O . GLY A 1 449 ? 32.018 3.878 -46.535 1.00 58.72 449 GLY A O 1
ATOM 3486 N N . ASP A 1 450 ? 34.153 3.186 -46.598 1.00 53.12 450 ASP A N 1
ATOM 3487 C CA . ASP A 1 450 ? 34.582 3.658 -45.273 1.00 53.12 450 ASP A CA 1
ATOM 3488 C C . ASP A 1 450 ? 35.393 4.965 -45.380 1.00 53.12 450 ASP A C 1
ATOM 3490 O O . ASP A 1 450 ? 36.563 5.063 -45.031 1.00 53.12 450 ASP A O 1
ATOM 3494 N N . GLY A 1 451 ? 34.770 6.036 -45.874 1.00 47.88 451 GLY A N 1
ATOM 3495 C CA . GLY A 1 451 ? 35.453 7.317 -46.123 1.00 47.88 451 GLY A CA 1
ATOM 3496 C C . GLY A 1 451 ? 35.764 8.169 -44.880 1.00 47.88 451 GLY A C 1
ATOM 3497 O O . GLY A 1 451 ? 35.869 9.391 -44.999 1.00 47.88 451 GLY A O 1
ATOM 3498 N N . GLY A 1 452 ? 35.815 7.590 -43.678 1.00 51.12 452 GLY A N 1
ATOM 3499 C CA . GLY A 1 452 ? 36.088 8.328 -42.442 1.00 51.12 452 GLY A CA 1
ATOM 3500 C C . GLY A 1 452 ? 37.566 8.714 -42.301 1.00 51.12 452 GLY A C 1
ATOM 3501 O O . GLY A 1 452 ? 38.455 8.041 -42.816 1.00 51.12 452 GLY A O 1
ATOM 3502 N N . ARG A 1 453 ? 37.873 9.781 -41.545 1.00 51.25 453 ARG A N 1
ATOM 3503 C CA . ARG A 1 453 ? 39.241 9.939 -41.011 1.00 51.25 453 ARG A CA 1
ATOM 3504 C C . ARG A 1 453 ? 39.548 8.704 -40.158 1.00 51.25 453 ARG A C 1
ATOM 3506 O O . ARG A 1 453 ? 38.719 8.348 -39.324 1.00 51.25 453 ARG A O 1
ATOM 3513 N N . ASN A 1 454 ? 40.715 8.082 -40.348 1.00 52.12 454 ASN A N 1
ATOM 3514 C CA . ASN A 1 454 ? 41.155 6.919 -39.566 1.00 52.12 454 ASN A CA 1
ATOM 3515 C C . ASN A 1 454 ? 40.813 7.083 -38.078 1.00 52.12 454 ASN A C 1
ATOM 3517 O O . ASN A 1 454 ? 41.326 8.001 -37.441 1.00 52.12 454 ASN A O 1
ATOM 3521 N N . GLY A 1 455 ? 39.978 6.191 -37.538 1.00 51.31 455 GLY A N 1
ATOM 3522 C CA . GLY A 1 455 ? 39.632 6.163 -36.117 1.00 51.31 455 GLY A CA 1
ATOM 3523 C C . GLY A 1 455 ? 38.265 6.729 -35.728 1.00 51.31 455 GLY A C 1
ATOM 3524 O O . GLY A 1 455 ? 37.965 6.726 -34.544 1.00 51.31 455 GLY A O 1
ATOM 3525 N N . SER A 1 456 ? 37.425 7.211 -36.648 1.00 54.41 456 SER A N 1
ATOM 3526 C CA . SER A 1 456 ? 36.053 7.625 -36.295 1.00 54.41 456 SER A CA 1
ATOM 3527 C C . SER A 1 456 ? 35.130 6.424 -36.017 1.00 54.41 456 SER A C 1
ATOM 3529 O O . SER A 1 456 ? 35.098 5.481 -36.804 1.00 54.41 456 SER A O 1
ATOM 3531 N N . THR A 1 457 ? 34.326 6.502 -34.954 1.00 59.38 457 THR A N 1
ATOM 3532 C CA . THR A 1 457 ? 33.263 5.541 -34.593 1.00 59.38 457 THR A CA 1
ATOM 3533 C C . THR A 1 457 ? 31.927 6.263 -34.415 1.00 59.38 457 THR A C 1
ATOM 3535 O O . THR A 1 457 ? 31.889 7.388 -33.904 1.00 59.38 457 THR A O 1
ATOM 3538 N N . ILE A 1 458 ? 30.843 5.621 -34.860 1.00 54.00 458 ILE A N 1
ATOM 3539 C CA . ILE A 1 458 ? 29.451 6.072 -34.698 1.00 54.00 458 ILE A CA 1
ATOM 3540 C C . ILE A 1 458 ? 28.795 5.245 -33.598 1.00 54.00 458 ILE A C 1
ATOM 3542 O O . ILE A 1 458 ? 28.974 4.007 -33.636 1.00 54.00 458 ILE A O 1
#

Sequence (458 aa):
MGLSGLMVWAIDQDDSTLSALTAVTGSTPRRHSSGGDFNLVDLKRLFPKEDIPSDTSDPQYGLITFGAGSESGEVDPANSGFGFLLAVRESHGLTQLKARDGRPDPFVFLDCPDNVLDQPSNQTQKARVVCTSQDVDGCFRVRERGVEGTLVEMPDDCAPNSFARAIALELAEDQTMPDHLVKRHTPTSPIYEFSFDFNKHERRADAKVAIRMDMTNVKGYWDGLVDSPGKRTFEKGDKFKYGSGENSLKIQKDLSTPVFWQAADNYPIGDKDYGEGIAGFIKGKVDADIYYAATVIATSARDSLNVNVKEANRFIKVTGETDLTFGIGGMGYLDINMAKKGNPAKSEINYKALKGHTISAGSFWGYMSLTPFINRQTVLFTSYMDEGPSSRPNHAATLDGRLTTRIKTDLGDFPATFPHILFPDEIDSIRKHHKDTEIEVFDDDILYGDGGRNGSTI